Protein AF-0000000087666816 (afdb_homodimer)

Radius of gyration: 25.63 Å; Cα contacts (8 Å, |Δi|>4): 1618; chains: 2; bounding box: 56×81×54 Å

pLDDT: mean 94.38, std 6.23, range [54.81, 98.88]

Secondary structure (DSSP, 8-state):
--EEEEEEEEES-SSTT-SEEEEEES--TT--HHHHHHHHHHHTSS-EEEEE--SSTTSSEEEEEE-SS-EES--HHHHHHHHHHHHTSSEETTEE--SEEEEEETTEEEEEEEEEETTEEEEEEEE-SS--EEEEE--HHHHHHHHTS-GGGEE-SS--SEEEESSSEEEEEEES-HHHHHH----HHHHHHHHHHTGGGTS---EEEEEE-SS-TTEEEEEEEEGGGTEEEES--HHHHHHHHHHHHHTSS-SSEEEEEEEEE-TTTT--EEEEEEEEEETTEEEEEEEEEEEEEEEEEEEE-/--EEEEEEEEES-SSTT-SEEEEEES--TT--HHHHHHHHHHHTSS-EEEEE--SSTTSSEEEEEE-SS-EES--HHHHHHHHHHHHTSSEETTEE--SEEEEEETTEEEEEEEEEETTEEEEEEEE-SS--EEEEE--HHHHHHHHTS-GGGEE-SS--SEEEESSSEEEEEEES-HHHHHH----HHHHHHHHHHTGGGTS---EEEEEE-SS-TTEEEEEEEEGGGTEEEES--HHHHHHHHHHHHHTSS-SSEEEEEEEEE-TTTT--EEEEEEEEEETTEEEEEEEEEEEEEEEEEEEE-

Structure (mmCIF, N/CA/C/O backbone):
data_AF-0000000087666816-model_v1
#
loop_
_entity.id
_entity.type
_entity.pdbx_description
1 polymer 'PhzF family phenazine biosynthesis protein'
#
loop_
_atom_site.group_PDB
_atom_site.id
_atom_site.type_symbol
_atom_site.label_atom_id
_atom_site.label_alt_id
_atom_site.label_comp_id
_atom_site.label_asym_id
_atom_site.label_entity_id
_atom_site.label_seq_id
_atom_site.pdbx_PDB_ins_code
_atom_site.Cartn_x
_atom_site.Cartn_y
_atom_site.Cartn_z
_atom_site.occupancy
_atom_site.B_iso_or_equiv
_atom_site.auth_seq_id
_atom_site.auth_comp_id
_atom_site.auth_asym_id
_atom_site.auth_atom_id
_atom_site.pdbx_PDB_model_num
ATOM 1 N N . MET A 1 1 ? -18.469 -15.383 13.031 1 69.25 1 MET A N 1
ATOM 2 C CA . MET A 1 1 ? -17.25 -14.578 12.961 1 69.25 1 MET A CA 1
ATOM 3 C C . MET A 1 1 ? -17.562 -13.102 13.18 1 69.25 1 MET A C 1
ATOM 5 O O . MET A 1 1 ? -18.641 -12.633 12.828 1 69.25 1 MET A O 1
ATOM 9 N N . SER A 1 2 ? -16.812 -12.414 14.062 1 89.69 2 SER A N 1
ATOM 10 C CA . SER A 1 2 ? -17.062 -11.008 14.383 1 89.69 2 SER A CA 1
ATOM 11 C C . SER A 1 2 ? -16.609 -10.094 13.25 1 89.69 2 SER A C 1
ATOM 13 O O . SER A 1 2 ? -15.68 -10.422 12.508 1 89.69 2 SER A O 1
ATOM 15 N N . THR A 1 3 ? -17.516 -9.211 12.805 1 95.06 3 THR A N 1
ATOM 16 C CA . THR A 1 3 ? -17.188 -8.242 11.766 1 95.06 3 THR A CA 1
ATOM 17 C C . THR A 1 3 ? -17.141 -6.828 12.344 1 95.06 3 THR A C 1
ATOM 19 O O . THR A 1 3 ? -17.766 -6.551 13.367 1 95.06 3 THR A O 1
ATOM 22 N N . ILE A 1 4 ? -16.406 -6.031 11.719 1 96.81 4 ILE A N 1
ATOM 23 C CA . ILE A 1 4 ? -16.359 -4.617 12.086 1 96.81 4 ILE A CA 1
ATOM 24 C C . ILE A 1 4 ? -16.516 -3.756 10.836 1 96.81 4 ILE A C 1
ATOM 26 O O . ILE A 1 4 ? -15.969 -4.074 9.781 1 96.81 4 ILE A O 1
ATOM 30 N N . ALA A 1 5 ? -17.266 -2.74 10.969 1 97.88 5 ALA A N 1
ATOM 31 C CA . ALA A 1 5 ? -17.531 -1.847 9.836 1 97.88 5 ALA A CA 1
ATOM 32 C C . ALA A 1 5 ? -16.344 -0.92 9.586 1 97.88 5 ALA A C 1
ATOM 34 O O . ALA A 1 5 ? -15.625 -0.545 10.516 1 97.88 5 ALA A O 1
ATOM 35 N N . TYR A 1 6 ? -16.141 -0.582 8.289 1 98.44 6 TYR A N 1
ATOM 36 C CA . TYR A 1 6 ? -15.148 0.42 7.941 1 98.44 6 TYR A CA 1
ATOM 37 C C . TYR A 1 6 ? -15.656 1.328 6.828 1 98.44 6 TYR A C 1
ATOM 39 O O . TYR A 1 6 ? -16.594 0.979 6.113 1 98.44 6 TYR A O 1
ATOM 47 N N . VAL A 1 7 ? -15.078 2.506 6.742 1 98.38 7 VAL A N 1
ATOM 48 C CA . VAL A 1 7 ? -15.211 3.432 5.621 1 98.38 7 VAL A CA 1
ATOM 49 C C . VAL A 1 7 ? -13.828 3.893 5.164 1 98.38 7 VAL A C 1
ATOM 51 O O . VAL A 1 7 ? -12.945 4.125 5.984 1 98.38 7 VAL A O 1
ATOM 54 N N . THR A 1 8 ? -13.641 3.936 3.857 1 98.44 8 THR A N 1
ATOM 55 C CA . THR A 1 8 ? -12.445 4.605 3.359 1 98.44 8 THR A CA 1
ATOM 56 C C . THR A 1 8 ? -12.812 5.902 2.645 1 98.44 8 THR A C 1
ATOM 58 O O . THR A 1 8 ? -13.914 6.035 2.113 1 98.44 8 THR A O 1
ATOM 61 N N . LEU A 1 9 ? -11.93 6.828 2.648 1 98.06 9 LEU A N 1
ATOM 62 C CA . LEU A 1 9 ? -12.133 8.102 1.967 1 98.06 9 LEU A CA 1
ATOM 63 C C . LEU A 1 9 ? -10.805 8.672 1.477 1 98.06 9 LEU A C 1
ATOM 65 O O . LEU A 1 9 ? -9.742 8.258 1.934 1 98.06 9 LEU A O 1
ATOM 69 N N . ASP A 1 10 ? -10.93 9.516 0.526 1 98.31 10 ASP A N 1
ATOM 70 C CA . ASP A 1 10 ? -9.82 10.336 0.06 1 98.31 10 ASP A CA 1
ATOM 71 C C . ASP A 1 10 ? -9.852 11.719 0.707 1 98.31 10 ASP A C 1
ATOM 73 O O . ASP A 1 10 ? -10.852 12.43 0.614 1 98.31 10 ASP A O 1
ATOM 77 N N . VAL A 1 11 ? -8.758 12.016 1.366 1 98.5 11 VAL A N 1
ATOM 78 C CA . VAL A 1 11 ? -8.664 13.266 2.115 1 98.5 11 VAL A CA 1
ATOM 79 C C . VAL A 1 11 ? -7.883 14.297 1.311 1 98.5 11 VAL A C 1
ATOM 81 O O . VAL A 1 11 ? -6.961 13.953 0.568 1 98.5 11 VAL A O 1
ATOM 84 N N . PHE A 1 12 ? -8.258 15.602 1.412 1 98.38 12 PHE A N 1
ATOM 85 C CA . PHE A 1 12 ? -7.656 16.75 0.748 1 98.38 12 PHE A CA 1
ATOM 86 C C . PHE A 1 12 ? -7.953 16.734 -0.747 1 98.38 12 PHE A C 1
ATOM 88 O O . PHE A 1 12 ? -7.086 17.047 -1.562 1 98.38 12 PHE A O 1
ATOM 95 N N . THR A 1 13 ? -9.133 16.25 -1.062 1 97.88 13 THR A N 1
ATOM 96 C CA . THR A 1 13 ? -9.586 16.234 -2.447 1 97.88 13 THR A CA 1
ATOM 97 C C . THR A 1 13 ? -11.109 16.266 -2.52 1 97.88 13 THR A C 1
ATOM 99 O O . THR A 1 13 ? -11.789 15.922 -1.552 1 97.88 13 THR A O 1
ATOM 102 N N . ALA A 1 14 ? -11.57 16.734 -3.611 1 95.88 14 ALA A N 1
ATOM 103 C CA . ALA A 1 14 ? -13 16.688 -3.887 1 95.88 14 ALA A CA 1
ATOM 104 C C . ALA A 1 14 ? -13.336 15.648 -4.945 1 95.88 14 ALA A C 1
ATOM 106 O O . ALA A 1 14 ? -14.477 15.547 -5.387 1 95.88 14 ALA A O 1
ATOM 107 N N . SER A 1 15 ? -12.352 14.852 -5.312 1 94.62 15 SER A N 1
ATOM 108 C CA . SER A 1 15 ? -12.523 13.805 -6.316 1 94.62 15 SER A CA 1
ATOM 109 C C . SER A 1 15 ? -12.102 12.445 -5.77 1 94.62 15 SER A C 1
ATOM 111 O O . SER A 1 15 ? -11.109 12.344 -5.047 1 94.62 15 SER A O 1
ATOM 113 N N . ARG A 1 16 ? -12.883 11.43 -6.215 1 94.5 16 ARG A N 1
ATOM 114 C CA . ARG A 1 16 ? -12.531 10.078 -5.785 1 94.5 16 ARG A CA 1
ATOM 115 C C . ARG A 1 16 ? -11.25 9.602 -6.461 1 94.5 16 ARG A C 1
ATOM 117 O O . ARG A 1 16 ? -10.961 9.984 -7.602 1 94.5 16 ARG A O 1
ATOM 124 N N . PHE A 1 17 ? -10.508 8.75 -5.785 1 95.94 17 PHE A N 1
ATOM 125 C CA . PHE A 1 17 ? -9.289 8.102 -6.262 1 95.94 17 PHE A CA 1
ATOM 126 C C . PHE A 1 17 ? -8.172 9.125 -6.457 1 95.94 17 PHE A C 1
ATOM 128 O O . PHE A 1 17 ? -7.348 8.977 -7.359 1 95.94 17 PHE A O 1
ATOM 135 N N . ALA A 1 18 ? -8.25 10.172 -5.734 1 96.19 18 ALA A N 1
ATOM 136 C CA . ALA A 1 18 ? -7.207 11.18 -5.57 1 96.19 18 ALA A CA 1
ATOM 137 C C . ALA A 1 18 ? -6.934 11.453 -4.094 1 96.19 18 ALA A C 1
ATOM 139 O O . ALA A 1 18 ? -7.238 10.617 -3.236 1 96.19 18 ALA A O 1
ATOM 140 N N . GLY A 1 19 ? -6.234 12.469 -3.818 1 97.38 19 GLY A N 1
ATOM 141 C CA . GLY A 1 19 ? -6.004 12.797 -2.422 1 97.38 19 GLY A CA 1
ATOM 142 C C . GLY A 1 19 ? -5.234 11.727 -1.675 1 97.38 19 GLY A C 1
ATOM 143 O O . GLY A 1 19 ? -4.48 10.961 -2.279 1 97.38 19 GLY A O 1
ATOM 144 N N . ASN A 1 20 ? -5.355 11.812 -0.373 1 97.75 20 ASN A N 1
ATOM 145 C CA . ASN A 1 20 ? -4.703 10.867 0.527 1 97.75 20 ASN A CA 1
ATOM 146 C C . ASN A 1 20 ? -5.703 9.883 1.13 1 97.75 20 ASN A C 1
ATOM 148 O O . ASN A 1 20 ? -6.582 10.273 1.897 1 97.75 20 ASN A O 1
ATOM 152 N N . PRO A 1 21 ? -5.578 8.602 0.759 1 97.62 21 PRO A N 1
ATOM 153 C CA . PRO A 1 21 ? -6.562 7.629 1.244 1 97.62 21 PRO A CA 1
ATOM 154 C C . PRO A 1 21 ? -6.457 7.387 2.748 1 97.62 21 PRO A C 1
ATOM 156 O O . PRO A 1 21 ? -5.363 7.441 3.312 1 97.62 21 PRO A O 1
ATOM 159 N N . LEU A 1 22 ? -7.57 7.164 3.365 1 98.31 22 LEU A N 1
ATOM 160 C CA . LEU A 1 22 ? -7.688 6.898 4.793 1 98.31 22 LEU A CA 1
ATOM 161 C C . LEU A 1 22 ? -8.758 5.848 5.066 1 98.31 22 LEU A C 1
ATOM 163 O O . LEU A 1 22 ? -9.844 5.891 4.477 1 98.31 22 LEU A O 1
ATOM 167 N N . ALA A 1 23 ? -8.406 4.891 5.863 1 98.75 23 ALA A N 1
ATOM 168 C CA . ALA A 1 23 ? -9.414 3.975 6.391 1 98.75 23 ALA A CA 1
ATOM 169 C C . ALA A 1 23 ? -9.852 4.387 7.797 1 98.75 23 ALA A C 1
ATOM 171 O O . ALA A 1 23 ? -9.008 4.727 8.633 1 98.75 23 ALA A O 1
ATOM 172 N N . VAL A 1 24 ? -11.125 4.414 8 1 98.81 24 VAL A N 1
ATOM 173 C CA . VAL A 1 24 ? -11.688 4.766 9.297 1 98.81 24 VAL A CA 1
ATOM 174 C C . VAL A 1 24 ? -12.562 3.619 9.812 1 98.81 24 VAL A C 1
ATOM 176 O O . VAL A 1 24 ? -13.461 3.154 9.109 1 98.81 24 VAL A O 1
ATOM 179 N N . ILE A 1 25 ? -12.234 3.094 10.977 1 98.69 25 ILE A N 1
ATOM 180 C CA . ILE A 1 25 ? -13.125 2.227 11.734 1 98.69 25 ILE A CA 1
ATOM 181 C C . ILE A 1 25 ? -13.961 3.068 12.703 1 98.69 25 ILE A C 1
ATOM 183 O O . ILE A 1 25 ? -13.5 3.418 13.789 1 98.69 25 ILE A O 1
ATOM 187 N N . PRO A 1 26 ? -15.195 3.324 12.344 1 97.88 26 PRO A N 1
ATOM 188 C CA . PRO A 1 26 ? -15.969 4.32 13.086 1 97.88 26 PRO A CA 1
ATOM 189 C C . PRO A 1 26 ? -16.281 3.873 14.516 1 97.88 26 PRO A C 1
ATOM 191 O O . PRO A 1 26 ? -16.547 4.711 15.383 1 97.88 26 PRO A O 1
ATOM 194 N N . ASP A 1 27 ? -16.375 2.625 14.766 1 97.69 27 ASP A N 1
ATOM 195 C CA . ASP A 1 27 ? -16.609 2.031 16.078 1 97.69 27 ASP A CA 1
ATOM 196 C C . ASP A 1 27 ? -15.664 0.857 16.312 1 97.69 27 ASP A C 1
ATOM 198 O O . ASP A 1 27 ? -15.922 -0.257 15.859 1 97.69 27 ASP A O 1
ATOM 202 N N . ALA A 1 28 ? -14.586 1.219 1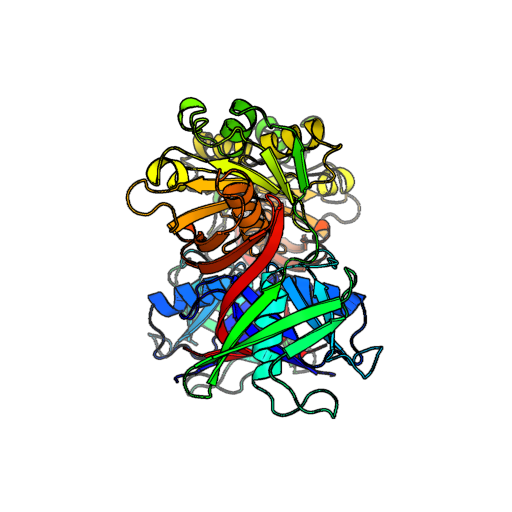7.094 1 97.94 28 ALA A N 1
ATOM 203 C CA . ALA A 1 28 ? -13.547 0.21 17.281 1 97.94 28 ALA A CA 1
ATOM 204 C C . ALA A 1 28 ? -13.672 -0.449 18.656 1 97.94 28 ALA A C 1
ATOM 206 O O . ALA A 1 28 ? -12.703 -1.029 19.156 1 97.94 28 ALA A O 1
ATOM 207 N N . ARG A 1 29 ? -14.758 -0.26 19.422 1 96.81 29 ARG A N 1
ATOM 208 C CA . ARG A 1 29 ? -14.969 -0.963 20.672 1 96.81 29 ARG A CA 1
ATOM 209 C C . ARG A 1 29 ? -14.781 -2.467 20.5 1 96.81 29 ARG A C 1
ATOM 211 O O . ARG A 1 29 ? -15.242 -3.043 19.516 1 96.81 29 ARG A O 1
ATOM 218 N N . GLY A 1 30 ? -14.008 -3.051 21.375 1 95.25 30 GLY A N 1
ATOM 219 C CA . GLY A 1 30 ? -13.797 -4.492 21.359 1 95.25 30 GLY A CA 1
ATOM 220 C C . GLY A 1 30 ? -12.633 -4.914 20.484 1 95.25 30 GLY A C 1
ATOM 221 O O . GLY A 1 30 ? -12.305 -6.102 20.406 1 95.25 30 GLY A O 1
ATOM 222 N N . VAL A 1 31 ? -12.062 -4.023 19.75 1 96.62 31 VAL A N 1
ATOM 223 C CA . VAL A 1 31 ? -10.914 -4.348 18.906 1 96.62 31 VAL A CA 1
ATOM 224 C C . VAL A 1 31 ? -9.617 -4.148 19.688 1 96.62 31 VAL A C 1
ATOM 226 O O . VAL A 1 31 ? -9.328 -3.043 20.156 1 96.62 31 VAL A O 1
ATOM 229 N N . GLY A 1 32 ? -8.812 -5.176 19.859 1 96.44 32 GLY A N 1
ATOM 230 C CA . GLY A 1 32 ? -7.559 -5.102 20.594 1 96.44 32 GLY A CA 1
ATOM 231 C C . GLY A 1 32 ? -6.43 -4.488 19.797 1 96.44 32 GLY A C 1
ATOM 232 O O . GLY A 1 32 ? -6.539 -4.328 18.578 1 96.44 32 GLY A O 1
ATOM 233 N N . ASP A 1 33 ? -5.324 -4.172 20.484 1 97.12 33 ASP A N 1
ATOM 234 C CA . ASP A 1 33 ? -4.18 -3.486 19.891 1 97.12 33 ASP A CA 1
ATOM 235 C C . ASP A 1 33 ? -3.617 -4.273 18.703 1 97.12 33 ASP A C 1
ATOM 237 O O . ASP A 1 33 ? -3.342 -3.707 17.641 1 97.12 33 ASP A O 1
ATOM 241 N N . GLU A 1 34 ? -3.402 -5.52 18.922 1 95.75 34 GLU A N 1
ATOM 242 C CA . GLU A 1 34 ? -2.82 -6.359 17.875 1 95.75 34 GLU A CA 1
ATOM 243 C C . GLU A 1 34 ? -3.705 -6.387 16.641 1 95.75 34 GLU A C 1
ATOM 245 O O . GLU A 1 34 ? -3.207 -6.309 15.508 1 95.75 34 GLU A O 1
ATOM 250 N N . ALA A 1 35 ? -4.984 -6.508 16.859 1 96.06 35 ALA A N 1
ATOM 251 C CA . ALA A 1 35 ? -5.934 -6.523 15.75 1 96.06 35 ALA A CA 1
ATOM 252 C C . ALA A 1 35 ? -5.93 -5.188 15.016 1 96.06 35 ALA A C 1
ATOM 254 O O . ALA A 1 35 ? -5.992 -5.152 13.781 1 96.06 35 ALA A O 1
ATOM 255 N N . MET A 1 36 ? -5.883 -4.09 15.781 1 98.06 36 MET A N 1
ATOM 256 C CA . MET A 1 36 ? -5.828 -2.77 15.164 1 98.06 36 MET A CA 1
ATOM 257 C C . MET A 1 36 ? -4.621 -2.654 14.234 1 98.06 36 MET A C 1
ATOM 259 O O . MET A 1 36 ? -4.742 -2.18 13.109 1 98.06 36 MET A O 1
ATOM 263 N N . GLN A 1 37 ? -3.504 -3.123 14.727 1 96.94 37 GLN A N 1
ATOM 264 C CA . GLN A 1 37 ? -2.279 -3.061 13.938 1 96.94 37 GLN A CA 1
ATOM 265 C C . GLN A 1 37 ? -2.385 -3.93 12.688 1 96.94 37 GLN A C 1
ATOM 267 O O . GLN A 1 37 ? -1.979 -3.516 11.602 1 96.94 37 GLN A O 1
ATOM 272 N N . ARG A 1 38 ? -2.93 -5.117 12.797 1 95.81 38 ARG A N 1
ATOM 273 C CA . ARG A 1 38 ? -3.08 -6.02 11.656 1 95.81 38 ARG A CA 1
ATOM 274 C C . ARG A 1 38 ? -4.039 -5.445 10.625 1 95.81 38 ARG A C 1
ATOM 276 O O . ARG A 1 38 ? -3.807 -5.566 9.422 1 95.81 38 ARG A O 1
ATOM 283 N N . ILE A 1 39 ? -5.078 -4.828 11.102 1 97.25 39 ILE A N 1
ATOM 284 C CA . ILE A 1 39 ? -6.062 -4.215 10.219 1 97.25 39 ILE A CA 1
ATOM 285 C C . ILE A 1 39 ? -5.414 -3.072 9.438 1 97.25 39 ILE A C 1
ATOM 287 O O . ILE A 1 39 ? -5.602 -2.957 8.227 1 97.25 39 ILE A O 1
ATOM 291 N N . ALA A 1 40 ? -4.66 -2.266 10.141 1 97.06 40 ALA A N 1
ATOM 292 C CA . ALA A 1 40 ? -3.965 -1.163 9.484 1 97.06 40 ALA A CA 1
ATOM 293 C C . ALA A 1 40 ? -3.018 -1.679 8.398 1 97.06 40 ALA A C 1
ATOM 295 O O . ALA A 1 40 ? -2.963 -1.126 7.301 1 97.06 40 ALA A O 1
ATOM 296 N N . ALA A 1 41 ? -2.307 -2.725 8.719 1 94.44 41 ALA A N 1
ATOM 297 C CA . ALA A 1 41 ? -1.396 -3.334 7.754 1 94.44 41 ALA A CA 1
ATOM 298 C C . ALA A 1 41 ? -2.158 -3.883 6.547 1 94.44 41 ALA A C 1
ATOM 300 O O . ALA A 1 41 ? -1.677 -3.807 5.414 1 94.44 41 ALA A O 1
ATOM 301 N N . GLU A 1 42 ? -3.324 -4.414 6.805 1 96.44 42 GLU A N 1
ATOM 302 C CA . GLU A 1 42 ? -4.156 -4.992 5.754 1 96.44 42 GLU A CA 1
ATOM 303 C C . GLU A 1 42 ? -4.633 -3.922 4.777 1 96.44 42 GLU A C 1
ATOM 305 O O . GLU A 1 42 ? -4.625 -4.137 3.562 1 96.44 42 GLU A O 1
ATOM 310 N N . PHE A 1 43 ? -5.055 -2.797 5.289 1 96.62 43 PHE A N 1
ATOM 311 C CA . PHE A 1 43 ? -5.48 -1.716 4.41 1 96.62 43 PHE A CA 1
ATOM 312 C C . PHE A 1 43 ? -4.316 -1.202 3.574 1 96.62 43 PHE A C 1
ATOM 314 O O . PHE A 1 43 ? -4.496 -0.817 2.416 1 96.62 43 PHE A O 1
ATOM 321 N N . ASN A 1 44 ? -3.17 -1.168 4.246 1 92.88 44 ASN A N 1
ATOM 322 C CA . ASN A 1 44 ? -1.93 -0.746 3.604 1 92.88 44 ASN A CA 1
ATOM 323 C C . ASN A 1 44 ? -1.997 0.713 3.162 1 92.88 44 ASN A C 1
ATOM 325 O O . ASN A 1 44 ? -1.396 1.09 2.154 1 92.88 44 ASN A O 1
ATOM 329 N N . TYR A 1 45 ? -2.865 1.524 3.771 1 94.88 45 TYR A N 1
ATOM 330 C CA . TYR A 1 45 ? -2.844 2.977 3.625 1 94.88 45 TYR A CA 1
ATOM 331 C C . TYR A 1 45 ? -1.803 3.602 4.547 1 94.88 45 TYR A C 1
ATOM 333 O O . TYR A 1 45 ? -1.27 2.934 5.434 1 94.88 45 TYR A O 1
ATOM 341 N N . SER A 1 46 ? -1.454 4.867 4.305 1 92.31 46 SER A N 1
ATOM 342 C CA . SER A 1 46 ? -0.503 5.527 5.191 1 92.31 46 SER A CA 1
ATOM 343 C C . SER A 1 46 ? -0.971 5.473 6.641 1 92.31 46 SER A C 1
ATOM 345 O O . SER A 1 46 ? -0.165 5.273 7.555 1 92.31 46 SER A O 1
ATOM 347 N N . GLU A 1 47 ? -2.316 5.652 6.789 1 95.31 47 GLU A N 1
ATOM 348 C CA . GLU A 1 47 ? -2.859 5.547 8.141 1 95.31 47 GLU A CA 1
ATOM 349 C C . GLU A 1 47 ? -4.266 4.953 8.125 1 95.31 47 GLU A C 1
ATOM 351 O O . GLU A 1 47 ? -4.977 5.059 7.125 1 95.31 47 GLU A O 1
ATOM 356 N N . THR A 1 48 ? -4.613 4.363 9.172 1 98.25 48 THR A N 1
ATOM 357 C CA . THR A 1 48 ? -5.941 3.889 9.547 1 98.25 48 THR A CA 1
ATOM 358 C C . THR A 1 48 ? -6.328 4.41 10.93 1 98.25 48 THR A C 1
ATOM 360 O O . THR A 1 48 ? -5.504 4.414 11.852 1 98.25 48 THR A O 1
ATOM 363 N N . THR A 1 49 ? -7.531 4.871 11.039 1 98.81 49 THR A N 1
ATOM 364 C CA . THR A 1 49 ? -7.953 5.387 12.336 1 98.81 49 THR A CA 1
ATOM 365 C C . THR A 1 49 ? -9.008 4.473 12.961 1 98.81 49 THR A C 1
ATOM 367 O O . THR A 1 49 ? -9.836 3.898 12.258 1 98.81 49 THR A O 1
ATOM 370 N N . PHE A 1 50 ? -8.945 4.344 14.266 1 98.88 50 PHE A N 1
ATOM 371 C CA . PHE A 1 50 ? -9.891 3.609 15.094 1 98.88 50 PHE A CA 1
ATOM 372 C C . PHE A 1 50 ? -10.586 4.539 16.078 1 98.88 50 PHE A C 1
ATOM 374 O O . PHE A 1 50 ? -9.93 5.145 16.938 1 98.88 50 PHE A O 1
ATOM 381 N N . VAL A 1 51 ? -11.867 4.633 15.938 1 98.75 51 VAL A N 1
ATOM 382 C CA . VAL A 1 51 ? -12.648 5.562 16.75 1 98.75 51 VAL A CA 1
ATOM 383 C C . VAL A 1 51 ? -13.242 4.824 17.938 1 98.75 51 VAL A C 1
ATOM 385 O O . VAL A 1 51 ? -13.883 3.783 17.781 1 98.75 51 VAL A O 1
ATOM 388 N N . LEU A 1 52 ? -13 5.309 19.141 1 98.69 52 LEU A N 1
ATOM 389 C CA . LEU A 1 52 ? -13.469 4.742 20.406 1 98.69 52 LEU A CA 1
ATOM 390 C C . LEU A 1 52 ? -14.203 5.793 21.234 1 98.69 52 LEU A C 1
ATOM 392 O O . LEU A 1 52 ? -14.039 6.996 21 1 98.69 52 LEU A O 1
ATOM 396 N N . PRO A 1 53 ? -15.039 5.359 22.156 1 98.31 53 PRO A N 1
ATOM 397 C CA . PRO A 1 53 ? -15.602 6.344 23.094 1 98.31 53 PRO A CA 1
ATOM 398 C C . PRO A 1 53 ? -14.523 7.145 23.812 1 98.31 53 PRO A C 1
ATOM 400 O O . PRO A 1 53 ? -13.477 6.602 24.172 1 98.31 53 PRO A O 1
ATOM 403 N N . PRO A 1 54 ? -14.812 8.43 23.984 1 97.88 54 PRO A N 1
ATOM 404 C CA . PRO A 1 54 ? -13.82 9.234 24.703 1 97.88 54 PRO A CA 1
ATOM 405 C C . PRO A 1 54 ? -13.664 8.812 26.172 1 97.88 54 PRO A C 1
ATOM 407 O O . PRO A 1 54 ? -14.594 8.25 26.75 1 97.88 54 PRO A O 1
ATOM 410 N N . GLU A 1 55 ? -12.469 8.992 26.656 1 97.19 55 GLU A N 1
ATOM 411 C CA . GLU A 1 55 ? -12.266 8.797 28.094 1 97.19 55 GLU A CA 1
ATOM 412 C C . GLU A 1 55 ? -13 9.852 28.906 1 97.19 55 GLU A C 1
ATOM 414 O O . GLU A 1 55 ? -13.633 9.531 29.922 1 97.19 55 GLU A O 1
ATOM 419 N N . ASP A 1 56 ? -12.852 11.117 28.531 1 96.75 56 ASP A N 1
ATOM 420 C CA . ASP A 1 56 ? -13.617 12.234 29.062 1 96.75 56 ASP A CA 1
ATOM 421 C C . ASP A 1 56 ? -14.875 12.484 28.234 1 96.75 56 ASP A C 1
ATOM 423 O O . ASP A 1 56 ? -14.797 12.938 27.094 1 96.75 56 ASP A O 1
ATOM 427 N N . PRO A 1 57 ? -16.016 12.281 28.812 1 93.88 57 PRO A N 1
ATOM 428 C CA . PRO A 1 57 ? -17.281 12.398 28.062 1 93.88 57 PRO A CA 1
ATOM 429 C C . PRO A 1 57 ? -17.484 13.797 27.469 1 93.88 57 PRO A C 1
ATOM 431 O O . PRO A 1 57 ? -18.359 13.992 26.625 1 93.88 57 PRO A O 1
ATOM 434 N N . GLN A 1 58 ? -16.75 14.742 27.953 1 94.44 58 GLN A N 1
ATOM 435 C CA . GLN A 1 58 ? -16.844 16.078 27.406 1 94.44 58 GLN A CA 1
ATOM 436 C C . GLN A 1 58 ? -16.234 16.156 26 1 94.44 58 GLN A C 1
ATOM 438 O O . GLN A 1 58 ? -16.484 17.094 25.25 1 94.44 58 GLN A O 1
ATOM 443 N N . ASN A 1 59 ? -15.391 15.219 25.75 1 96.81 59 ASN A N 1
ATOM 444 C CA . ASN A 1 59 ? -14.773 15.148 24.422 1 96.81 59 ASN A CA 1
ATOM 445 C C . ASN A 1 59 ? -15.594 14.305 23.469 1 96.81 59 ASN A C 1
ATOM 447 O O . ASN A 1 59 ? -16.578 13.672 23.859 1 96.81 59 ASN A O 1
ATOM 451 N N . THR A 1 60 ? -15.297 14.359 22.203 1 97.44 60 THR A N 1
ATOM 452 C CA . THR A 1 60 ? -16.094 13.727 21.172 1 97.44 60 THR A CA 1
ATOM 453 C C . THR A 1 60 ? -15.766 12.242 21.047 1 97.44 60 THR A C 1
ATOM 455 O O . THR A 1 60 ? -16.672 11.406 21.016 1 97.44 60 THR A O 1
ATOM 458 N N . ALA A 1 61 ? -14.516 11.906 20.969 1 98.19 61 ALA A N 1
ATOM 459 C CA . ALA A 1 61 ? -14.062 10.539 20.734 1 98.19 61 ALA A CA 1
ATOM 460 C C . ALA A 1 61 ? -12.578 10.383 21.062 1 98.19 61 ALA A C 1
ATOM 462 O O . ALA A 1 61 ? -11.836 11.367 21.078 1 98.19 61 ALA A O 1
ATOM 463 N N . ARG A 1 62 ? -12.18 9.219 21.406 1 98.38 62 ARG A N 1
ATOM 464 C CA . ARG A 1 62 ? -10.773 8.805 21.375 1 98.38 62 ARG A CA 1
ATOM 465 C C . ARG A 1 62 ? -10.406 8.234 20 1 98.38 62 ARG A C 1
ATOM 467 O O . ARG A 1 62 ? -11.109 7.367 19.469 1 98.38 62 ARG A O 1
ATOM 474 N N . VAL A 1 63 ? -9.406 8.797 19.391 1 98.25 63 VAL A N 1
ATOM 475 C CA . VAL A 1 63 ? -9 8.375 18.062 1 98.25 63 VAL A CA 1
ATOM 476 C C . VAL A 1 63 ? -7.582 7.82 18.094 1 98.25 63 VAL A C 1
ATOM 478 O O . VAL A 1 63 ? -6.652 8.5 18.531 1 98.25 63 VAL A O 1
ATOM 481 N N . ARG A 1 64 ? -7.449 6.59 17.688 1 98.5 64 ARG A N 1
ATOM 482 C CA . ARG A 1 64 ? -6.141 5.953 17.562 1 98.5 64 ARG A CA 1
ATOM 483 C C . ARG A 1 64 ? -5.723 5.848 16.109 1 98.5 64 ARG A C 1
ATOM 485 O O . ARG A 1 64 ? -6.527 5.48 15.242 1 98.5 64 ARG A O 1
ATOM 492 N N . ILE A 1 65 ? -4.516 6.215 15.812 1 97.12 65 ILE A N 1
ATOM 493 C CA . ILE A 1 65 ? -4.012 6.289 14.445 1 97.12 65 ILE A CA 1
ATOM 494 C C . ILE A 1 65 ? -2.889 5.273 14.25 1 97.12 65 ILE A C 1
ATOM 496 O O . ILE A 1 65 ? -1.927 5.25 15.023 1 97.12 65 ILE A O 1
ATOM 500 N N . PHE A 1 66 ? -3.002 4.441 13.227 1 97 66 PHE A N 1
ATOM 501 C CA . PHE A 1 66 ? -2.016 3.404 12.953 1 97 66 PHE A CA 1
ATOM 502 C C . PHE A 1 66 ? -1.485 3.527 11.531 1 97 66 PHE A C 1
ATOM 504 O O . PHE A 1 66 ? -2.254 3.746 10.594 1 97 66 PHE A O 1
ATOM 511 N N . THR A 1 67 ? -0.171 3.492 11.336 1 93.62 67 THR A N 1
ATOM 512 C CA . THR A 1 67 ? 0.425 3.121 10.062 1 93.62 67 THR A CA 1
ATOM 513 C C . THR A 1 67 ? 0.414 1.605 9.875 1 93.62 67 THR A C 1
ATOM 515 O O . THR A 1 67 ? 0.001 0.87 10.773 1 93.62 67 THR A O 1
ATOM 518 N N . PRO A 1 68 ? 0.845 1.115 8.719 1 92.44 68 PRO A N 1
ATOM 519 C CA . PRO A 1 68 ? 0.884 -0.338 8.531 1 92.44 68 PRO A CA 1
ATOM 520 C C . PRO A 1 68 ? 1.809 -1.034 9.523 1 92.44 68 PRO A C 1
ATOM 522 O O . PRO A 1 68 ? 1.671 -2.236 9.766 1 92.44 68 PRO A O 1
ATOM 525 N N . THR A 1 69 ? 2.695 -0.177 10.242 1 89.69 69 THR A N 1
ATOM 526 C CA . THR A 1 69 ? 3.715 -0.861 11.031 1 89.69 69 THR A CA 1
ATOM 527 C C . THR A 1 69 ? 3.627 -0.451 12.5 1 89.69 69 THR A C 1
ATOM 529 O O . THR A 1 69 ? 4.184 -1.122 13.367 1 89.69 69 THR A O 1
ATOM 532 N N . THR A 1 70 ? 2.961 0.649 12.789 1 92.5 70 THR A N 1
ATOM 533 C CA . THR A 1 70 ? 2.959 1.104 14.172 1 92.5 70 THR A CA 1
ATOM 534 C C . THR A 1 70 ? 1.842 2.115 14.406 1 92.5 70 THR A C 1
ATOM 536 O O . THR A 1 70 ? 1.329 2.715 13.461 1 92.5 70 THR A O 1
ATOM 539 N N . GLU A 1 71 ? 1.482 2.254 15.688 1 95.44 71 GLU A N 1
ATOM 540 C CA . GLU A 1 71 ? 0.604 3.35 16.078 1 95.44 71 GLU A CA 1
ATOM 541 C C . GLU A 1 71 ? 1.374 4.66 16.203 1 95.44 71 GLU A C 1
ATOM 543 O O . GLU A 1 71 ? 2.502 4.684 16.703 1 95.44 71 GLU A O 1
ATOM 548 N N . VAL A 1 72 ? 0.843 5.754 15.727 1 90.88 72 VAL A N 1
ATOM 549 C CA . VAL A 1 72 ? 1.483 7.059 15.836 1 90.88 72 VAL A CA 1
ATOM 550 C C . VAL A 1 72 ? 0.638 7.98 16.703 1 90.88 72 VAL A C 1
ATOM 552 O O . VAL A 1 72 ? -0.586 7.844 16.766 1 90.88 72 VAL A O 1
ATOM 555 N N . PRO A 1 73 ? 1.256 8.891 17.375 1 89.88 73 PRO A N 1
ATOM 556 C CA . PRO A 1 73 ? 0.534 9.742 18.328 1 89.88 73 PRO A CA 1
ATOM 557 C C . PRO A 1 73 ? -0.333 10.797 17.625 1 89.88 73 PRO A C 1
ATOM 559 O O . PRO A 1 73 ? -1.285 11.305 18.234 1 89.88 73 PRO A O 1
ATOM 562 N N . PHE A 1 74 ? 0.022 11.156 16.5 1 87.94 74 PHE A N 1
ATOM 563 C CA . PHE A 1 74 ? -0.673 12.195 15.766 1 87.94 74 PHE A CA 1
ATOM 564 C C . PHE A 1 74 ? -0.363 12.102 14.273 1 87.94 74 PHE A C 1
ATOM 566 O O . PHE A 1 74 ? 0.748 11.734 13.891 1 87.94 74 PHE A O 1
ATOM 573 N N . ALA A 1 75 ? -1.369 12.469 13.461 1 88.06 75 ALA A N 1
ATOM 574 C CA . ALA A 1 75 ? -1.223 12.727 12.031 1 88.06 75 ALA A CA 1
ATOM 575 C C . ALA A 1 75 ? -2.293 13.688 11.531 1 88.06 75 ALA A C 1
ATOM 577 O O . ALA A 1 75 ? -3.412 13.703 12.047 1 88.06 75 ALA A O 1
ATOM 578 N N . GLY A 1 76 ? -2.014 14.484 10.555 1 91.06 76 GLY A N 1
ATOM 579 C CA . GLY A 1 76 ? -2.895 15.539 10.086 1 91.06 76 GLY A CA 1
ATOM 580 C C . GLY A 1 76 ? -4.094 15.023 9.312 1 91.06 76 GLY A C 1
ATOM 581 O O . GLY A 1 76 ? -5.23 15.141 9.773 1 91.06 76 GLY A O 1
ATOM 582 N N . HIS A 1 77 ? -3.846 14.25 8.156 1 94.31 77 HIS A N 1
ATOM 583 C CA . HIS A 1 77 ? -4.949 13.906 7.27 1 94.31 77 HIS A CA 1
ATOM 584 C C . HIS A 1 77 ? -5.898 12.914 7.934 1 94.31 77 HIS A C 1
ATOM 586 O O . HIS A 1 77 ? -7.113 12.977 7.727 1 94.31 77 HIS A O 1
ATOM 592 N N . PRO A 1 78 ? -5.445 12.055 8.812 1 96.56 78 PRO A N 1
ATOM 593 C CA . PRO A 1 78 ? -6.383 11.148 9.484 1 96.56 78 PRO A CA 1
ATOM 594 C C . PRO A 1 78 ? -7.418 11.891 10.328 1 96.56 78 PRO A C 1
ATOM 596 O O . PRO A 1 78 ? -8.578 11.469 10.406 1 96.56 78 PRO A O 1
ATOM 599 N N . ASN A 1 79 ? -6.969 12.953 10.953 1 96.62 79 ASN A N 1
ATOM 600 C CA . ASN A 1 79 ? -7.906 13.719 11.766 1 96.62 79 ASN A CA 1
ATOM 601 C C . ASN A 1 79 ? -8.953 14.422 10.906 1 96.62 79 ASN A C 1
ATOM 603 O O . ASN A 1 79 ? -10.133 14.461 11.266 1 96.62 79 ASN A O 1
ATOM 607 N N . VAL A 1 80 ? -8.531 14.945 9.812 1 97.75 80 VAL A N 1
ATOM 608 C CA . VAL A 1 80 ? -9.453 15.594 8.883 1 97.75 80 VAL A CA 1
ATOM 609 C C . VAL A 1 80 ? -10.484 14.578 8.383 1 97.75 80 VAL A C 1
ATOM 611 O O . VAL A 1 80 ? -11.688 14.828 8.43 1 97.75 80 VAL A O 1
ATOM 614 N N . GLY A 1 81 ? -10.016 13.453 7.953 1 98.44 81 GLY A N 1
ATOM 615 C CA . GLY A 1 81 ? -10.891 12.422 7.418 1 98.44 81 GLY A CA 1
ATOM 616 C C . GLY A 1 81 ? -11.82 11.836 8.461 1 98.44 81 GLY A C 1
ATOM 617 O O . GLY A 1 81 ? -13.008 11.625 8.195 1 98.44 81 GLY A O 1
ATOM 618 N N . THR A 1 82 ? -11.281 11.523 9.672 1 98.56 82 THR A N 1
ATOM 619 C CA . THR A 1 82 ? -12.078 10.953 10.75 1 98.56 82 THR A CA 1
ATOM 620 C C . THR A 1 82 ? -13.188 11.922 11.172 1 98.56 82 THR A C 1
ATOM 622 O O . THR A 1 82 ? -14.328 11.508 11.391 1 98.56 82 THR A O 1
ATOM 625 N N . ALA A 1 83 ? -12.836 13.188 11.211 1 98.31 83 ALA A N 1
ATOM 626 C CA . ALA A 1 83 ? -13.828 14.203 11.555 1 98.31 83 ALA A CA 1
ATOM 627 C C . ALA A 1 83 ? -14.953 14.242 10.531 1 98.31 83 ALA A C 1
ATOM 629 O O . ALA A 1 83 ? -16.125 14.359 10.891 1 98.31 83 ALA A O 1
ATOM 630 N N . PHE A 1 84 ? -14.602 14.219 9.297 1 98.38 84 PHE A N 1
ATOM 631 C CA . PHE A 1 84 ? -15.586 14.195 8.219 1 98.38 84 PHE A CA 1
ATOM 632 C C . PHE A 1 84 ? -16.562 13.039 8.398 1 98.38 84 PHE A C 1
ATOM 634 O O . PHE A 1 84 ? -17.781 13.219 8.305 1 98.38 84 PHE A O 1
ATOM 641 N N . VAL A 1 85 ? -16.016 11.766 8.695 1 98.38 85 VAL A N 1
ATOM 642 C CA . VAL A 1 85 ? -16.828 10.562 8.867 1 98.38 85 VAL A CA 1
ATOM 643 C C . VAL A 1 85 ? -17.781 10.742 10.055 1 98.38 85 VAL A C 1
ATOM 645 O O . VAL A 1 85 ? -18.969 10.461 9.953 1 98.38 85 VAL A O 1
ATOM 648 N N . ILE A 1 86 ? -17.234 11.258 11.172 1 97.88 86 ILE A N 1
ATOM 649 C CA . ILE A 1 86 ? -18.031 11.469 12.367 1 97.88 86 ILE A CA 1
ATOM 650 C C . ILE A 1 86 ? -19.062 12.555 12.109 1 97.88 86 ILE A C 1
ATOM 652 O O . ILE A 1 86 ? -20.219 12.422 12.523 1 97.88 86 ILE A O 1
ATOM 656 N N . GLY A 1 87 ? -18.656 13.586 11.398 1 96.94 87 GLY A N 1
ATOM 657 C CA . GLY A 1 87 ? -19.516 14.727 11.117 1 96.94 87 GLY A CA 1
ATOM 658 C C . GLY A 1 87 ? -20.734 14.367 10.281 1 96.94 87 GLY A C 1
ATOM 659 O O . GLY A 1 87 ? -21.719 15.102 10.25 1 96.94 87 GLY A O 1
ATOM 660 N N . GLN A 1 88 ? -20.625 13.289 9.555 1 95.38 88 GLN A N 1
ATOM 661 C CA . GLN A 1 88 ? -21.734 12.844 8.703 1 95.38 88 GLN A CA 1
ATOM 662 C C . GLN A 1 88 ? -22.828 12.18 9.531 1 95.38 88 GLN A C 1
ATOM 664 O O . GLN A 1 88 ? -23.906 11.891 9.016 1 95.38 88 GLN A O 1
ATOM 669 N N . GLN A 1 89 ? -22.547 11.977 10.805 1 94.19 89 GLN A N 1
ATOM 670 C CA . GLN A 1 89 ? -23.5 11.305 11.68 1 94.19 89 GLN A CA 1
ATOM 671 C C . GLN A 1 89 ? -24.25 12.305 12.539 1 94.19 89 GLN A C 1
ATOM 673 O O . GLN A 1 89 ? -23.766 13.406 12.797 1 94.19 89 GLN A O 1
ATOM 678 N N . LYS A 1 90 ? -25.422 11.93 13 1 92.38 90 LYS A N 1
ATOM 679 C CA . LYS A 1 90 ? -26.188 12.773 13.906 1 92.38 90 LYS A CA 1
ATOM 680 C C . LYS A 1 90 ? -25.656 12.68 15.328 1 92.38 90 LYS A C 1
ATOM 682 O O . LYS A 1 90 ? -25.734 13.648 16.094 1 92.38 90 LYS A O 1
ATOM 687 N N . GLU A 1 91 ? -25.188 11.453 15.648 1 94.44 91 GLU A N 1
ATOM 688 C CA . GLU A 1 91 ? -24.672 11.203 17 1 94.44 91 GLU A CA 1
ATOM 689 C C . GLU A 1 91 ? -23.484 10.242 16.953 1 94.44 91 GLU A C 1
ATOM 691 O O . GLU A 1 91 ? -23.328 9.484 16 1 94.44 91 GLU A O 1
ATOM 696 N N . ILE A 1 92 ? -22.672 10.344 17.984 1 94.81 92 ILE A N 1
ATOM 697 C CA . ILE A 1 92 ? -21.562 9.43 18.203 1 94.81 92 ILE A CA 1
ATOM 698 C C . ILE A 1 92 ? -21.453 9.086 19.688 1 94.81 92 ILE A C 1
ATOM 700 O O . ILE A 1 92 ? -21.359 9.984 20.531 1 94.81 92 ILE A O 1
ATOM 704 N N . PHE A 1 93 ? -21.547 7.812 19.922 1 95.62 93 PHE A N 1
ATOM 705 C CA . PHE A 1 93 ? -21.469 7.277 21.281 1 95.62 93 PHE A CA 1
ATOM 706 C C . PHE A 1 93 ? -22.469 7.969 22.203 1 95.62 93 PHE A C 1
ATOM 708 O O . PHE A 1 93 ? -22.125 8.359 23.312 1 95.62 93 PHE A O 1
ATOM 715 N N . GLY A 1 94 ? -23.625 8.203 21.688 1 92.12 94 GLY A N 1
ATOM 716 C CA . GLY A 1 94 ? -24.766 8.656 22.469 1 92.12 94 GLY A CA 1
ATOM 717 C C . GLY A 1 94 ? -24.859 10.164 22.578 1 92.12 94 GLY A C 1
ATOM 718 O O . GLY A 1 94 ? -25.719 10.695 23.281 1 92.12 94 GLY A O 1
ATOM 719 N N . ARG A 1 95 ? -24.016 10.922 21.969 1 93.5 95 ARG A N 1
ATOM 720 C CA . ARG A 1 95 ? -24.031 12.383 22.047 1 93.5 95 ARG A CA 1
ATOM 721 C C . ARG A 1 95 ? -24.141 13 20.656 1 93.5 95 ARG A C 1
ATOM 723 O O . ARG A 1 95 ? -23.594 12.461 19.688 1 93.5 95 ARG A O 1
ATOM 730 N N . PRO A 1 96 ? -24.797 14.109 20.578 1 94.19 96 PRO A N 1
ATOM 731 C CA . PRO A 1 96 ? -24.891 14.781 19.281 1 94.19 96 PRO A CA 1
ATOM 732 C C . PRO A 1 96 ? -23.531 15.266 18.75 1 94.19 96 PRO A C 1
ATOM 734 O O . PRO A 1 96 ? -22.688 15.688 19.547 1 94.19 96 PRO A O 1
ATOM 737 N N . VAL A 1 97 ? -23.422 15.203 17.438 1 94.25 97 VAL A N 1
ATOM 738 C CA . VAL A 1 97 ? -22.203 15.695 16.812 1 94.25 97 VAL A CA 1
ATOM 739 C C . VAL A 1 97 ? -22.328 17.203 16.547 1 94.25 97 VAL A C 1
ATOM 741 O O . VAL A 1 97 ? -23.266 17.641 15.891 1 94.25 97 VAL A O 1
ATOM 744 N N . GLY A 1 98 ? -21.469 17.953 17.109 1 92.44 98 GLY A N 1
ATOM 745 C CA . GLY A 1 98 ? -21.469 19.406 16.906 1 92.44 98 GLY A CA 1
ATOM 746 C C . GLY A 1 98 ? -20.531 19.844 15.789 1 92.44 98 GLY A C 1
ATOM 747 O O . GLY A 1 98 ? -19.969 19.016 15.078 1 92.44 98 GLY A O 1
ATOM 748 N N . GLU A 1 99 ? -20.406 21.125 15.641 1 94.12 99 GLU A N 1
ATOM 749 C CA . GLU A 1 99 ? -19.578 21.719 14.594 1 94.12 99 GLU A CA 1
ATOM 750 C C . GLU A 1 99 ? -18.094 21.562 14.922 1 94.12 99 GLU A C 1
ATOM 752 O O . GLU A 1 99 ? -17.25 21.562 14.023 1 94.12 99 GLU A O 1
ATOM 757 N N . THR A 1 100 ? -17.844 21.578 16.203 1 95.94 100 THR A N 1
ATOM 758 C CA . THR A 1 100 ? -16.469 21.391 16.672 1 95.94 100 THR A CA 1
ATOM 759 C C . THR A 1 100 ? -16.328 20.062 17.406 1 95.94 100 THR A C 1
ATOM 761 O O . THR A 1 100 ? -17.156 19.734 18.266 1 95.94 100 THR A O 1
ATOM 764 N N . LEU A 1 101 ? -15.328 19.344 16.984 1 96.94 101 LEU A N 1
ATOM 765 C CA . LEU A 1 101 ? -15.047 18.047 17.594 1 96.94 101 LEU A CA 1
ATOM 766 C C . LEU A 1 101 ? -13.758 18.109 18.422 1 96.94 101 LEU A C 1
ATOM 768 O O . LEU A 1 101 ? -12.867 18.906 18.109 1 96.94 101 LEU A O 1
ATOM 772 N N . ARG A 1 102 ? -13.695 17.328 19.422 1 96.38 102 ARG A N 1
ATOM 773 C CA . ARG A 1 102 ? -12.5 17.172 20.234 1 96.38 102 ARG A CA 1
ATOM 774 C C . ARG A 1 102 ? -12.07 15.711 20.312 1 96.38 102 ARG A C 1
ATOM 776 O O . ARG A 1 102 ? -12.758 14.883 20.906 1 96.38 102 ARG A O 1
ATOM 783 N N . PHE A 1 103 ? -10.945 15.422 19.75 1 97.31 103 PHE A N 1
ATOM 784 C CA . PHE A 1 103 ? -10.414 14.062 19.734 1 97.31 103 PHE A CA 1
ATOM 785 C C . PHE A 1 103 ? -9.352 13.883 20.797 1 97.31 103 PHE A C 1
ATOM 787 O O . PHE A 1 103 ? -8.445 14.711 20.938 1 97.31 103 PHE A O 1
ATOM 794 N N . GLU A 1 104 ? -9.5 12.852 21.562 1 97.5 104 GLU A N 1
ATOM 795 C CA . GLU A 1 104 ? -8.422 12.406 22.438 1 97.5 104 GLU A CA 1
ATOM 796 C C . GLU A 1 104 ? -7.434 11.516 21.703 1 97.5 104 GLU A C 1
ATOM 798 O O . GLU A 1 104 ? -7.797 10.438 21.219 1 97.5 104 GLU A O 1
ATOM 803 N N . GLU A 1 105 ? -6.23 11.969 21.562 1 95.12 105 GLU A N 1
ATOM 804 C CA . GLU A 1 105 ? -5.16 11.203 20.938 1 95.12 105 GLU A CA 1
ATOM 805 C C . GLU A 1 105 ? -3.939 11.109 21.844 1 95.12 105 GLU A C 1
ATOM 807 O O . GLU A 1 105 ? -3.883 11.773 22.891 1 95.12 105 GLU A O 1
ATOM 812 N N . LYS A 1 106 ? -2.994 10.219 21.531 1 92.38 106 LYS A N 1
ATOM 813 C CA . LYS A 1 106 ? -1.78 10.078 22.328 1 92.38 106 LYS A CA 1
ATOM 814 C C . LYS A 1 106 ? -1.021 11.398 22.406 1 92.38 106 LYS A C 1
ATOM 816 O O . LYS A 1 106 ? -0.4 11.695 23.438 1 92.38 106 LYS A O 1
ATOM 821 N N . ALA A 1 107 ? -1.092 12.195 21.391 1 87.12 107 ALA A N 1
ATOM 822 C CA . ALA A 1 107 ? -0.393 13.477 21.344 1 87.12 107 ALA A CA 1
ATOM 823 C C . ALA A 1 107 ? -1.136 14.531 22.156 1 87.12 107 ALA A C 1
ATOM 825 O O . ALA A 1 107 ? -0.641 15.648 22.328 1 87.12 107 ALA A O 1
ATOM 826 N N . GLY A 1 108 ? -2.342 14.242 22.656 1 90.69 108 GLY A N 1
ATOM 827 C CA . GLY A 1 108 ? -3.172 15.188 23.391 1 90.69 108 GLY A CA 1
ATOM 828 C C . GLY A 1 108 ? -4.516 15.438 22.734 1 90.69 108 GLY A C 1
ATOM 829 O O . GLY A 1 108 ? -4.961 14.641 21.906 1 90.69 108 GLY A O 1
ATOM 830 N N . LEU A 1 109 ? -5.121 16.531 23.203 1 93.88 109 LEU A N 1
ATOM 831 C CA . LEU A 1 109 ? -6.441 16.875 22.688 1 93.88 109 LEU A CA 1
ATOM 832 C C . LEU A 1 109 ? -6.336 17.625 21.359 1 93.88 109 LEU A C 1
ATOM 834 O O . LEU A 1 109 ? -5.586 18.594 21.266 1 93.88 109 LEU A O 1
ATOM 838 N N . ILE A 1 110 ? -7.062 17.109 20.359 1 92.81 110 ILE A N 1
ATOM 839 C CA . ILE A 1 110 ? -7.059 17.719 19.031 1 92.81 110 ILE A CA 1
ATOM 840 C C . ILE A 1 110 ? -8.43 18.312 18.734 1 92.81 110 ILE A C 1
ATOM 842 O O . ILE A 1 110 ? -9.438 17.594 18.719 1 92.81 110 ILE A O 1
ATOM 846 N N . GLU A 1 111 ? -8.445 19.547 18.547 1 92.88 111 GLU A N 1
ATOM 847 C CA . GLU A 1 111 ? -9.688 20.219 18.156 1 92.88 111 GLU A CA 1
ATOM 848 C C . GLU A 1 111 ? -9.844 20.266 16.641 1 92.88 111 GLU A C 1
ATOM 850 O O . GLU A 1 111 ? -8.922 20.656 15.93 1 92.88 111 GLU A O 1
ATOM 855 N N . VAL A 1 112 ? -11.008 19.812 16.188 1 96.5 112 VAL A N 1
ATOM 856 C CA . VAL A 1 112 ? -11.305 19.75 14.766 1 96.5 112 VAL A CA 1
ATOM 857 C C . VAL A 1 112 ? -12.602 20.5 14.469 1 96.5 112 VAL A C 1
ATOM 859 O O . VAL A 1 112 ? -13.602 20.328 15.172 1 96.5 112 VAL A O 1
ATOM 862 N N . ARG A 1 113 ? -12.586 21.328 13.508 1 97.62 113 ARG A N 1
ATOM 863 C CA . ARG A 1 113 ? -13.789 22.031 13.07 1 97.62 113 ARG A CA 1
ATOM 864 C C . ARG A 1 113 ? -14.305 21.469 11.75 1 97.62 113 ARG A C 1
ATOM 866 O O . ARG A 1 113 ? -13.547 21.375 10.781 1 97.62 113 ARG A O 1
ATOM 873 N N . LEU A 1 114 ? -15.594 21.172 11.695 1 97.88 114 LEU A N 1
ATOM 874 C CA . LEU A 1 114 ? -16.188 20.641 10.477 1 97.88 114 LEU A CA 1
ATOM 875 C C . LEU A 1 114 ? -16.391 21.75 9.445 1 97.88 114 LEU A C 1
ATOM 877 O O . LEU A 1 114 ? -16.719 22.891 9.797 1 97.88 114 LEU A O 1
ATOM 881 N N . LEU A 1 115 ? -16.125 21.422 8.219 1 97.25 115 LEU A N 1
ATOM 882 C CA . LEU A 1 115 ? -16.438 22.297 7.094 1 97.25 115 LEU A CA 1
ATOM 883 C C . LEU A 1 115 ? -17.766 21.906 6.449 1 97.25 115 LEU A C 1
ATOM 885 O O . LEU A 1 115 ? -17.969 20.75 6.094 1 97.25 115 LEU A O 1
ATOM 889 N N . SER A 1 116 ? -18.594 22.875 6.316 1 95.69 116 SER A N 1
ATOM 890 C CA . SER A 1 116 ? -19.906 22.609 5.723 1 95.69 116 SER A CA 1
ATOM 891 C C . SER A 1 116 ? -20.172 23.562 4.551 1 95.69 116 SER A C 1
ATOM 893 O O . SER A 1 116 ? -19.75 24.719 4.57 1 95.69 116 SER A O 1
ATOM 895 N N . GLU A 1 117 ? -20.703 23.016 3.541 1 94 117 GLU A N 1
ATOM 896 C CA . GLU A 1 117 ? -21.219 23.766 2.393 1 94 117 GLU A CA 1
ATOM 897 C C . GLU A 1 117 ? -22.672 23.391 2.09 1 94 117 GLU A C 1
ATOM 899 O O . GLU A 1 117 ? -22.969 22.219 1.827 1 94 117 GLU A O 1
ATOM 904 N N . GLN A 1 118 ? -23.531 24.406 2.098 1 93.5 118 GLN A N 1
ATOM 905 C CA . GLN A 1 118 ? -24.953 24.219 1.811 1 93.5 118 GLN A CA 1
ATOM 906 C C . GLN A 1 118 ? -25.547 23.125 2.688 1 93.5 118 GLN A C 1
ATOM 908 O O . GLN A 1 118 ? -26.234 22.219 2.189 1 93.5 118 GLN A O 1
ATOM 913 N N . GLY A 1 119 ? -25.109 23.016 3.959 1 90.69 119 GLY A N 1
ATOM 914 C CA . GLY A 1 119 ? -25.688 22.109 4.934 1 90.69 119 GLY A CA 1
ATOM 915 C C . GLY A 1 119 ? -25.047 20.734 4.926 1 90.69 119 GLY A C 1
ATOM 916 O O . GLY A 1 119 ? -25.391 19.875 5.742 1 90.69 119 GLY A O 1
ATOM 917 N N . ALA A 1 120 ? -24.172 20.531 4.039 1 94.06 120 ALA A N 1
ATOM 918 C CA . ALA A 1 120 ? -23.5 19.234 3.967 1 94.06 120 ALA A CA 1
ATOM 919 C C . ALA A 1 120 ? -22.047 19.344 4.438 1 94.06 120 ALA A C 1
ATOM 921 O O . ALA A 1 120 ? -21.359 20.312 4.133 1 94.06 120 ALA A O 1
ATOM 922 N N . ILE A 1 121 ? -21.641 18.375 5.203 1 96.56 121 ILE A N 1
ATOM 923 C CA . ILE A 1 121 ? -20.25 18.328 5.633 1 96.56 121 ILE A CA 1
ATOM 924 C C . ILE A 1 121 ? -19.359 17.922 4.457 1 96.56 121 ILE A C 1
ATOM 926 O O . ILE A 1 121 ? -19.594 16.906 3.805 1 96.56 121 ILE A O 1
ATOM 930 N N . VAL A 1 122 ? -18.312 18.75 4.172 1 97.88 122 VAL A N 1
ATOM 931 C CA . VAL A 1 122 ? -17.5 18.484 2.986 1 97.88 122 VAL A CA 1
ATOM 932 C C . VAL A 1 122 ? -16.047 18.25 3.398 1 97.88 122 VAL A C 1
ATOM 934 O O . VAL A 1 122 ? -15.203 17.922 2.561 1 97.88 122 VAL A O 1
ATOM 937 N N . GLY A 1 123 ? -15.711 18.516 4.648 1 98.12 123 GLY A N 1
ATOM 938 C CA . GLY A 1 123 ? -14.352 18.359 5.141 1 98.12 123 GLY A CA 1
ATOM 939 C C . GLY A 1 123 ? -14.18 18.812 6.574 1 98.12 123 GLY A C 1
ATOM 940 O O . GLY A 1 123 ? -15.141 18.828 7.348 1 98.12 123 GLY A O 1
ATOM 941 N N . ALA A 1 124 ? -12.938 19.109 6.941 1 98.38 124 ALA A N 1
ATOM 942 C CA . ALA A 1 124 ? -12.641 19.562 8.297 1 98.38 124 ALA A CA 1
ATOM 943 C C . ALA A 1 124 ? -11.352 20.375 8.336 1 98.38 124 ALA A C 1
ATOM 945 O O . ALA A 1 124 ? -10.602 20.422 7.355 1 98.38 124 ALA A O 1
ATOM 946 N N . THR A 1 125 ? -11.227 21.078 9.398 1 97.62 125 THR A N 1
ATOM 947 C CA . THR A 1 125 ? -10.055 21.891 9.711 1 97.62 125 THR A CA 1
ATOM 948 C C . THR A 1 125 ? -9.445 21.469 11.047 1 97.62 125 THR A C 1
ATOM 950 O O . THR A 1 125 ? -10.172 21.281 12.031 1 97.62 125 THR A O 1
ATOM 953 N N . ILE A 1 126 ? -8.148 21.359 11.023 1 95.75 126 ILE A N 1
ATOM 954 C CA . ILE A 1 126 ? -7.477 21.062 12.281 1 95.75 126 ILE A CA 1
ATOM 955 C C . ILE A 1 126 ? -6.41 22.125 12.555 1 95.75 126 ILE A C 1
ATOM 957 O O . ILE A 1 126 ? -5.887 22.734 11.625 1 95.75 126 ILE A O 1
ATOM 961 N N . ARG A 1 127 ? -6.219 22.281 13.812 1 92.25 127 ARG A N 1
ATOM 962 C CA . ARG A 1 127 ? -5.172 23.188 14.258 1 92.25 127 ARG A CA 1
ATOM 963 C C . ARG A 1 127 ? -3.891 22.438 14.586 1 92.25 127 ARG A C 1
ATOM 965 O O . ARG A 1 127 ? -3.938 21.344 15.164 1 92.25 127 ARG A O 1
ATOM 972 N N . ALA A 1 128 ? -2.787 23.031 14.141 1 88.69 128 ALA A N 1
ATOM 973 C CA . ALA A 1 128 ? -1.503 22.438 14.516 1 88.69 128 ALA A CA 1
ATOM 974 C C . ALA A 1 128 ? -1.379 22.312 16.031 1 88.69 128 ALA A C 1
ATOM 976 O O . ALA A 1 128 ? -1.785 23.203 16.766 1 88.69 128 ALA A O 1
ATOM 977 N N . PRO A 1 129 ? -0.845 21.25 16.484 1 84.06 129 PRO A N 1
ATOM 978 C CA . PRO A 1 129 ? -0.881 20.969 17.922 1 84.06 129 PRO A CA 1
ATOM 979 C C . PRO A 1 129 ? 0.154 21.766 18.719 1 84.06 129 PRO A C 1
ATOM 981 O O . PRO A 1 129 ? 0.002 21.953 19.922 1 84.06 129 PRO A O 1
ATOM 984 N N . ARG A 1 130 ? 1.262 22.188 18.047 1 88.5 130 ARG A N 1
ATOM 985 C CA . ARG A 1 130 ? 2.35 22.859 18.766 1 88.5 130 ARG A CA 1
ATOM 986 C C . ARG A 1 130 ? 2.791 24.125 18.016 1 88.5 130 ARG A C 1
ATOM 988 O O . ARG A 1 130 ? 2.479 24.297 16.844 1 88.5 130 ARG A O 1
ATOM 995 N N . PRO A 1 131 ? 3.443 24.969 18.797 1 93.38 131 PRO A N 1
ATOM 996 C CA . PRO A 1 131 ? 4.008 26.141 18.125 1 93.38 131 PRO A CA 1
ATOM 997 C C . PRO A 1 131 ? 5.121 25.781 17.156 1 93.38 131 PRO A C 1
ATOM 999 O O . PRO A 1 131 ? 5.727 24.719 17.25 1 93.38 131 PRO A O 1
ATOM 1002 N N . LEU A 1 132 ? 5.352 26.672 16.25 1 96.25 132 LEU A N 1
ATOM 1003 C CA . LEU A 1 132 ? 6.414 26.5 15.273 1 96.25 132 LEU A CA 1
ATOM 1004 C C . LEU A 1 132 ? 7.77 26.375 15.953 1 96.25 132 LEU A C 1
ATOM 1006 O O . LEU A 1 132 ? 8.102 27.172 16.844 1 96.25 132 LEU A O 1
ATOM 1010 N N . GLN A 1 133 ? 8.461 25.375 15.641 1 95.31 133 GLN A N 1
ATOM 1011 C CA . GLN A 1 133 ? 9.867 25.203 15.992 1 95.31 133 GLN A CA 1
ATOM 1012 C C . GLN A 1 133 ? 10.734 25.078 14.742 1 95.31 133 GLN A C 1
ATOM 1014 O O . GLN A 1 133 ? 10.438 24.281 13.844 1 95.31 133 GLN A O 1
ATOM 1019 N N . VAL A 1 134 ? 11.742 25.906 14.734 1 95.75 134 VAL A N 1
ATOM 1020 C CA . VAL A 1 134 ? 12.672 25.875 13.602 1 95.75 134 VAL A CA 1
ATOM 1021 C C . VAL A 1 134 ? 13.969 25.188 14.023 1 95.75 134 VAL A C 1
ATOM 1023 O O . VAL A 1 134 ? 14.555 25.531 15.055 1 95.75 134 VAL A O 1
ATOM 1026 N N . GLY A 1 135 ? 14.305 24.203 13.266 1 93.5 135 GLY A N 1
ATOM 1027 C CA . GLY A 1 135 ? 15.516 23.453 13.57 1 93.5 135 GLY A CA 1
ATOM 1028 C C . GLY A 1 135 ? 16.734 23.938 12.789 1 93.5 135 GLY A C 1
ATOM 1029 O O . GLY A 1 135 ? 16.812 25.125 12.438 1 93.5 135 GLY A O 1
ATOM 1030 N N . GLY A 1 136 ? 17.703 23.031 12.695 1 90.56 136 GLY A N 1
ATOM 1031 C CA . GLY A 1 136 ? 18.953 23.391 12.047 1 90.56 136 GLY A CA 1
ATOM 1032 C C . GLY A 1 136 ? 18.859 23.422 10.539 1 90.56 136 GLY A C 1
ATOM 1033 O O . GLY A 1 136 ? 17.938 22.844 9.953 1 90.56 136 GLY A O 1
ATOM 1034 N N . ALA A 1 137 ? 19.797 24.141 9.992 1 93.75 137 ALA A N 1
ATOM 1035 C CA . ALA A 1 137 ? 19.922 24.156 8.539 1 93.75 137 ALA A CA 1
ATOM 1036 C C . ALA A 1 137 ? 20.453 22.812 8.023 1 93.75 137 ALA A C 1
ATOM 1038 O O . ALA A 1 137 ? 21.094 22.062 8.758 1 93.75 137 ALA A O 1
ATOM 1039 N N . ILE A 1 138 ? 20.031 22.5 6.855 1 95.56 138 ILE A N 1
ATOM 1040 C CA . ILE A 1 138 ? 20.469 21.297 6.164 1 95.56 138 ILE A CA 1
ATOM 1041 C C . ILE A 1 138 ? 21.297 21.672 4.938 1 95.56 138 ILE A C 1
ATOM 1043 O O . ILE A 1 138 ? 20.938 22.594 4.207 1 95.56 138 ILE A O 1
ATOM 1047 N N . ALA A 1 139 ? 22.406 20.984 4.684 1 96.25 139 ALA A N 1
ATOM 1048 C CA . ALA A 1 139 ? 23.234 21.266 3.51 1 96.25 139 ALA A CA 1
ATOM 1049 C C . ALA A 1 139 ? 22.453 21.047 2.223 1 96.25 139 ALA A C 1
ATOM 1051 O O . ALA A 1 139 ? 21.906 19.969 2.002 1 96.25 139 ALA A O 1
ATOM 1052 N N . PRO A 1 140 ? 22.438 22.109 1.371 1 97.69 140 PRO A N 1
ATOM 1053 C CA . PRO A 1 140 ? 21.703 21.969 0.118 1 97.69 140 PRO A CA 1
ATOM 1054 C C . PRO A 1 140 ? 22.141 20.75 -0.692 1 97.69 140 PRO A C 1
ATOM 1056 O O . PRO A 1 140 ? 21.312 20.094 -1.331 1 97.69 140 PRO A O 1
ATOM 1059 N N . GLU A 1 141 ? 23.359 20.438 -0.621 1 97.5 141 GLU A N 1
ATOM 1060 C CA . GLU A 1 141 ? 23.906 19.312 -1.361 1 97.5 141 GLU A CA 1
ATOM 1061 C C . GLU A 1 141 ? 23.312 18 -0.871 1 97.5 141 GLU A C 1
ATOM 1063 O O . GLU A 1 141 ? 23.047 17.094 -1.667 1 97.5 141 GLU A O 1
ATOM 1068 N N . LEU A 1 142 ? 23.156 17.906 0.366 1 96.62 142 LEU A N 1
ATOM 1069 C CA . LEU A 1 142 ? 22.562 16.703 0.943 1 96.62 142 LEU A CA 1
ATOM 1070 C C . LEU A 1 142 ? 21.125 16.547 0.49 1 96.62 142 LEU A C 1
ATOM 1072 O O . LEU A 1 142 ? 20.703 15.445 0.106 1 96.62 142 LEU A O 1
ATOM 1076 N N . VAL A 1 143 ? 20.359 17.641 0.521 1 97.56 143 VAL A N 1
ATOM 1077 C CA . VAL A 1 143 ? 18.969 17.609 0.071 1 97.56 143 VAL A CA 1
ATOM 1078 C C . VAL A 1 143 ? 18.906 17.188 -1.392 1 97.56 143 VAL A C 1
ATOM 1080 O O . VAL A 1 143 ? 18.094 16.344 -1.762 1 97.56 143 VAL A O 1
ATOM 1083 N N . ALA A 1 144 ? 19.797 17.75 -2.176 1 98.12 144 ALA A N 1
ATOM 1084 C CA . ALA A 1 144 ? 19.844 17.453 -3.602 1 98.12 144 ALA A CA 1
ATOM 1085 C C . ALA A 1 144 ? 20.125 15.969 -3.834 1 98.12 144 ALA A C 1
ATOM 1087 O O . ALA A 1 144 ? 19.5 15.336 -4.691 1 98.12 144 ALA A O 1
ATOM 1088 N N . ARG A 1 145 ? 21.016 15.438 -3.08 1 96.25 145 ARG A N 1
ATOM 1089 C CA . ARG A 1 145 ? 21.359 14.023 -3.205 1 96.25 145 ARG A CA 1
ATOM 1090 C C . ARG A 1 145 ? 20.203 13.141 -2.748 1 96.25 145 ARG A C 1
ATOM 1092 O O . ARG A 1 145 ? 19.922 12.109 -3.361 1 96.25 145 ARG A O 1
ATOM 1099 N N . CYS A 1 146 ? 19.5 13.508 -1.696 1 95.31 146 CYS A N 1
ATOM 1100 C CA . CYS A 1 146 ? 18.344 12.773 -1.221 1 95.31 146 CYS A CA 1
ATOM 1101 C C . CYS A 1 146 ? 17.266 12.688 -2.301 1 95.31 146 CYS A C 1
ATOM 1103 O O . CYS A 1 146 ? 16.625 11.648 -2.463 1 95.31 146 CYS A O 1
ATOM 1105 N N . ALA A 1 147 ? 17.156 13.75 -3.068 1 96.88 147 ALA A N 1
ATOM 1106 C CA . ALA A 1 147 ? 16.078 13.852 -4.051 1 96.88 147 ALA A CA 1
ATOM 1107 C C . ALA A 1 147 ? 16.594 13.547 -5.457 1 96.88 147 ALA A C 1
ATOM 1109 O O . ALA A 1 147 ? 15.828 13.609 -6.426 1 96.88 147 ALA A O 1
ATOM 1110 N N . SER A 1 148 ? 17.859 13.273 -5.598 1 95.44 148 SER A N 1
ATOM 1111 C CA . SER A 1 148 ? 18.484 12.969 -6.879 1 95.44 148 SER A CA 1
ATOM 1112 C C . SER A 1 148 ? 18.281 14.094 -7.883 1 95.44 148 SER A C 1
ATOM 1114 O O . SER A 1 148 ? 17.875 13.859 -9.023 1 95.44 148 SER A O 1
ATOM 1116 N N . ILE A 1 149 ? 18.516 15.258 -7.465 1 97.44 149 ILE A N 1
ATOM 1117 C CA . ILE A 1 149 ? 18.406 16.422 -8.344 1 97.44 149 ILE A CA 1
ATOM 1118 C C . ILE A 1 149 ? 19.719 17.219 -8.32 1 97.44 149 ILE A C 1
ATOM 1120 O O . ILE A 1 149 ? 20.609 16.922 -7.52 1 97.44 149 ILE A O 1
ATOM 1124 N N . ASN A 1 150 ? 19.844 18.188 -9.273 1 97.06 150 ASN A N 1
ATOM 1125 C CA . ASN A 1 150 ? 20.984 19.078 -9.312 1 97.06 150 ASN A CA 1
ATOM 1126 C C . ASN A 1 150 ? 20.984 20.047 -8.133 1 97.06 150 ASN A C 1
ATOM 1128 O O . ASN A 1 150 ? 20.016 20.766 -7.914 1 97.06 150 ASN A O 1
ATOM 1132 N N . PRO A 1 151 ? 22.094 20.047 -7.371 1 97.56 151 PRO A N 1
ATOM 1133 C CA . PRO A 1 151 ? 22.156 20.938 -6.211 1 97.56 151 PRO A CA 1
ATOM 1134 C C . PRO A 1 151 ? 21.891 22.391 -6.57 1 97.56 151 PRO A C 1
ATOM 1136 O O . PRO A 1 151 ? 21.375 23.156 -5.75 1 97.56 151 PRO A O 1
ATOM 1139 N N . ALA A 1 152 ? 22.188 22.781 -7.75 1 97.56 152 ALA A N 1
ATOM 1140 C CA . ALA A 1 152 ? 22.016 24.156 -8.195 1 97.56 152 ALA A CA 1
ATOM 1141 C C . ALA A 1 152 ? 20.547 24.531 -8.273 1 97.56 152 ALA A C 1
ATOM 1143 O O . ALA A 1 152 ? 20.203 25.719 -8.352 1 97.56 152 ALA A O 1
ATOM 1144 N N . THR A 1 153 ? 19.703 23.531 -8.273 1 97.88 153 THR A N 1
ATOM 1145 C CA . THR A 1 153 ? 18.281 23.797 -8.43 1 97.88 153 THR A CA 1
ATOM 1146 C C . THR A 1 153 ? 17.641 24.094 -7.082 1 97.88 153 THR A C 1
ATOM 1148 O O . THR A 1 153 ? 16.469 24.484 -7.02 1 97.88 153 THR A O 1
ATOM 1151 N N . ILE A 1 154 ? 18.344 23.922 -6.023 1 98.25 154 ILE A N 1
ATOM 1152 C CA . ILE A 1 154 ? 17.859 24.297 -4.707 1 98.25 154 ILE A CA 1
ATOM 1153 C C . ILE A 1 154 ? 17.859 25.828 -4.566 1 98.25 154 ILE A C 1
ATOM 1155 O O . ILE A 1 154 ? 18.906 26.469 -4.719 1 98.25 154 ILE A O 1
ATOM 1159 N N . ARG A 1 155 ? 16.734 26.359 -4.352 1 97.06 155 ARG A N 1
ATOM 1160 C CA . ARG A 1 155 ? 16.609 27.812 -4.191 1 97.06 155 ARG A CA 1
ATOM 1161 C C . ARG A 1 155 ? 16.953 28.234 -2.768 1 97.06 155 ARG A C 1
ATOM 1163 O O . ARG A 1 155 ? 16.359 27.75 -1.806 1 97.06 155 ARG A O 1
ATOM 1170 N N . LEU A 1 156 ? 17.828 29.203 -2.672 1 96.44 156 LEU A N 1
ATOM 1171 C CA . LEU A 1 156 ? 18.312 29.625 -1.357 1 96.44 156 LEU A CA 1
ATOM 1172 C C . LEU A 1 156 ? 17.859 31.047 -1.053 1 96.44 156 LEU A C 1
ATOM 1174 O O . LEU A 1 156 ? 18.156 31.578 0.026 1 96.44 156 LEU A O 1
ATOM 1178 N N . SER A 1 157 ? 17.125 31.641 -1.937 1 91.75 157 SER A N 1
ATOM 1179 C CA . SER A 1 157 ? 16.766 33.062 -1.799 1 91.75 157 SER A CA 1
ATOM 1180 C C . SER A 1 157 ? 15.734 33.25 -0.688 1 91.75 157 SER A C 1
ATOM 1182 O O . SER A 1 157 ? 15.742 34.281 -0.009 1 91.75 157 SER A O 1
ATOM 1184 N N . SER A 1 158 ? 14.883 32.312 -0.514 1 90.31 158 SER A N 1
ATOM 1185 C CA . SER A 1 158 ? 13.867 32.438 0.525 1 90.31 158 SER A CA 1
ATOM 1186 C C . SER A 1 158 ? 14.391 31.938 1.87 1 90.31 158 SER A C 1
ATOM 1188 O O . SER A 1 158 ? 14.195 32.594 2.895 1 90.31 158 SER A O 1
ATOM 1190 N N . HIS A 1 159 ? 14.992 30.875 1.873 1 95.88 159 HIS A N 1
ATOM 1191 C CA . HIS A 1 159 ? 15.602 30.266 3.047 1 95.88 159 HIS A CA 1
ATOM 1192 C C . HIS A 1 159 ? 16.5 29.109 2.652 1 95.88 159 HIS A C 1
ATOM 1194 O O . HIS A 1 159 ? 16.312 28.5 1.593 1 95.88 159 HIS A O 1
ATOM 1200 N N . GLU A 1 160 ? 17.453 28.75 3.531 1 97.06 160 GLU A N 1
ATOM 1201 C CA . GLU A 1 160 ? 18.188 27.5 3.41 1 97.06 160 GLU A CA 1
ATOM 1202 C C . GLU A 1 160 ? 17.312 26.297 3.754 1 97.06 160 GLU A C 1
ATOM 1204 O O . GLU A 1 160 ? 16.297 26.438 4.453 1 97.06 160 GLU A O 1
ATOM 1209 N N . PRO A 1 161 ? 17.641 25.141 3.109 1 97.88 161 PRO A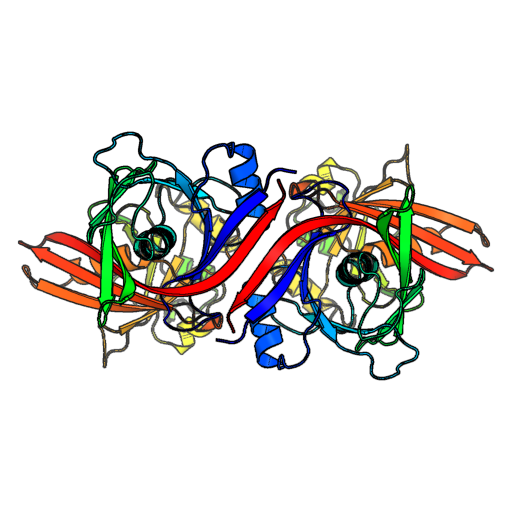 N 1
ATOM 1210 C CA . PRO A 1 161 ? 16.938 23.969 3.631 1 97.88 161 PRO A CA 1
ATOM 1211 C C . PRO A 1 161 ? 16.984 23.875 5.152 1 97.88 161 PRO A C 1
ATOM 1213 O O . PRO A 1 161 ? 18.016 24.188 5.766 1 97.88 161 PRO A O 1
ATOM 1216 N N . VAL A 1 162 ? 15.891 23.469 5.758 1 97.06 162 VAL A N 1
ATOM 1217 C CA . VAL A 1 162 ? 15.789 23.625 7.203 1 97.06 162 VAL A CA 1
ATOM 1218 C C . VAL A 1 162 ? 14.797 22.609 7.762 1 97.06 162 VAL A C 1
ATOM 1220 O O . VAL A 1 162 ? 13.922 22.125 7.039 1 97.06 162 VAL A O 1
ATOM 1223 N N . PHE A 1 163 ? 14.992 22.312 9 1 96.06 163 PHE A N 1
ATOM 1224 C CA . PHE A 1 163 ? 13.969 21.578 9.734 1 96.06 163 PHE A CA 1
ATOM 1225 C C . PHE A 1 163 ? 12.953 22.531 10.344 1 96.06 163 PHE A C 1
ATOM 1227 O O . PHE A 1 163 ? 13.312 23.594 10.844 1 96.06 163 PHE A O 1
ATOM 1234 N N . ALA A 1 164 ? 11.75 22.234 10.297 1 95.94 164 ALA A N 1
ATOM 1235 C CA . ALA A 1 164 ? 10.695 22.969 10.992 1 95.94 164 ALA A CA 1
ATOM 1236 C C . ALA A 1 164 ? 9.594 22.031 11.477 1 95.94 164 ALA A C 1
ATOM 1238 O O . ALA A 1 164 ? 9.453 20.922 10.961 1 95.94 164 ALA A O 1
ATOM 1239 N N . SER A 1 165 ? 8.891 22.484 12.477 1 93.31 165 SER A N 1
ATOM 1240 C CA . SER A 1 165 ? 7.906 21.625 13.117 1 93.31 165 SER A CA 1
ATOM 1241 C C . SER A 1 165 ? 6.781 22.438 13.75 1 93.31 165 SER A C 1
ATOM 1243 O O . SER A 1 165 ? 7.012 23.531 14.25 1 93.31 165 SER A O 1
ATOM 1245 N N . VAL A 1 166 ? 5.648 21.969 13.688 1 92.06 166 VAL A N 1
ATOM 1246 C CA . VAL A 1 166 ? 4.551 22.391 14.547 1 92.06 166 VAL A CA 1
ATOM 1247 C C . VAL A 1 166 ? 4.004 21.203 15.32 1 92.06 166 VAL A C 1
ATOM 1249 O O . VAL A 1 166 ? 2.791 21.078 15.516 1 92.06 166 VAL A O 1
ATOM 1252 N N . GLY A 1 167 ? 4.801 20.312 15.648 1 84.94 167 GLY A N 1
ATOM 1253 C CA . GLY A 1 167 ? 4.5 19.062 16.344 1 84.94 167 GLY A CA 1
ATOM 1254 C C . GLY A 1 167 ? 5.312 17.891 15.828 1 84.94 167 GLY A C 1
ATOM 1255 O O . GLY A 1 167 ? 5.793 17.078 16.625 1 84.94 167 GLY A O 1
ATOM 1256 N N . LEU A 1 168 ? 5.418 17.734 14.555 1 84.75 168 LEU A N 1
ATOM 1257 C CA . LEU A 1 168 ? 6.246 16.75 13.867 1 84.75 168 LEU A CA 1
ATOM 1258 C C . LEU A 1 168 ? 7.273 17.438 12.969 1 84.75 168 LEU A C 1
ATOM 1260 O O . LEU A 1 168 ? 6.914 18.25 12.125 1 84.75 168 LEU A O 1
ATOM 1264 N N . PRO A 1 169 ? 8.492 17.078 13.141 1 91.56 169 PRO A N 1
ATOM 1265 C CA . PRO A 1 169 ? 9.523 17.766 12.359 1 91.56 169 PRO A CA 1
ATOM 1266 C C . PRO A 1 169 ? 9.648 17.219 10.938 1 91.56 169 PRO A C 1
ATOM 1268 O O . PRO A 1 169 ? 9.531 16.016 10.727 1 91.56 169 PRO A O 1
ATOM 1271 N N . PHE A 1 170 ? 9.906 18.094 10.016 1 94.44 170 PHE A N 1
ATOM 1272 C CA . PHE A 1 170 ? 10.172 17.766 8.617 1 94.44 170 PHE A CA 1
ATOM 1273 C C . PHE A 1 170 ? 11.336 18.578 8.086 1 94.44 170 PHE A C 1
ATOM 1275 O O . PHE A 1 170 ? 11.664 19.641 8.633 1 94.44 170 PHE A O 1
ATOM 1282 N N . ALA A 1 171 ? 12.016 18.062 7.094 1 96.69 171 ALA A N 1
ATOM 1283 C CA . ALA A 1 171 ? 13.008 18.812 6.332 1 96.69 171 ALA A CA 1
ATOM 1284 C C . ALA A 1 171 ? 12.367 19.531 5.145 1 96.69 171 ALA A C 1
ATOM 1286 O O . ALA A 1 171 ? 11.648 18.906 4.359 1 96.69 171 ALA A O 1
ATOM 1287 N N . PHE A 1 172 ? 12.625 20.812 5.031 1 97.94 172 PHE A N 1
ATOM 1288 C CA . PHE A 1 172 ? 12.016 21.594 3.961 1 97.94 172 PHE A CA 1
ATOM 1289 C C . PHE A 1 172 ? 13.078 22.156 3.031 1 97.94 172 PHE A C 1
ATOM 1291 O O . PHE A 1 172 ? 14.133 22.625 3.486 1 97.94 172 PHE A O 1
ATOM 1298 N N . ALA A 1 173 ? 12.812 22.141 1.769 1 98.56 173 ALA A N 1
ATOM 1299 C CA . ALA A 1 173 ? 13.664 22.781 0.78 1 98.56 173 ALA A CA 1
ATOM 1300 C C . ALA A 1 173 ? 12.852 23.297 -0.406 1 98.56 173 ALA A C 1
ATOM 1302 O O . ALA A 1 173 ? 11.922 22.609 -0.856 1 98.56 173 ALA A O 1
ATOM 1303 N N . GLU A 1 174 ? 13.172 24.469 -0.878 1 98.38 174 GLU A N 1
ATOM 1304 C CA . GLU A 1 174 ? 12.547 25.047 -2.062 1 98.38 174 GLU A CA 1
ATOM 1305 C C . GLU A 1 174 ? 13.375 24.781 -3.312 1 98.38 174 GLU A C 1
ATOM 1307 O O . GLU A 1 174 ? 14.609 24.875 -3.281 1 98.38 174 GLU A O 1
ATOM 1312 N N . VAL A 1 175 ? 12.711 24.375 -4.344 1 98.19 175 VAL A N 1
ATOM 1313 C CA . VAL A 1 175 ? 13.406 24.172 -5.605 1 98.19 175 VAL A CA 1
ATOM 1314 C C . VAL A 1 175 ? 12.992 25.234 -6.609 1 98.19 175 VAL A C 1
ATOM 1316 O O . VAL A 1 175 ? 12.031 25.984 -6.375 1 98.19 175 VAL A O 1
ATOM 1319 N N . ASP A 1 176 ? 13.633 25.312 -7.723 1 96.19 176 ASP A N 1
ATOM 1320 C CA . ASP A 1 176 ? 13.57 26.469 -8.609 1 96.19 176 ASP A CA 1
ATOM 1321 C C . ASP A 1 176 ? 12.344 26.391 -9.523 1 96.19 176 ASP A C 1
ATOM 1323 O O . ASP A 1 176 ? 12.031 27.344 -10.234 1 96.19 176 ASP A O 1
ATOM 1327 N N . GLY A 1 177 ? 11.719 25.219 -9.539 1 95.81 177 GLY A N 1
ATOM 1328 C CA . GLY A 1 177 ? 10.555 25.172 -10.414 1 95.81 177 GLY A CA 1
ATOM 1329 C C . GLY A 1 177 ? 9.891 23.812 -10.438 1 95.81 177 GLY A C 1
ATOM 1330 O O . GLY A 1 177 ? 10.344 22.875 -9.766 1 95.81 177 GLY A O 1
ATOM 1331 N N . LEU A 1 178 ? 8.805 23.781 -11.242 1 96.56 178 LEU A N 1
ATOM 1332 C CA . LEU A 1 178 ? 7.969 22.578 -11.305 1 96.56 178 LEU A CA 1
ATOM 1333 C C . LEU A 1 178 ? 8.688 21.453 -12.023 1 96.56 178 LEU A C 1
ATOM 1335 O O . LEU A 1 178 ? 8.484 20.281 -11.695 1 96.56 178 LEU A O 1
ATOM 1339 N N . GLU A 1 179 ? 9.523 21.797 -12.969 1 96.69 179 GLU A N 1
ATOM 1340 C CA . GLU A 1 179 ? 10.266 20.766 -13.688 1 96.69 179 GLU A CA 1
ATOM 1341 C C . GLU A 1 179 ? 11.219 20.031 -12.75 1 96.69 179 GLU A C 1
ATOM 1343 O O . GLU A 1 179 ? 11.289 18.797 -12.781 1 96.69 179 GLU A O 1
ATOM 1348 N N . THR A 1 180 ? 11.914 20.875 -11.938 1 97.19 180 THR A N 1
ATOM 1349 C CA . THR A 1 180 ? 12.805 20.281 -10.945 1 97.19 180 THR A CA 1
ATOM 1350 C C . THR A 1 180 ? 12.016 19.422 -9.953 1 97.19 180 THR A C 1
ATOM 1352 O O . THR A 1 180 ? 12.406 18.297 -9.648 1 97.19 180 THR A O 1
ATOM 1355 N N . LEU A 1 181 ? 10.945 19.953 -9.492 1 97.69 181 LEU A N 1
ATOM 1356 C CA . LEU A 1 181 ? 10.102 19.234 -8.547 1 97.69 181 LEU A CA 1
ATOM 1357 C C . LEU A 1 181 ? 9.641 17.906 -9.125 1 97.69 181 LEU A C 1
ATOM 1359 O O . LEU A 1 181 ? 9.703 16.875 -8.445 1 97.69 181 LEU A O 1
ATOM 1363 N N . ALA A 1 182 ? 9.234 17.859 -10.367 1 97 182 ALA A N 1
ATOM 1364 C CA . ALA A 1 182 ? 8.711 16.672 -11.039 1 97 182 ALA A CA 1
ATOM 1365 C C . ALA A 1 182 ? 9.805 15.633 -11.25 1 97 182 ALA A C 1
ATOM 1367 O O . ALA A 1 182 ? 9.539 14.43 -11.242 1 97 182 ALA A O 1
ATOM 1368 N N . SER A 1 183 ? 10.984 16.047 -11.391 1 95.94 183 SER A N 1
ATOM 1369 C CA . SER A 1 183 ? 12.086 15.148 -11.727 1 95.94 183 SER A CA 1
ATOM 1370 C C . SER A 1 183 ? 12.672 14.5 -10.477 1 95.94 183 SER A C 1
ATOM 1372 O O . SER A 1 183 ? 13.445 13.539 -10.57 1 95.94 183 SER A O 1
ATOM 1374 N N . ALA A 1 184 ? 12.312 14.945 -9.312 1 97 184 ALA A N 1
ATOM 1375 C CA . ALA A 1 184 ? 12.898 14.484 -8.062 1 97 184 ALA A CA 1
ATOM 1376 C C . ALA A 1 184 ? 12.586 13.016 -7.812 1 97 184 ALA A C 1
ATOM 1378 O O . ALA A 1 184 ? 11.469 12.555 -8.086 1 97 184 ALA A O 1
ATOM 1379 N N . ARG A 1 185 ? 13.562 12.289 -7.344 1 92 185 ARG A N 1
ATOM 1380 C CA . ARG A 1 185 ? 13.453 10.891 -6.941 1 92 185 ARG A CA 1
ATOM 1381 C C . ARG A 1 185 ? 14.188 10.633 -5.637 1 92 185 ARG A C 1
ATOM 1383 O O . ARG A 1 185 ? 15.359 10.992 -5.496 1 92 185 ARG A O 1
ATOM 1390 N N . PRO A 1 186 ? 13.461 10.055 -4.707 1 91.56 186 PRO A N 1
ATOM 1391 C CA . PRO A 1 186 ? 14.141 9.805 -3.436 1 91.56 186 PRO A CA 1
ATOM 1392 C C . PRO A 1 186 ? 15.227 8.734 -3.547 1 91.56 186 PRO A C 1
ATOM 1394 O O . PRO A 1 186 ? 15.016 7.707 -4.195 1 91.56 186 PRO A O 1
ATOM 1397 N N . ASN A 1 187 ? 16.328 9.039 -3.023 1 88.75 187 ASN A N 1
ATOM 1398 C CA . ASN A 1 187 ? 17.453 8.109 -2.91 1 88.75 187 ASN A CA 1
ATOM 1399 C C . ASN A 1 187 ? 17.562 7.531 -1.503 1 88.75 187 ASN A C 1
ATOM 1401 O O . ASN A 1 187 ? 18.062 8.195 -0.591 1 88.75 187 ASN A O 1
ATOM 1405 N N . LEU A 1 188 ? 17.172 6.277 -1.338 1 84.81 188 LEU A N 1
ATOM 1406 C CA . LEU A 1 188 ? 17.047 5.648 -0.028 1 84.81 188 LEU A CA 1
ATOM 1407 C C . LEU A 1 188 ? 18.391 5.66 0.71 1 84.81 188 LEU A C 1
ATOM 1409 O O . LEU A 1 188 ? 18.438 5.934 1.912 1 84.81 188 LEU A O 1
ATOM 1413 N N . ALA A 1 189 ? 19.438 5.312 0.032 1 83.19 189 ALA A N 1
ATOM 1414 C CA . ALA A 1 189 ? 20.75 5.262 0.658 1 83.19 189 ALA A CA 1
ATOM 1415 C C . ALA A 1 189 ? 21.141 6.629 1.213 1 83.19 189 ALA A C 1
ATOM 1417 O O . ALA A 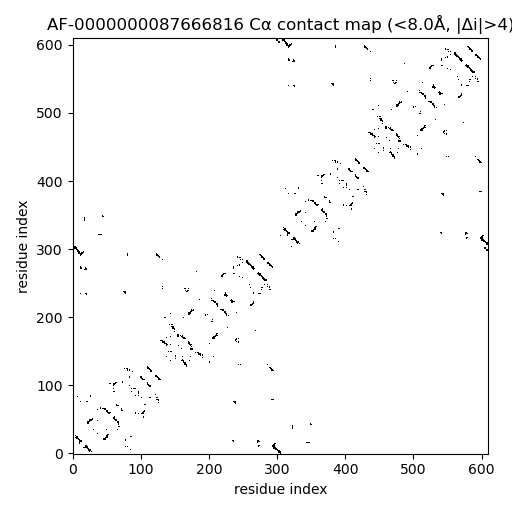1 189 ? 21.719 6.723 2.301 1 83.19 189 ALA A O 1
ATOM 1418 N N . VAL A 1 190 ? 20.859 7.645 0.467 1 90.44 190 VAL A N 1
ATOM 1419 C CA . VAL A 1 190 ? 21.234 8.992 0.89 1 90.44 190 VAL A CA 1
ATOM 1420 C C . VAL A 1 190 ? 20.359 9.43 2.051 1 90.44 190 VAL A C 1
ATOM 1422 O O . VAL A 1 190 ? 20.812 10.133 2.957 1 90.44 190 VAL A O 1
ATOM 1425 N N . PHE A 1 191 ? 19.078 9.055 2.045 1 91.25 191 PHE A N 1
ATOM 1426 C CA . PHE A 1 191 ? 18.203 9.328 3.178 1 91.25 191 PHE A CA 1
ATOM 1427 C C . PHE A 1 191 ? 18.75 8.703 4.453 1 91.25 191 PHE A C 1
ATOM 1429 O O . PHE A 1 191 ? 18.688 9.305 5.527 1 91.25 191 PHE A O 1
ATOM 1436 N N . ALA A 1 192 ? 19.234 7.52 4.332 1 86.69 192 ALA A N 1
ATOM 1437 C CA . ALA A 1 192 ? 19.844 6.859 5.484 1 86.69 192 ALA A CA 1
ATOM 1438 C C . ALA A 1 192 ? 21.047 7.641 5.992 1 86.69 192 ALA A C 1
ATOM 1440 O O . ALA A 1 192 ? 21.234 7.789 7.199 1 86.69 192 ALA A O 1
ATOM 1441 N N . GLU A 1 193 ? 21.844 8.086 5.098 1 88.44 193 GLU A N 1
ATOM 1442 C CA . GLU A 1 193 ? 22.984 8.938 5.441 1 88.44 193 GLU A CA 1
ATOM 1443 C C . GLU A 1 193 ? 22.531 10.211 6.137 1 88.44 193 GLU A C 1
ATOM 1445 O O . GLU A 1 193 ? 23.109 10.625 7.141 1 88.44 193 GLU A O 1
ATOM 1450 N N . ALA A 1 194 ? 21.516 10.812 5.555 1 91.31 194 ALA A N 1
ATOM 1451 C CA . ALA A 1 194 ? 20.984 12.062 6.094 1 91.31 194 ALA A CA 1
ATOM 1452 C C . ALA A 1 194 ? 20.469 11.875 7.52 1 91.31 194 ALA A C 1
ATOM 1454 O O . ALA A 1 194 ? 20.703 12.719 8.391 1 91.31 194 ALA A O 1
ATOM 1455 N N . LEU A 1 195 ? 19.812 10.797 7.695 1 88.62 195 LEU A N 1
ATOM 1456 C CA . LEU A 1 195 ? 19.312 10.477 9.031 1 88.62 195 LEU A CA 1
ATOM 1457 C C . LEU A 1 195 ? 20.453 10.344 10.031 1 88.62 195 LEU A C 1
ATOM 1459 O O . LEU A 1 195 ? 20.375 10.859 11.141 1 88.62 195 LEU A O 1
ATOM 1463 N N . ALA A 1 196 ? 21.469 9.703 9.609 1 86.25 196 ALA A N 1
ATOM 1464 C CA . ALA A 1 196 ? 22.625 9.484 10.477 1 86.25 196 ALA A CA 1
ATOM 1465 C C . ALA A 1 196 ? 23.297 10.812 10.844 1 86.25 196 ALA A C 1
ATOM 1467 O O . ALA A 1 196 ? 23.766 10.984 11.969 1 86.25 196 ALA A O 1
ATOM 1468 N N . CYS A 1 197 ? 23.281 11.711 9.953 1 86.56 197 CYS A N 1
ATOM 1469 C CA . CYS A 1 197 ? 23.938 12.992 10.148 1 86.56 197 CYS A CA 1
ATOM 1470 C C . CYS A 1 197 ? 23.078 13.922 10.992 1 86.56 197 CYS A C 1
ATOM 1472 O O . CYS A 1 197 ? 23.578 14.898 11.555 1 86.56 197 CYS A O 1
ATOM 1474 N N . HIS A 1 198 ? 21.812 13.672 11.055 1 86.12 198 HIS A N 1
ATOM 1475 C CA . HIS A 1 198 ? 20.906 14.578 11.742 1 86.12 198 HIS A CA 1
ATOM 1476 C C . HIS A 1 198 ? 20.141 13.859 12.859 1 86.12 198 HIS A C 1
ATOM 1478 O O . HIS A 1 198 ? 19 14.211 13.172 1 86.12 198 HIS A O 1
ATOM 1484 N N . ARG A 1 199 ? 20.703 12.938 13.391 1 70.56 199 ARG A N 1
ATOM 1485 C CA . ARG A 1 199 ? 20.094 12.094 14.414 1 70.56 199 ARG A CA 1
ATOM 1486 C C . ARG A 1 199 ? 19.516 12.93 15.547 1 70.56 199 ARG A C 1
ATOM 1488 O O . ARG A 1 199 ? 18.531 12.531 16.172 1 70.56 199 ARG A O 1
ATOM 1495 N N . THR A 1 200 ? 20.109 13.969 15.742 1 57.25 200 THR A N 1
ATOM 1496 C CA . THR A 1 200 ? 19.688 14.797 16.875 1 57.25 200 THR A CA 1
ATOM 1497 C C . THR A 1 200 ? 18.359 15.477 16.578 1 57.25 200 THR A C 1
ATOM 1499 O O . THR A 1 200 ? 17.672 15.938 17.5 1 57.25 200 THR A O 1
ATOM 1502 N N . GLN A 1 201 ? 18.047 15.617 15.406 1 57.38 201 GLN A N 1
ATOM 1503 C CA . GLN A 1 201 ? 16.828 16.344 15.047 1 57.38 201 GLN A CA 1
ATOM 1504 C C . GLN A 1 201 ? 15.594 15.453 15.219 1 57.38 201 GLN A C 1
ATOM 1506 O O . GLN A 1 201 ? 14.461 15.93 15.117 1 57.38 201 GLN A O 1
ATOM 1511 N N . GLN A 1 202 ? 15.578 14.422 15.969 1 54.81 202 GLN A N 1
ATOM 1512 C CA . GLN A 1 202 ? 14.523 13.477 16.328 1 54.81 202 GLN A CA 1
ATOM 1513 C C . GLN A 1 202 ? 13.625 13.18 15.125 1 54.81 202 GLN A C 1
ATOM 1515 O O . GLN A 1 202 ? 12.414 13.031 15.281 1 54.81 202 GLN A O 1
ATOM 1520 N N . ALA A 1 203 ? 14.172 13.312 13.945 1 62.28 203 ALA A N 1
ATOM 1521 C CA . ALA A 1 203 ? 13.273 13.18 12.797 1 62.28 203 ALA A CA 1
ATOM 1522 C C . ALA A 1 203 ? 13.75 12.078 11.852 1 62.28 203 ALA A C 1
ATOM 1524 O O . ALA A 1 203 ? 14.953 11.812 11.75 1 62.28 203 ALA A O 1
ATOM 1525 N N . ASP A 1 204 ? 12.867 11.148 11.414 1 73.19 204 ASP A N 1
ATOM 1526 C CA . ASP A 1 204 ? 13.125 10.141 10.391 1 73.19 204 ASP A CA 1
ATOM 1527 C C . ASP A 1 204 ? 13.531 10.781 9.07 1 73.19 204 ASP A C 1
ATOM 1529 O O . ASP A 1 204 ? 13.688 10.094 8.062 1 73.19 204 ASP A O 1
ATOM 1533 N N . PHE A 1 205 ? 13.977 11.977 9.094 1 87.12 205 PHE A N 1
ATOM 1534 C CA . PHE A 1 205 ? 14.352 12.812 7.965 1 87.12 205 PHE A CA 1
ATOM 1535 C C . PHE A 1 205 ? 13.32 12.695 6.844 1 87.12 205 PHE A C 1
ATOM 1537 O O . PHE A 1 205 ? 13.562 12.023 5.84 1 87.12 205 PHE A O 1
ATOM 1544 N N . SER A 1 206 ? 12.203 13.172 6.938 1 93.12 206 SER A N 1
ATOM 1545 C CA . SER A 1 206 ? 11.188 13.312 5.898 1 93.12 206 SER A CA 1
ATOM 1546 C C . SER A 1 206 ? 11.359 14.625 5.133 1 93.12 206 SER A C 1
ATOM 1548 O O . SER A 1 206 ? 11.344 15.703 5.727 1 93.12 206 SER A O 1
ATOM 1550 N N . LEU A 1 207 ? 11.531 14.5 3.844 1 96.88 207 LEU A N 1
ATOM 1551 C CA . LEU A 1 207 ? 11.883 15.656 3.023 1 96.88 207 LEU A CA 1
ATOM 1552 C C . LEU A 1 207 ? 10.664 16.188 2.273 1 96.88 207 LEU A C 1
ATOM 1554 O O . LEU A 1 207 ? 10.055 15.453 1.493 1 96.88 207 LEU A O 1
ATOM 1558 N N . PHE A 1 208 ? 10.312 17.344 2.566 1 98 208 PHE A N 1
ATOM 1559 C CA . PHE A 1 208 ? 9.25 18.094 1.895 1 98 208 PHE A CA 1
ATOM 1560 C C . PHE A 1 208 ? 9.836 19.094 0.906 1 98 208 PHE A C 1
ATOM 1562 O O . PHE A 1 208 ? 10.289 20.172 1.3 1 98 208 PHE A O 1
ATOM 1569 N N . LEU A 1 209 ? 9.797 18.75 -0.39 1 98.44 209 LEU A N 1
ATOM 1570 C CA . LEU A 1 209 ? 10.281 19.594 -1.475 1 98.44 209 LEU A CA 1
ATOM 1571 C C . LEU A 1 209 ? 9.141 20.422 -2.07 1 98.44 209 LEU A C 1
ATOM 1573 O O . LEU A 1 209 ? 8.047 19.891 -2.307 1 98.44 209 LEU A O 1
ATOM 1577 N N . TYR A 1 210 ? 9.461 21.688 -2.283 1 98.56 210 TYR A N 1
ATOM 1578 C CA . TYR A 1 210 ? 8.352 22.469 -2.805 1 98.56 210 TYR A CA 1
ATOM 1579 C C . TYR A 1 210 ? 8.844 23.547 -3.764 1 98.56 210 TYR A C 1
ATOM 1581 O O . TYR A 1 210 ? 10.039 23.812 -3.85 1 98.56 210 TYR A O 1
ATOM 1589 N N . SER A 1 211 ? 7.953 24.047 -4.555 1 97.69 211 SER A N 1
ATOM 1590 C CA . SER A 1 211 ? 8.195 25.156 -5.473 1 97.69 211 SER A CA 1
ATOM 1591 C C . SER A 1 211 ? 7.07 26.188 -5.41 1 97.69 211 SER A C 1
ATOM 1593 O O . SER A 1 211 ? 5.898 25.812 -5.266 1 97.69 211 SER A O 1
ATOM 1595 N N . ARG A 1 212 ? 7.406 27.359 -5.41 1 94.25 212 ARG A N 1
ATOM 1596 C CA . ARG A 1 212 ? 6.48 28.484 -5.449 1 94.25 212 ARG A CA 1
ATOM 1597 C C . ARG A 1 212 ? 6.664 29.297 -6.727 1 94.25 212 ARG A C 1
ATOM 1599 O O . ARG A 1 212 ? 7.793 29.516 -7.172 1 94.25 212 ARG A O 1
ATOM 1606 N N . SER A 1 213 ? 5.469 29.562 -7.305 1 85.88 213 SER A N 1
ATOM 1607 C CA . SER A 1 213 ? 5.59 30.469 -8.445 1 85.88 213 SER A CA 1
ATOM 1608 C C . SER A 1 213 ? 5.656 31.922 -7.988 1 85.88 213 SER A C 1
ATOM 1610 O O . SER A 1 213 ? 5.082 32.281 -6.961 1 85.88 213 SER A O 1
ATOM 1612 N N . HIS A 1 214 ? 6.34 32.719 -8.789 1 82.94 214 HIS A N 1
ATOM 1613 C CA . HIS A 1 214 ? 6.434 34.156 -8.492 1 82.94 214 HIS A CA 1
ATOM 1614 C C . HIS A 1 214 ? 5.094 34.844 -8.719 1 82.94 214 HIS A C 1
ATOM 1616 O O . HIS A 1 214 ? 4.766 35.812 -8.023 1 82.94 214 HIS A O 1
ATOM 1622 N N . GLU A 1 215 ? 4.34 34.281 -9.641 1 87.88 215 GLU A N 1
ATOM 1623 C CA . GLU A 1 215 ? 3.064 34.906 -10 1 87.88 215 GLU A CA 1
ATOM 1624 C C . GLU A 1 215 ? 2.012 34.656 -8.922 1 87.88 215 GLU A C 1
ATOM 1626 O O . GLU A 1 215 ? 1.155 35.5 -8.672 1 87.88 215 GLU A O 1
ATOM 1631 N N . ASN A 1 216 ? 2.078 33.562 -8.281 1 91.94 216 ASN A N 1
ATOM 1632 C CA . ASN A 1 216 ? 1.144 33.188 -7.227 1 91.94 216 ASN A CA 1
ATOM 1633 C C . ASN A 1 216 ? 1.857 32.5 -6.062 1 91.94 216 ASN A C 1
ATOM 1635 O O . ASN A 1 216 ? 1.701 31.312 -5.859 1 91.94 216 ASN A O 1
ATOM 1639 N N . PRO A 1 217 ? 2.496 33.312 -5.246 1 89.69 217 PRO A N 1
ATOM 1640 C CA . PRO A 1 217 ? 3.354 32.75 -4.199 1 89.69 217 PRO A CA 1
ATOM 1641 C C . PRO A 1 217 ? 2.564 32 -3.127 1 89.69 217 PRO A C 1
ATOM 1643 O O . PRO A 1 217 ? 3.143 31.25 -2.346 1 89.69 217 PRO A O 1
ATOM 1646 N N . SER A 1 218 ? 1.278 32.25 -3.047 1 94.31 218 SER A N 1
ATOM 1647 C CA . SER A 1 218 ? 0.456 31.578 -2.039 1 94.31 218 SER A CA 1
ATOM 1648 C C . SER A 1 218 ? -0.005 30.203 -2.516 1 94.31 21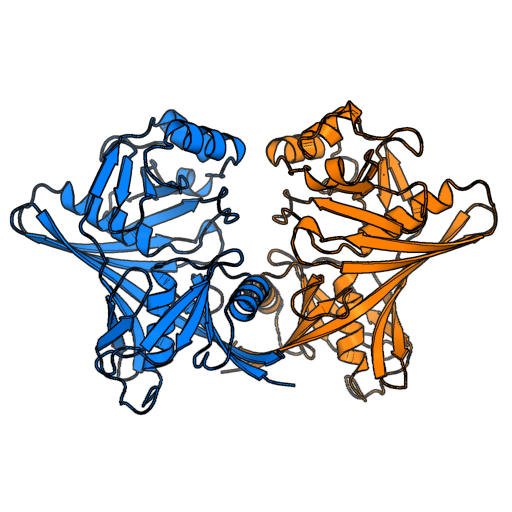8 SER A C 1
ATOM 1650 O O . SER A 1 218 ? -0.646 29.469 -1.767 1 94.31 218 SER A O 1
ATOM 1652 N N . HIS A 1 219 ? 0.262 29.891 -3.75 1 96.44 219 HIS A N 1
ATOM 1653 C CA . HIS A 1 219 ? 0.034 28.562 -4.293 1 96.44 219 HIS A CA 1
ATOM 1654 C C . HIS A 1 219 ? 1.339 27.766 -4.391 1 96.44 219 HIS A C 1
ATOM 1656 O O . HIS A 1 219 ? 2.174 28.062 -5.254 1 96.44 219 HIS A O 1
ATOM 1662 N N . ILE A 1 220 ? 1.448 26.812 -3.553 1 97.88 220 ILE A N 1
ATOM 1663 C CA . ILE A 1 220 ? 2.697 26.062 -3.443 1 97.88 220 ILE A CA 1
ATOM 1664 C C . ILE A 1 220 ? 2.492 24.641 -3.961 1 97.88 220 ILE A C 1
ATOM 1666 O O . ILE A 1 220 ? 1.507 23.984 -3.615 1 97.88 220 ILE A O 1
ATOM 1670 N N . ARG A 1 221 ? 3.373 24.172 -4.918 1 98.19 221 ARG A N 1
ATOM 1671 C CA . ARG A 1 221 ? 3.459 22.781 -5.316 1 98.19 221 ARG A CA 1
ATOM 1672 C C . ARG A 1 221 ? 4.52 22.031 -4.508 1 98.19 221 ARG A C 1
ATOM 1674 O O . ARG A 1 221 ? 5.605 22.562 -4.266 1 98.19 221 ARG A O 1
ATOM 1681 N N . ALA A 1 222 ? 4.09 20.891 -3.98 1 98.5 222 ALA A N 1
ATOM 1682 C CA . ALA A 1 222 ? 5.043 20.219 -3.096 1 98.5 222 ALA A CA 1
ATOM 1683 C C . ALA A 1 222 ? 5.047 18.719 -3.32 1 98.5 222 ALA A C 1
ATOM 1685 O O . ALA A 1 222 ? 4.129 18.172 -3.939 1 98.5 222 ALA A O 1
ATOM 1686 N N . ARG A 1 223 ? 6.07 18.047 -2.951 1 98.25 223 ARG A N 1
ATOM 1687 C CA . ARG A 1 223 ? 6.219 16.594 -2.854 1 98.25 223 ARG A CA 1
ATOM 1688 C C . ARG A 1 223 ? 6.848 16.203 -1.522 1 98.25 223 ARG A C 1
ATOM 1690 O O . ARG A 1 223 ? 7.715 16.906 -1.005 1 98.25 223 ARG A O 1
ATOM 1697 N N . MET A 1 224 ? 6.422 15.141 -0.967 1 97.06 224 MET A N 1
ATOM 1698 C CA . MET A 1 224 ? 6.902 14.656 0.321 1 97.06 224 MET A CA 1
ATOM 1699 C C . MET A 1 224 ? 7.52 13.266 0.181 1 97.06 224 MET A C 1
ATOM 1701 O O . MET A 1 224 ? 6.855 12.328 -0.265 1 97.06 224 MET A O 1
ATOM 1705 N N . PHE A 1 225 ? 8.82 13.117 0.566 1 94.44 225 PHE A N 1
ATOM 1706 C CA . PHE A 1 225 ? 9.539 11.852 0.505 1 94.44 225 PHE A CA 1
ATOM 1707 C C . PHE A 1 225 ? 9.938 11.383 1.901 1 94.44 225 PHE A C 1
ATOM 1709 O O . PHE A 1 225 ? 10.555 12.141 2.66 1 94.44 225 PHE A O 1
ATOM 1716 N N . ALA A 1 226 ? 9.531 10.164 2.303 1 90.19 226 ALA A N 1
ATOM 1717 C CA . ALA A 1 226 ? 9.906 9.555 3.572 1 90.19 226 ALA A CA 1
ATOM 1718 C C . ALA A 1 226 ? 10.219 8.07 3.393 1 90.19 226 ALA A C 1
ATOM 1720 O O . ALA A 1 226 ? 9.625 7.219 4.062 1 90.19 226 ALA A O 1
ATOM 1721 N N . PRO A 1 227 ? 11.25 7.738 2.596 1 85 227 PRO A N 1
ATOM 1722 C CA . PRO A 1 227 ? 11.5 6.336 2.248 1 85 227 PRO A CA 1
ATOM 1723 C C . PRO A 1 227 ? 11.922 5.496 3.451 1 85 227 PRO A C 1
ATOM 1725 O O . PRO A 1 227 ? 11.734 4.273 3.449 1 85 227 PRO A O 1
ATOM 1728 N N . LEU A 1 228 ? 12.453 6.121 4.492 1 80.38 228 LEU A N 1
ATOM 1729 C CA . LEU A 1 228 ? 12.883 5.383 5.672 1 80.38 228 LEU A CA 1
ATOM 1730 C C . LEU A 1 228 ? 11.688 4.91 6.488 1 80.38 228 LEU A C 1
ATOM 1732 O O . LEU A 1 228 ? 11.82 4.02 7.328 1 80.38 228 LEU A O 1
ATOM 1736 N N . ASP A 1 229 ? 10.523 5.457 6.27 1 77.19 229 ASP A N 1
ATOM 1737 C CA . ASP A 1 229 ? 9.273 5.047 6.898 1 77.19 229 ASP A CA 1
ATOM 1738 C C . ASP A 1 229 ? 8.461 4.145 5.973 1 77.19 229 ASP A C 1
ATOM 1740 O O . ASP A 1 229 ? 7.242 4.016 6.129 1 77.19 229 ASP A O 1
ATOM 1744 N N . ASN A 1 230 ? 9.055 3.613 4.926 1 73.06 230 ASN A N 1
ATOM 1745 C CA . ASN A 1 230 ? 8.445 2.746 3.922 1 73.06 230 ASN A CA 1
ATOM 1746 C C . ASN A 1 230 ? 7.367 3.477 3.129 1 73.06 230 ASN A C 1
ATOM 1748 O O . ASN A 1 230 ? 6.383 2.867 2.707 1 73.06 230 ASN A O 1
ATOM 1752 N N . VAL A 1 231 ? 7.492 4.762 3.098 1 79.25 231 VAL A N 1
ATOM 1753 C CA . VAL A 1 231 ? 6.648 5.617 2.271 1 79.25 231 VAL A CA 1
ATOM 1754 C C . VAL A 1 231 ? 7.512 6.383 1.271 1 79.25 231 VAL A C 1
ATOM 1756 O O . VAL A 1 231 ? 8.031 7.457 1.585 1 79.25 231 VAL A O 1
ATOM 1759 N N . MET A 1 232 ? 7.617 5.805 0.117 1 83.19 232 MET A N 1
ATOM 1760 C CA . MET A 1 232 ? 8.461 6.469 -0.875 1 83.19 232 MET A CA 1
ATOM 1761 C C . MET A 1 232 ? 7.98 7.895 -1.125 1 83.19 232 MET A C 1
ATOM 1763 O O . MET A 1 232 ? 8.781 8.828 -1.138 1 83.19 232 MET A O 1
ATOM 1767 N N . GLU A 1 233 ? 6.754 8.078 -1.229 1 91.88 233 GLU A N 1
ATOM 1768 C CA . GLU A 1 233 ? 6.145 9.391 -1.417 1 91.88 233 GLU A CA 1
ATOM 1769 C C . GLU A 1 233 ? 4.723 9.422 -0.866 1 91.88 233 GLU A C 1
ATOM 1771 O O . GLU A 1 233 ? 3.963 8.469 -1.036 1 91.88 233 GLU A O 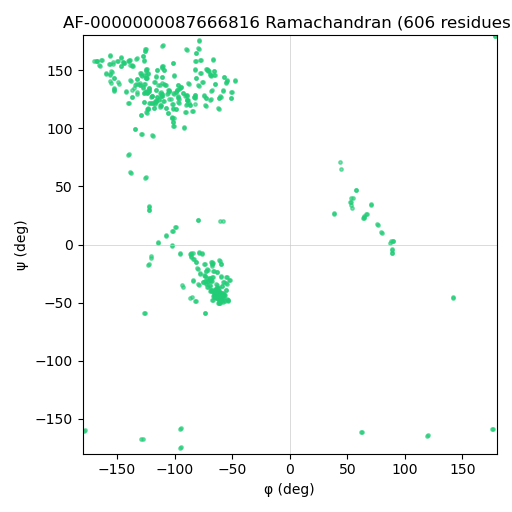1
ATOM 1776 N N . ASP A 1 234 ? 4.453 10.461 -0.165 1 93.75 234 ASP A N 1
ATOM 1777 C CA . ASP A 1 234 ? 3.127 10.688 0.399 1 93.75 234 ASP A CA 1
ATOM 1778 C C . ASP A 1 234 ? 2.322 11.656 -0.464 1 93.75 234 ASP A C 1
ATOM 1780 O O . ASP A 1 234 ? 2.83 12.703 -0.871 1 93.75 234 ASP A O 1
ATOM 1784 N N . PRO A 1 235 ? 1.069 11.297 -0.793 1 95.81 235 PRO A N 1
ATOM 1785 C CA . PRO A 1 235 ? 0.283 12.164 -1.673 1 95.81 235 PRO A CA 1
ATOM 1786 C C . PRO A 1 235 ? -0.089 13.492 -1.015 1 95.81 235 PRO A C 1
ATOM 1788 O O . PRO A 1 235 ? -0.299 14.492 -1.707 1 95.81 235 PRO A O 1
ATOM 1791 N N . ALA A 1 236 ? -0.266 13.5 0.245 1 97.19 236 ALA A N 1
ATOM 1792 C CA . ALA A 1 236 ? -0.611 14.703 1.001 1 97.19 236 ALA A CA 1
ATOM 1793 C C . ALA A 1 236 ? -0.118 14.602 2.441 1 97.19 236 ALA A C 1
ATOM 1795 O O . ALA A 1 236 ? -0.32 13.586 3.105 1 97.19 236 ALA A O 1
ATOM 1796 N N . THR A 1 237 ? 0.502 15.633 2.875 1 95.44 237 THR A N 1
ATOM 1797 C CA . THR A 1 237 ? 1.039 15.672 4.23 1 95.44 237 THR A CA 1
ATOM 1798 C C . THR A 1 237 ? 0.583 16.938 4.953 1 95.44 237 THR A C 1
ATOM 1800 O O . THR A 1 237 ? 1.276 17.953 4.93 1 95.44 237 THR A O 1
ATOM 1803 N N . GLY A 1 238 ? -0.502 16.734 5.68 1 95.06 238 GLY A N 1
ATOM 1804 C CA . GLY A 1 238 ? -1.07 17.875 6.387 1 95.06 238 GLY A CA 1
ATOM 1805 C C . GLY A 1 238 ? -0.112 18.5 7.387 1 95.06 238 GLY A C 1
ATOM 1806 O O . GLY A 1 238 ? 0.047 19.719 7.422 1 95.06 238 GLY A O 1
ATOM 1807 N N . SER A 1 239 ? 0.526 17.703 8.18 1 92.19 239 SER A N 1
ATOM 1808 C CA . SER A 1 239 ? 1.425 18.188 9.219 1 92.19 239 SER A CA 1
ATOM 1809 C C . SER A 1 239 ? 2.6 18.953 8.625 1 92.19 239 SER A C 1
ATOM 1811 O O . SER A 1 239 ? 2.982 20 9.133 1 92.19 239 SER A O 1
ATOM 1813 N N . ALA A 1 240 ? 3.137 18.453 7.559 1 95.5 240 ALA A N 1
ATOM 1814 C CA . ALA A 1 240 ? 4.238 19.141 6.891 1 95.5 240 ALA A CA 1
ATOM 1815 C C . ALA A 1 240 ? 3.771 20.453 6.281 1 95.5 240 ALA A C 1
ATOM 1817 O O . ALA A 1 240 ? 4.496 21.453 6.312 1 95.5 240 ALA A O 1
ATOM 1818 N N . SER A 1 241 ? 2.598 20.422 5.734 1 97.75 241 SER A N 1
ATOM 1819 C CA . SER A 1 241 ? 2.027 21.625 5.145 1 97.75 241 SER A CA 1
ATOM 1820 C C . SER A 1 241 ? 1.837 22.719 6.191 1 97.75 241 SER A C 1
ATOM 1822 O O . SER A 1 241 ? 2.139 23.891 5.938 1 97.75 241 SER A O 1
ATOM 1824 N N . ALA A 1 242 ? 1.342 22.297 7.309 1 96.5 242 ALA A N 1
ATOM 1825 C CA . ALA A 1 242 ? 1.184 23.234 8.414 1 96.5 242 ALA A CA 1
ATOM 1826 C C . ALA A 1 242 ? 2.529 23.828 8.82 1 96.5 242 ALA A C 1
ATOM 1828 O O . ALA A 1 242 ? 2.652 25.047 8.992 1 96.5 242 ALA A O 1
ATOM 1829 N N . ALA A 1 243 ? 3.494 22.984 8.977 1 96.38 243 ALA A N 1
ATOM 1830 C CA . ALA A 1 243 ? 4.82 23.422 9.398 1 96.38 243 ALA A CA 1
ATOM 1831 C C . ALA A 1 243 ? 5.43 24.375 8.367 1 96.38 243 ALA A C 1
ATOM 1833 O O . ALA A 1 243 ? 5.992 25.406 8.719 1 96.38 243 ALA A O 1
ATOM 1834 N N . LEU A 1 244 ? 5.328 24.016 7.129 1 97.88 244 LEU A N 1
ATOM 1835 C CA . LEU A 1 244 ? 5.859 24.875 6.074 1 97.88 244 LEU A CA 1
ATOM 1836 C C . LEU A 1 244 ? 5.168 26.234 6.078 1 97.88 244 LEU A C 1
ATOM 1838 O O . LEU A 1 244 ? 5.832 27.266 6.016 1 97.88 244 LEU A O 1
ATOM 1842 N N . GLY A 1 245 ? 3.836 26.188 6.082 1 98 245 GLY A N 1
ATOM 1843 C CA . GLY A 1 245 ? 3.098 27.438 6.133 1 98 245 GLY A CA 1
ATOM 1844 C C . GLY A 1 245 ? 3.514 28.328 7.289 1 98 245 GLY A C 1
ATOM 1845 O O . GLY A 1 245 ? 3.754 29.531 7.102 1 98 245 GLY A O 1
ATOM 1846 N N . ALA A 1 246 ? 3.576 27.75 8.445 1 98.06 246 ALA A N 1
ATOM 1847 C CA . ALA A 1 246 ? 4.004 28.484 9.633 1 98.06 246 ALA A CA 1
ATOM 1848 C C . ALA A 1 246 ? 5.383 29.094 9.43 1 98.06 246 ALA A C 1
ATOM 1850 O O . ALA A 1 246 ? 5.598 30.266 9.727 1 98.06 246 ALA A O 1
ATOM 1851 N N . TYR A 1 247 ? 6.297 28.312 8.953 1 98.25 247 TYR A N 1
ATOM 1852 C CA . TYR A 1 247 ? 7.676 28.75 8.766 1 98.25 247 TYR A CA 1
ATOM 1853 C C . TYR A 1 247 ? 7.754 29.906 7.77 1 98.25 247 TYR A C 1
ATOM 1855 O O . TYR A 1 247 ? 8.359 30.938 8.055 1 98.25 247 TYR A O 1
ATOM 1863 N N . LEU A 1 248 ? 7.121 29.734 6.621 1 97.5 248 LEU A N 1
ATOM 1864 C CA . LEU A 1 248 ? 7.176 30.75 5.578 1 97.5 248 LEU A CA 1
ATOM 1865 C C . LEU A 1 248 ? 6.586 32.062 6.074 1 97.5 248 LEU A C 1
ATOM 1867 O O . LEU A 1 248 ? 7.137 33.156 5.809 1 97.5 248 LEU A O 1
ATOM 1871 N N . VAL A 1 249 ? 5.488 31.984 6.781 1 97.69 249 VAL A N 1
ATOM 1872 C CA . VAL A 1 249 ? 4.832 33.188 7.281 1 97.69 249 VAL A CA 1
ATOM 1873 C C . VAL A 1 249 ? 5.695 33.844 8.367 1 97.69 249 VAL A C 1
ATOM 1875 O O . VAL A 1 249 ? 5.754 35.062 8.477 1 97.69 249 VAL A O 1
ATOM 1878 N N . SER A 1 250 ? 6.367 33 9.156 1 97.88 250 SER A N 1
ATOM 1879 C CA . SER A 1 250 ? 7.254 33.531 10.188 1 97.88 250 SER A CA 1
ATOM 1880 C C . SER A 1 250 ? 8.352 34.406 9.578 1 97.88 250 SER A C 1
ATOM 1882 O O . SER A 1 250 ? 8.883 35.281 10.234 1 97.88 250 SER A O 1
ATOM 1884 N N . LEU A 1 251 ? 8.734 34.156 8.367 1 96.44 251 LEU A N 1
ATOM 1885 C CA . LEU A 1 251 ? 9.828 34.844 7.691 1 96.44 251 LEU A CA 1
ATOM 1886 C C . LEU A 1 251 ? 9.344 36.188 7.125 1 96.44 251 LEU A C 1
ATOM 1888 O O . LEU A 1 251 ? 10.164 37.031 6.746 1 96.44 251 LEU A O 1
ATOM 1892 N N . MET A 1 252 ? 8.078 36.344 7.055 1 95.56 252 MET A N 1
ATOM 1893 C CA . MET A 1 252 ? 7.539 37.594 6.508 1 95.56 252 MET A CA 1
ATOM 1894 C C . MET A 1 252 ? 7.805 38.75 7.453 1 95.56 252 MET A C 1
ATOM 1896 O O . MET A 1 252 ? 7.738 38.594 8.672 1 95.56 252 MET A O 1
ATOM 1900 N N . PRO A 1 253 ? 8.016 39.938 6.891 1 95.44 253 PRO A N 1
ATOM 1901 C CA . PRO A 1 253 ? 8.359 41.062 7.734 1 95.44 253 PRO A CA 1
ATOM 1902 C C . PRO A 1 253 ? 7.168 41.594 8.539 1 95.44 253 PRO A C 1
ATOM 1904 O O . PRO A 1 253 ? 7.352 42.188 9.602 1 95.44 253 PRO A O 1
ATOM 1907 N N . GLU A 1 254 ? 5.977 41.406 8.016 1 96.25 254 GLU A N 1
ATOM 1908 C CA . GLU A 1 254 ? 4.789 41.844 8.734 1 96.25 254 GLU A CA 1
ATOM 1909 C C . G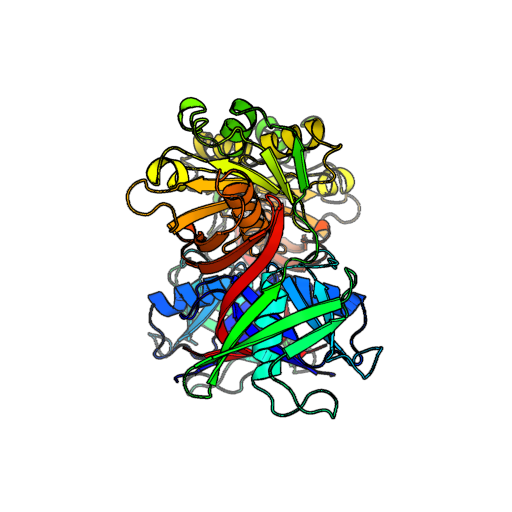LU A 1 254 ? 4.699 41.188 10.109 1 96.25 254 GLU A C 1
ATOM 1911 O O . GLU A 1 254 ? 4.91 40 10.25 1 96.25 254 GLU A O 1
ATOM 1916 N N . THR A 1 255 ? 4.445 41.969 11.094 1 96.56 255 THR A N 1
ATOM 1917 C CA . THR A 1 255 ? 4.367 41.469 12.461 1 96.56 255 THR A CA 1
ATOM 1918 C C . THR A 1 255 ? 2.984 40.906 12.75 1 96.56 255 THR A C 1
ATOM 1920 O O . THR A 1 255 ? 2.832 40.031 13.617 1 96.56 255 THR A O 1
ATOM 1923 N N . ASP A 1 256 ? 1.957 41.438 12.141 1 97.56 256 ASP A N 1
ATOM 1924 C CA . ASP A 1 256 ? 0.583 40.969 12.227 1 97.56 256 ASP A CA 1
ATOM 1925 C C . ASP A 1 256 ? 0.029 40.656 10.836 1 97.56 256 ASP A C 1
ATOM 1927 O O . ASP A 1 256 ? -0.085 41.531 9.992 1 97.56 256 ASP A O 1
ATOM 1931 N N . ILE A 1 257 ? -0.288 39.406 10.664 1 97.12 257 ILE A N 1
ATOM 1932 C CA . ILE A 1 257 ? -0.782 39.031 9.344 1 97.12 257 ILE A CA 1
ATOM 1933 C C . ILE A 1 257 ? -1.63 37.781 9.445 1 97.12 257 ILE A C 1
ATOM 1935 O O . ILE A 1 257 ? -1.367 36.906 10.281 1 97.12 257 ILE A O 1
ATOM 1939 N N . GLU A 1 258 ? -2.734 37.688 8.711 1 97.5 258 GLU A N 1
ATOM 1940 C CA . GLU A 1 258 ? -3.473 36.469 8.398 1 97.5 258 GLU A CA 1
ATOM 1941 C C . GLU A 1 258 ? -3.178 36 6.973 1 97.5 258 GLU A C 1
ATOM 1943 O O . GLU A 1 258 ? -3.594 36.656 6.004 1 97.5 258 GLU A O 1
ATOM 1948 N N . ALA A 1 259 ? -2.467 34.938 6.871 1 97.38 259 ALA A N 1
ATOM 1949 C CA . ALA A 1 259 ? -2.043 34.438 5.559 1 97.38 259 ALA A CA 1
ATOM 1950 C C . ALA A 1 259 ? -2.762 33.156 5.191 1 97.38 259 ALA A C 1
ATOM 1952 O O . ALA A 1 259 ? -2.977 32.281 6.047 1 97.38 259 ALA A O 1
ATOM 1953 N N . ARG A 1 260 ? -3.156 33.062 3.951 1 97.38 260 ARG A N 1
ATOM 1954 C CA . ARG A 1 260 ? -3.721 31.828 3.391 1 97.38 260 ARG A CA 1
ATOM 1955 C C . ARG A 1 260 ? -2.801 31.234 2.326 1 97.38 260 ARG A C 1
ATOM 1957 O O . ARG A 1 260 ? -2.414 31.922 1.381 1 97.38 260 ARG A O 1
ATOM 1964 N N . ILE A 1 261 ? -2.451 30.016 2.518 1 97.75 261 ILE A N 1
ATOM 1965 C CA . ILE A 1 261 ? -1.566 29.312 1.594 1 97.75 261 ILE A CA 1
ATOM 1966 C C . ILE A 1 261 ? -2.24 28.031 1.106 1 97.75 261 ILE A C 1
ATOM 1968 O O . ILE A 1 261 ? -2.84 27.297 1.897 1 97.75 261 ILE A O 1
ATOM 1972 N N . MET A 1 262 ? -2.254 27.812 -0.164 1 98 262 MET A N 1
ATOM 1973 C CA . MET A 1 262 ? -2.729 26.562 -0.742 1 98 262 MET A CA 1
ATOM 1974 C C . MET A 1 262 ? -1.561 25.672 -1.16 1 98 262 MET A C 1
ATOM 1976 O O . MET A 1 262 ? -0.702 26.094 -1.936 1 98 262 MET A O 1
ATOM 1980 N N . ILE A 1 263 ? -1.504 24.531 -0.619 1 98.19 263 ILE A N 1
ATOM 1981 C CA . ILE A 1 263 ? -0.448 23.578 -0.967 1 98.19 263 ILE A CA 1
ATOM 1982 C C . ILE A 1 263 ? -1.029 22.453 -1.806 1 98.19 263 ILE A C 1
ATOM 1984 O O . ILE A 1 263 ? -1.951 21.75 -1.369 1 98.19 263 ILE A O 1
ATOM 1988 N N . GLU A 1 264 ? -0.539 22.344 -3.023 1 98 264 GLU A N 1
ATOM 1989 C CA . GLU A 1 264 ? -0.89 21.281 -3.955 1 98 264 GLU A CA 1
ATOM 1990 C C . GLU A 1 264 ? 0.175 20.188 -3.965 1 98 264 GLU A C 1
ATOM 1992 O O . GLU A 1 264 ? 1.335 20.438 -4.289 1 98 264 GLU A O 1
ATOM 1997 N N . GLN A 1 265 ? -0.195 18.984 -3.555 1 98.06 265 GLN A N 1
ATOM 1998 C CA . GLN A 1 265 ? 0.714 17.844 -3.416 1 98.06 265 GLN A CA 1
ATOM 1999 C C . GLN A 1 265 ? 0.187 16.625 -4.164 1 98.06 265 GLN A C 1
ATOM 2001 O O . GLN A 1 265 ? -0.986 16.578 -4.539 1 98.06 265 GLN A O 1
ATOM 2006 N N . GLY A 1 266 ? 1.042 15.656 -4.441 1 96.75 266 GLY A N 1
ATOM 2007 C CA . GLY A 1 266 ? 0.645 14.352 -4.953 1 96.75 266 GLY A CA 1
ATOM 2008 C C . GLY A 1 266 ? 0.354 14.359 -6.441 1 96.75 266 GLY A C 1
ATOM 2009 O O . GLY A 1 266 ? -0.175 13.383 -6.98 1 96.75 266 GLY A O 1
ATOM 2010 N N . VAL A 1 267 ? 0.693 15.461 -7.145 1 96.19 267 VAL A N 1
ATOM 2011 C CA . VAL A 1 267 ? 0.396 15.578 -8.57 1 96.19 267 VAL A CA 1
ATOM 2012 C C . VAL A 1 267 ? 1.166 14.516 -9.344 1 96.19 267 VAL A C 1
ATOM 2014 O O . VAL A 1 267 ? 0.586 13.789 -10.156 1 96.19 267 VAL A O 1
ATOM 2017 N N . GLU A 1 268 ? 2.422 14.336 -9.07 1 93.25 268 GLU A N 1
ATOM 2018 C CA . GLU A 1 268 ? 3.289 13.406 -9.789 1 93.25 268 GLU A CA 1
ATOM 2019 C C . GLU A 1 268 ? 2.881 11.961 -9.516 1 93.25 268 GLU A C 1
ATOM 2021 O O . GLU A 1 268 ? 3.23 11.062 -10.289 1 93.25 268 GLU A O 1
ATOM 2026 N N . MET A 1 269 ? 2.08 11.766 -8.5 1 91 269 MET A N 1
ATOM 2027 C CA . MET A 1 269 ? 1.632 10.43 -8.109 1 91 269 MET A CA 1
ATOM 2028 C C . MET A 1 269 ? 0.272 10.117 -8.727 1 91 269 MET A C 1
ATOM 2030 O O . MET A 1 269 ? -0.211 8.984 -8.625 1 91 269 MET A O 1
ATOM 2034 N N . GLY A 1 270 ? -0.306 11.086 -9.328 1 91.62 270 GLY A N 1
ATOM 2035 C CA . GLY A 1 270 ? -1.663 10.922 -9.828 1 91.62 270 GLY A CA 1
ATOM 2036 C C . GLY A 1 270 ? -2.711 11 -8.734 1 91.62 270 GLY A C 1
ATOM 2037 O O . GLY A 1 270 ? -3.814 10.469 -8.891 1 91.62 270 GLY A O 1
ATOM 2038 N N . ARG A 1 271 ? -2.387 11.5 -7.613 1 95.81 271 ARG A N 1
ATOM 2039 C CA . ARG A 1 271 ? -3.283 11.672 -6.473 1 95.81 271 ARG A CA 1
ATOM 2040 C C . ARG A 1 271 ? -3.301 13.117 -6 1 95.81 271 ARG A C 1
ATOM 2042 O O . ARG A 1 271 ? -3.062 13.391 -4.82 1 95.81 271 ARG A O 1
ATOM 2049 N N . ARG A 1 272 ? -3.637 13.922 -6.879 1 97.25 272 ARG A N 1
ATOM 2050 C CA . ARG A 1 272 ? -3.643 15.359 -6.602 1 97.25 272 ARG A CA 1
ATOM 2051 C C . ARG A 1 272 ? -4.418 15.664 -5.324 1 97.25 272 ARG A C 1
ATOM 2053 O O . ARG A 1 272 ? -5.566 15.242 -5.172 1 97.25 272 ARG A O 1
ATOM 2060 N N . SER A 1 273 ? -3.779 16.359 -4.426 1 98.31 273 SER A N 1
ATOM 2061 C CA . SER A 1 273 ? -4.316 16.781 -3.139 1 98.31 273 SER A CA 1
ATOM 2062 C C . SER A 1 273 ? -4.219 18.297 -2.969 1 98.31 273 SER A C 1
ATOM 2064 O O . SER A 1 273 ? -3.246 18.906 -3.41 1 98.31 273 SER A O 1
ATOM 2066 N N . ILE A 1 274 ? -5.211 18.875 -2.336 1 98.31 274 ILE A N 1
ATOM 2067 C CA . ILE A 1 274 ? -5.23 20.312 -2.051 1 98.31 274 ILE A CA 1
ATOM 2068 C C . ILE A 1 274 ? -5.387 20.531 -0.549 1 98.31 274 ILE A C 1
ATOM 2070 O O . ILE A 1 274 ? -6.418 20.188 0.032 1 98.31 274 ILE A O 1
ATOM 2074 N N . ILE A 1 275 ? -4.379 21.125 0.036 1 98.19 275 ILE A N 1
ATOM 2075 C CA . ILE A 1 275 ? -4.379 21.438 1.461 1 98.19 275 ILE A CA 1
ATOM 2076 C C . ILE A 1 275 ? -4.43 22.953 1.656 1 98.19 275 ILE A C 1
ATOM 2078 O O . ILE A 1 275 ? -3.545 23.672 1.191 1 98.19 275 ILE A O 1
ATOM 2082 N N . ASP A 1 276 ? -5.457 23.406 2.314 1 98.06 276 ASP A N 1
ATOM 2083 C CA . ASP A 1 276 ? -5.559 24.812 2.674 1 98.06 276 ASP A CA 1
ATOM 2084 C C . ASP A 1 276 ? -4.914 25.078 4.031 1 98.06 276 ASP A C 1
ATOM 2086 O O . ASP A 1 276 ? -5.273 24.453 5.031 1 98.06 276 ASP A O 1
ATOM 2090 N N . VAL A 1 277 ? -3.982 25.984 4.043 1 98 277 VAL A N 1
ATOM 2091 C CA . VAL A 1 277 ? -3.266 26.328 5.262 1 98 277 VAL A CA 1
ATOM 2092 C C . VAL A 1 277 ? -3.553 27.797 5.625 1 98 277 VAL A C 1
ATOM 2094 O O . VAL A 1 277 ? -3.375 28.688 4.801 1 98 277 VAL A O 1
ATOM 2097 N N . ASN A 1 278 ? -4.043 27.984 6.789 1 98.12 278 ASN A N 1
ATOM 2098 C CA . ASN A 1 278 ? -4.219 29.328 7.336 1 98.12 278 ASN A CA 1
ATOM 2099 C C . ASN A 1 278 ? -3.27 29.594 8.5 1 98.12 278 ASN A C 1
ATOM 2101 O O . ASN A 1 278 ? -3.174 28.781 9.422 1 98.12 278 ASN A O 1
ATOM 2105 N N . VAL A 1 279 ? -2.566 30.719 8.438 1 98 279 VAL A N 1
ATOM 2106 C CA . VAL A 1 279 ? -1.578 31.047 9.461 1 98 279 VAL A CA 1
ATOM 2107 C C . VAL A 1 279 ? -1.872 32.438 10.023 1 98 279 VAL A C 1
ATOM 2109 O O . VAL A 1 279 ? -2.08 33.406 9.266 1 98 279 VAL A O 1
ATOM 2112 N N . SER A 1 280 ? -1.907 32.5 11.312 1 98 280 SER A N 1
ATOM 2113 C CA . SER A 1 280 ? -2.029 33.781 11.992 1 98 280 SER A CA 1
ATOM 2114 C C . SER A 1 280 ? -0.733 34.156 12.711 1 98 280 SER A C 1
ATOM 2116 O O . SER A 1 280 ? -0.197 33.375 13.484 1 98 280 SER A O 1
ATOM 2118 N N . LYS A 1 281 ? -0.271 35.25 12.367 1 97.69 281 LYS A N 1
ATOM 2119 C CA . LYS A 1 281 ? 0.894 35.844 13.016 1 97.69 281 LYS A CA 1
ATOM 2120 C C . LYS A 1 281 ? 0.51 37.094 13.797 1 97.69 281 LYS A C 1
ATOM 2122 O O . LYS A 1 281 ? -0.207 37.969 13.281 1 97.69 281 LYS A O 1
ATOM 2127 N N . SER A 1 282 ? 0.947 37.188 15.047 1 97.31 282 SER A N 1
ATOM 2128 C CA . SER A 1 282 ? 0.708 38.312 15.922 1 97.31 282 SER A CA 1
ATOM 2129 C C . SER A 1 282 ? 1.97 38.688 16.688 1 97.31 282 SER A C 1
ATOM 2131 O O . SER A 1 282 ? 2.635 37.844 17.266 1 97.31 282 SER A O 1
ATOM 2133 N N . ALA A 1 283 ? 2.223 39.969 16.688 1 96.81 283 ALA A N 1
ATOM 2134 C CA . ALA A 1 283 ? 3.387 40.5 17.391 1 96.81 283 ALA A CA 1
ATOM 2135 C C . ALA A 1 283 ? 4.664 39.781 16.953 1 96.81 283 ALA A C 1
ATOM 2137 O O . ALA A 1 283 ? 5.484 39.406 17.797 1 96.81 283 ALA A O 1
ATOM 2138 N N . GLY A 1 284 ? 4.691 39.406 15.727 1 95.75 284 GLY A N 1
ATOM 2139 C CA . GLY A 1 284 ? 5.898 38.844 15.125 1 95.75 284 GLY A CA 1
ATOM 2140 C C . GLY A 1 284 ? 6.035 37.344 15.312 1 95.75 284 GLY A C 1
ATOM 2141 O O . GLY A 1 284 ? 7.012 36.75 14.859 1 95.75 284 GLY A O 1
ATOM 2142 N N . VAL A 1 285 ? 5 36.781 15.977 1 96.56 285 VAL A N 1
ATOM 2143 C CA . VAL A 1 285 ? 5.082 35.344 16.281 1 96.56 285 VAL A CA 1
ATOM 2144 C C . VAL A 1 285 ? 3.893 34.625 15.672 1 96.56 285 VAL A C 1
ATOM 2146 O O . VAL A 1 285 ? 2.76 35.125 15.727 1 96.56 285 VAL A O 1
ATOM 2149 N N . VAL A 1 286 ? 4.172 33.531 15.023 1 97.06 286 VAL A N 1
ATOM 2150 C CA . VAL A 1 286 ? 3.08 32.719 14.508 1 97.06 286 VAL A CA 1
ATOM 2151 C C . VAL A 1 286 ? 2.221 32.219 15.664 1 97.06 286 VAL A C 1
ATOM 2153 O O . VAL A 1 286 ? 2.695 31.453 16.531 1 97.06 286 VAL A O 1
ATOM 2156 N N . ALA A 1 287 ? 1.006 32.625 15.656 1 94.56 287 ALA A N 1
ATOM 2157 C CA . ALA A 1 287 ? 0.102 32.344 16.766 1 94.56 287 ALA A CA 1
ATOM 2158 C C . ALA A 1 287 ? -0.705 31.078 16.531 1 94.56 287 ALA A C 1
ATOM 2160 O O . ALA A 1 287 ? -1.046 30.359 17.484 1 94.56 287 ALA A O 1
ATOM 2161 N N . SER A 1 288 ? -1.024 30.875 15.312 1 95.25 288 SER A N 1
ATOM 2162 C CA . SER A 1 288 ? -1.838 29.703 15.016 1 95.25 288 SER A CA 1
ATOM 2163 C C . SER A 1 288 ? -1.661 29.266 13.562 1 95.25 288 SER A C 1
ATOM 2165 O O . SER A 1 288 ? -1.412 30.094 12.688 1 95.25 288 SER A O 1
ATOM 2167 N N . VAL A 1 289 ? -1.736 28.047 13.352 1 96.5 289 VAL A N 1
ATOM 2168 C CA . VAL A 1 289 ? -1.737 27.422 12.031 1 96.5 289 VAL A CA 1
ATOM 2169 C C . VAL A 1 289 ? -2.85 26.391 11.945 1 96.5 289 VAL A C 1
ATOM 2171 O O . VAL A 1 289 ? -3 25.547 12.844 1 96.5 289 VAL A O 1
ATOM 2174 N N . THR A 1 290 ? -3.668 26.438 10.914 1 96.75 290 THR A N 1
ATOM 2175 C CA . THR A 1 290 ? -4.688 25.422 10.672 1 96.75 290 THR A CA 1
ATOM 2176 C C . THR A 1 290 ? -4.547 24.828 9.273 1 96.75 290 THR A C 1
ATOM 2178 O O . THR A 1 290 ? -4.09 25.516 8.352 1 96.75 290 THR A O 1
ATOM 2181 N N . ILE A 1 291 ? -4.844 23.625 9.164 1 96.75 291 ILE A N 1
ATOM 2182 C CA . ILE A 1 291 ? -4.949 22.984 7.855 1 96.75 291 ILE A CA 1
ATOM 2183 C C . ILE A 1 291 ? -6.387 22.531 7.617 1 96.75 291 ILE A C 1
ATOM 2185 O O . ILE A 1 291 ? -7.074 22.125 8.555 1 96.75 291 ILE A O 1
ATOM 2189 N N . SER A 1 292 ? -6.801 22.641 6.402 1 97.19 292 SER A N 1
ATOM 2190 C CA . SER A 1 292 ? -8.141 22.219 6 1 97.19 292 SER A CA 1
ATOM 2191 C C . SER A 1 292 ? -8.109 21.469 4.668 1 97.19 292 SER A C 1
ATOM 2193 O O . SER A 1 292 ? -7.223 21.703 3.846 1 97.19 292 SER A O 1
ATOM 2195 N N . GLY A 1 293 ? -9.109 20.625 4.512 1 97.25 293 GLY A N 1
ATOM 2196 C CA . GLY A 1 293 ? -9.266 19.938 3.24 1 97.25 293 GLY A CA 1
ATOM 2197 C C . GLY A 1 293 ? -10.602 19.25 3.096 1 97.25 293 GLY A C 1
ATOM 2198 O O . GLY A 1 293 ? -11.289 19 4.086 1 97.25 293 GLY A O 1
ATOM 2199 N N . ARG A 1 294 ? -10.984 19.016 1.898 1 98.19 294 ARG A N 1
ATOM 2200 C CA . ARG A 1 294 ? -12.203 18.281 1.568 1 98.19 294 ARG A CA 1
ATOM 2201 C C . ARG A 1 294 ? -11.969 16.781 1.647 1 98.19 294 ARG A C 1
ATOM 2203 O O . ARG A 1 294 ? -10.828 16.312 1.613 1 98.19 294 ARG A O 1
ATOM 2210 N N . CYS A 1 295 ? -13.023 16.062 1.823 1 98.19 295 CYS A N 1
ATOM 2211 C CA . CYS A 1 295 ? -12.977 14.609 1.883 1 98.19 295 CYS A CA 1
ATOM 2212 C C . CYS A 1 295 ? -13.984 13.992 0.927 1 98.19 295 CYS A C 1
ATOM 2214 O O . CYS A 1 295 ? -15.078 14.531 0.729 1 98.19 295 CYS A O 1
ATOM 2216 N N . MET A 1 296 ? -13.68 12.875 0.334 1 97.56 296 MET A N 1
ATOM 2217 C CA . MET A 1 296 ? -14.539 12.141 -0.583 1 97.56 296 MET A CA 1
ATOM 2218 C C . MET A 1 296 ? -14.633 10.672 -0.176 1 97.56 296 MET A C 1
ATOM 2220 O O . MET A 1 296 ? -13.648 9.938 -0.244 1 97.56 296 MET A O 1
ATOM 2224 N N . PRO A 1 297 ? -15.797 10.195 0.3 1 97.25 297 PRO A N 1
ATOM 2225 C CA . PRO A 1 297 ? -15.961 8.773 0.58 1 97.25 297 PRO A CA 1
ATOM 2226 C C . PRO A 1 297 ? -15.68 7.895 -0.639 1 97.25 297 PRO A C 1
ATOM 2228 O O . PRO A 1 297 ? -16.016 8.266 -1.765 1 97.25 297 PRO A O 1
ATOM 2231 N N . VAL A 1 298 ? -15.078 6.715 -0.389 1 98 298 VAL A N 1
ATOM 2232 C CA . VAL A 1 298 ? -14.688 5.863 -1.509 1 98 298 VAL A CA 1
ATOM 2233 C C . VAL A 1 298 ? -15.281 4.465 -1.329 1 98 298 VAL A C 1
ATOM 2235 O O . VAL A 1 298 ? -16 3.973 -2.201 1 98 298 VAL A O 1
ATOM 2238 N N . MET A 1 299 ? -14.945 3.803 -0.22 1 98.06 299 MET A N 1
ATOM 2239 C CA . MET A 1 299 ? -15.422 2.447 0.038 1 98.06 299 MET A CA 1
ATOM 2240 C C . MET A 1 299 ? -16.125 2.367 1.386 1 98.06 299 MET A C 1
ATOM 2242 O O . MET A 1 299 ? -15.836 3.146 2.293 1 98.06 299 MET A O 1
ATOM 2246 N N . ARG A 1 300 ? -17.062 1.51 1.515 1 98.12 300 ARG A N 1
ATOM 2247 C CA . ARG A 1 300 ? -17.656 1.102 2.787 1 98.12 300 ARG A CA 1
ATOM 2248 C C . ARG A 1 300 ? -17.891 -0.404 2.82 1 98.12 300 ARG A C 1
ATOM 2250 O O . ARG A 1 300 ? -18.234 -1.008 1.798 1 98.12 300 ARG A O 1
ATOM 2257 N N . GLY A 1 301 ? -17.656 -1.003 3.959 1 98 301 GLY A N 1
ATOM 2258 C CA . GLY A 1 301 ? -17.828 -2.441 4.086 1 98 301 GLY A CA 1
ATOM 2259 C C . GLY A 1 301 ? -17.531 -2.959 5.48 1 98 301 GLY A C 1
ATOM 2260 O O . GLY A 1 301 ? -17.688 -2.23 6.461 1 98 301 GLY A O 1
ATOM 2261 N N . VAL A 1 302 ? -17.281 -4.258 5.551 1 98.31 302 VAL A N 1
ATOM 2262 C CA . VAL A 1 302 ? -16.984 -4.906 6.82 1 98.31 302 VAL A CA 1
ATOM 2263 C C . VAL A 1 302 ? -15.703 -5.734 6.691 1 98.31 302 VAL A C 1
ATOM 2265 O O . VAL A 1 302 ? -15.375 -6.219 5.605 1 98.31 302 VAL A O 1
ATOM 2268 N N . ILE A 1 303 ? -15 -5.812 7.746 1 97.38 303 ILE A N 1
ATOM 2269 C CA . ILE A 1 303 ? -13.828 -6.676 7.891 1 97.38 303 ILE A CA 1
ATOM 2270 C C . ILE A 1 303 ? -14.188 -7.887 8.758 1 97.38 303 ILE A C 1
ATOM 2272 O O . ILE A 1 303 ? -14.805 -7.742 9.812 1 97.38 303 ILE A O 1
ATOM 2276 N N . GLU A 1 304 ? -13.82 -9.039 8.289 1 95.12 304 GLU A N 1
ATOM 2277 C CA . GLU A 1 304 ? -13.953 -10.234 9.109 1 95.12 304 GLU A CA 1
ATOM 2278 C C . GLU A 1 304 ? -12.766 -10.383 10.055 1 95.12 304 GLU A C 1
ATOM 2280 O O . GLU A 1 304 ? -11.609 -10.305 9.633 1 95.12 304 GLU A O 1
ATOM 2285 N N . LEU A 1 305 ? -13.094 -10.531 11.336 1 91.62 305 LEU A N 1
ATOM 2286 C CA . LEU A 1 305 ? -12.039 -10.656 12.336 1 91.62 305 LEU A CA 1
ATOM 2287 C C . LEU A 1 305 ? -11.805 -12.117 12.695 1 91.62 305 LEU A C 1
ATOM 2289 O O . LEU A 1 305 ? -12.742 -12.914 12.734 1 91.62 305 LEU A O 1
ATOM 2293 N N . MET B 1 1 ? -25.266 7.613 -7.242 1 69 1 MET B N 1
ATOM 2294 C CA . MET B 1 1 ? -23.891 7.254 -7.543 1 69 1 MET B CA 1
ATOM 2295 C C . MET B 1 1 ? -23.75 5.75 -7.742 1 69 1 MET B C 1
ATOM 2297 O O . MET B 1 1 ? -24.484 4.969 -7.141 1 69 1 MET B O 1
ATOM 2301 N N . SER B 1 2 ? -23.078 5.301 -8.836 1 89.62 2 SER B N 1
ATOM 2302 C CA . SER B 1 2 ? -22.938 3.883 -9.141 1 89.62 2 SER B CA 1
ATOM 2303 C C . SER B 1 2 ? -21.922 3.219 -8.211 1 89.62 2 SER B C 1
ATOM 2305 O O . SER B 1 2 ? -21 3.867 -7.734 1 89.62 2 SER B O 1
ATOM 2307 N N . THR B 1 3 ? -22.344 2.094 -7.59 1 95.06 3 THR B N 1
ATOM 2308 C CA . THR B 1 3 ? -21.438 1.336 -6.727 1 95.06 3 THR B CA 1
ATOM 2309 C C . THR B 1 3 ? -21.094 -0.008 -7.359 1 95.06 3 THR B C 1
ATOM 2311 O O . THR B 1 3 ? -21.844 -0.525 -8.188 1 95.06 3 THR B O 1
ATOM 2314 N N . ILE B 1 4 ? -19.984 -0.483 -6.996 1 96.81 4 ILE B N 1
ATOM 2315 C CA . ILE B 1 4 ? -19.578 -1.816 -7.422 1 96.81 4 ILE B CA 1
ATOM 2316 C C . ILE B 1 4 ? -19.109 -2.625 -6.215 1 96.81 4 ILE B C 1
ATOM 2318 O O . ILE B 1 4 ? -18.438 -2.094 -5.332 1 96.81 4 ILE B O 1
ATOM 2322 N N . ALA B 1 5 ? -19.484 -3.834 -6.195 1 97.81 5 ALA B N 1
ATOM 2323 C CA . ALA B 1 5 ? -19.125 -4.711 -5.082 1 97.81 5 ALA B CA 1
ATOM 2324 C C . ALA B 1 5 ? -17.672 -5.176 -5.195 1 97.81 5 ALA B C 1
ATOM 2326 O O . ALA B 1 5 ? -17.156 -5.34 -6.301 1 97.81 5 ALA B O 1
ATOM 2327 N N . TYR B 1 6 ? -17.031 -5.375 -4.02 1 98.44 6 TYR B N 1
ATOM 2328 C CA . TYR B 1 6 ? -15.711 -5.973 -3.994 1 98.44 6 TYR B CA 1
ATOM 2329 C C . TYR B 1 6 ? -15.57 -6.945 -2.828 1 98.44 6 TYR B C 1
ATOM 2331 O O . TYR B 1 6 ? -16.344 -6.895 -1.873 1 98.44 6 TYR B O 1
ATOM 2339 N N . VAL B 1 7 ? -14.641 -7.855 -2.953 1 98.38 7 VAL B N 1
ATOM 2340 C CA . VAL B 1 7 ? -14.164 -8.719 -1.879 1 98.38 7 VAL B CA 1
ATOM 2341 C C . VAL B 1 7 ? -12.633 -8.68 -1.827 1 98.38 7 VAL B C 1
ATOM 2343 O O . VAL B 1 7 ? -11.977 -8.641 -2.867 1 98.38 7 VAL B O 1
ATOM 2346 N N . THR B 1 8 ? -12.102 -8.609 -0.622 1 98.44 8 THR B N 1
ATOM 2347 C CA . THR B 1 8 ? -10.672 -8.828 -0.493 1 98.44 8 THR B CA 1
ATOM 2348 C C . THR B 1 8 ? -10.383 -10.141 0.232 1 98.44 8 THR B C 1
ATOM 2350 O O . THR B 1 8 ? -11.195 -10.602 1.034 1 98.44 8 THR B O 1
ATOM 2353 N N . LEU B 1 9 ? -9.281 -10.711 -0.047 1 98.06 9 LEU B N 1
ATOM 2354 C CA . LEU B 1 9 ? -8.867 -11.945 0.608 1 98.06 9 LEU B CA 1
ATOM 2355 C C . LEU B 1 9 ? -7.344 -12.031 0.698 1 98.06 9 LEU B C 1
ATOM 2357 O O . LEU B 1 9 ? -6.637 -11.312 -0.011 1 98.06 9 LEU B O 1
ATOM 2361 N N . ASP B 1 10 ? -6.922 -12.82 1.614 1 98.38 10 ASP B N 1
ATOM 2362 C CA . ASP B 1 10 ? -5.52 -13.211 1.729 1 98.38 10 ASP B CA 1
ATOM 2363 C C . ASP B 1 10 ? -5.262 -14.555 1.054 1 98.38 10 ASP B C 1
ATOM 2365 O O . ASP B 1 10 ? -5.91 -15.555 1.382 1 98.38 10 ASP B O 1
ATOM 2369 N N . VAL B 1 11 ? -4.355 -14.5 0.107 1 98.56 11 VAL B N 1
ATOM 2370 C CA . VAL B 1 11 ? -4.066 -15.688 -0.696 1 98.56 11 VAL B CA 1
ATOM 2371 C C . VAL B 1 11 ? -2.799 -16.359 -0.18 1 98.56 11 VAL B C 1
ATOM 2373 O O . VAL B 1 11 ? -1.884 -15.695 0.304 1 98.56 11 VAL B O 1
ATOM 2376 N N . PHE B 1 12 ? -2.73 -17.719 -0.242 1 98.38 12 PHE B N 1
ATOM 2377 C CA . PHE B 1 12 ? -1.63 -18.578 0.183 1 98.38 12 PHE B CA 1
ATOM 2378 C C . PHE B 1 12 ? -1.506 -18.594 1.702 1 98.38 12 PHE B C 1
ATOM 2380 O O . PHE B 1 12 ? -0.397 -18.578 2.24 1 98.38 12 PHE B O 1
ATOM 2387 N N . THR B 1 13 ? -2.654 -18.5 2.346 1 97.94 13 THR B N 1
ATOM 2388 C CA . THR B 1 13 ? -2.693 -18.594 3.801 1 97.94 13 THR B CA 1
ATOM 2389 C C . THR B 1 13 ? -4.043 -19.109 4.277 1 97.94 13 THR B C 1
ATOM 2391 O O . THR B 1 13 ? -5.031 -19.062 3.545 1 97.94 13 THR B O 1
ATOM 2394 N N . ALA B 1 14 ? -4.008 -19.641 5.434 1 95.94 14 ALA B N 1
ATOM 2395 C CA . ALA B 1 14 ? -5.242 -20.078 6.086 1 95.94 14 ALA B CA 1
ATOM 2396 C C . ALA B 1 14 ? -5.602 -19.141 7.242 1 95.94 14 ALA B C 1
ATOM 2398 O O . ALA B 1 14 ? -6.547 -19.422 7.992 1 95.94 14 ALA B O 1
ATOM 2399 N N . SER B 1 15 ? -4.883 -18.062 7.367 1 94.62 15 SER B N 1
ATOM 2400 C CA . SER B 1 15 ? -5.113 -17.078 8.422 1 94.62 15 SER B CA 1
ATOM 2401 C C . SER B 1 15 ? -5.324 -15.68 7.848 1 94.62 15 SER B C 1
ATOM 2403 O O . SER B 1 15 ? -4.652 -15.289 6.895 1 94.62 15 SER B O 1
ATOM 2405 N N . ARG B 1 16 ? -6.246 -14.961 8.531 1 94.56 16 ARG B N 1
ATOM 2406 C CA . ARG B 1 16 ? -6.488 -13.594 8.078 1 94.56 16 ARG B CA 1
ATOM 2407 C C . ARG B 1 16 ? -5.305 -12.688 8.414 1 94.56 16 ARG B C 1
ATOM 2409 O O . ARG B 1 16 ? -4.625 -12.891 9.422 1 94.56 16 ARG B O 1
ATOM 2416 N N . PHE B 1 17 ? -5.105 -11.664 7.602 1 96 17 PHE B N 1
ATOM 2417 C CA . PHE B 1 17 ? -4.09 -10.633 7.762 1 96 17 PHE B CA 1
ATOM 2418 C C . PHE B 1 17 ? -2.691 -11.219 7.605 1 96 17 PHE B C 1
ATOM 2420 O O . PHE B 1 17 ? -1.743 -10.766 8.25 1 96 17 PHE B O 1
ATOM 2427 N N . ALA B 1 18 ? -2.598 -12.273 6.895 1 96.25 18 ALA B N 1
ATOM 2428 C CA . ALA B 1 18 ? -1.367 -12.891 6.406 1 96.25 18 ALA B CA 1
ATOM 2429 C C . ALA B 1 18 ? -1.428 -13.117 4.898 1 96.25 18 ALA B C 1
ATOM 2431 O O . ALA B 1 18 ? -2.199 -12.461 4.195 1 96.25 18 ALA B O 1
ATOM 2432 N N . GLY B 1 19 ? -0.542 -13.867 4.402 1 97.44 19 GLY B N 1
ATOM 2433 C CA . GLY B 1 19 ? -0.601 -14.164 2.979 1 97.44 19 GLY B CA 1
ATOM 2434 C C . GLY B 1 19 ? -0.455 -12.93 2.105 1 97.44 19 GLY B C 1
ATOM 2435 O O . GLY B 1 19 ? 0.134 -11.938 2.527 1 97.44 19 GLY B O 1
ATOM 2436 N N . ASN B 1 20 ? -0.877 -13.102 0.885 1 97.81 20 ASN B N 1
ATOM 2437 C CA . ASN B 1 20 ? -0.84 -12.031 -0.109 1 97.81 20 ASN B CA 1
ATOM 2438 C C . ASN B 1 20 ? -2.23 -11.461 -0.373 1 97.81 20 ASN B C 1
ATOM 2440 O O . ASN B 1 20 ? -3.104 -12.164 -0.893 1 97.81 20 ASN B O 1
ATOM 2444 N N . PRO B 1 21 ? -2.441 -10.203 0.004 1 97.69 21 PRO B N 1
ATOM 2445 C CA . PRO B 1 21 ? -3.781 -9.633 -0.156 1 97.69 21 PRO B CA 1
ATOM 2446 C C . PRO B 1 21 ? -4.168 -9.438 -1.62 1 97.69 21 PRO B C 1
ATOM 2448 O O . PRO B 1 21 ? -3.309 -9.156 -2.457 1 97.69 21 PRO B O 1
ATOM 2451 N N . LEU B 1 22 ? -5.41 -9.617 -1.912 1 98.31 22 LEU B N 1
ATOM 2452 C CA . LEU B 1 22 ? -5.984 -9.477 -3.246 1 98.31 22 LEU B CA 1
ATOM 2453 C C . LEU B 1 22 ? -7.371 -8.844 -3.176 1 98.31 22 LEU B C 1
ATOM 2455 O O . LEU B 1 22 ? -8.18 -9.219 -2.32 1 98.31 22 LEU B O 1
ATOM 2459 N N . ALA B 1 23 ? -7.582 -7.867 -3.988 1 98.75 23 ALA B N 1
ATOM 2460 C CA . ALA B 1 23 ? -8.938 -7.359 -4.188 1 98.75 23 ALA B CA 1
ATOM 2461 C C . ALA B 1 23 ? -9.57 -7.961 -5.441 1 98.75 23 ALA B C 1
ATOM 2463 O O . ALA B 1 23 ? -8.922 -8.047 -6.488 1 98.75 23 ALA B O 1
ATOM 2464 N N . VAL B 1 24 ? -10.773 -8.414 -5.297 1 98.81 24 VAL B N 1
ATOM 2465 C CA . VAL B 1 24 ? -11.516 -8.992 -6.41 1 98.81 24 VAL B CA 1
ATOM 2466 C C . VAL B 1 24 ? -12.812 -8.219 -6.625 1 98.81 24 VAL B C 1
ATOM 2468 O O . VAL B 1 24 ? -13.594 -8.039 -5.688 1 98.81 24 VAL B O 1
ATOM 2471 N N . ILE B 1 25 ? -13.016 -7.676 -7.809 1 98.69 25 ILE B N 1
ATOM 2472 C CA . ILE B 1 25 ? -14.312 -7.188 -8.266 1 98.69 25 ILE B CA 1
ATOM 2473 C C . ILE B 1 25 ? -15.047 -8.297 -9.008 1 98.69 25 ILE B C 1
ATOM 2475 O O . ILE B 1 25 ? -14.805 -8.523 -10.203 1 98.69 25 ILE B O 1
ATOM 2479 N N . PRO B 1 26 ? -15.969 -8.938 -8.352 1 97.81 26 PRO B N 1
ATOM 2480 C CA . PRO B 1 26 ? -16.547 -10.164 -8.914 1 97.81 26 PRO B CA 1
ATOM 2481 C C . PRO B 1 26 ? -17.359 -9.914 -10.172 1 97.81 26 PRO B C 1
ATOM 2483 O O . PRO B 1 26 ? -17.547 -10.828 -10.984 1 97.81 26 PRO B O 1
ATOM 2486 N N . ASP B 1 27 ? -17.922 -8.773 -10.336 1 97.69 27 ASP B N 1
ATOM 2487 C CA . ASP B 1 27 ? -18.672 -8.352 -11.508 1 97.69 27 ASP B CA 1
ATOM 2488 C C . ASP B 1 27 ? -18.266 -6.941 -11.938 1 97.69 27 ASP B C 1
ATOM 2490 O O . ASP B 1 27 ? -18.75 -5.953 -11.383 1 97.69 27 ASP B O 1
ATOM 2494 N N . ALA B 1 28 ? -17.375 -6.961 -12.984 1 97.88 28 ALA B N 1
ATOM 2495 C CA . ALA B 1 28 ? -16.812 -5.676 -13.398 1 97.88 28 ALA B CA 1
ATOM 2496 C C . ALA B 1 28 ? -17.5 -5.156 -14.656 1 97.88 28 ALA B C 1
ATOM 2498 O O . ALA B 1 28 ? -16.953 -4.316 -15.367 1 97.88 28 ALA B O 1
ATOM 2499 N N . ARG B 1 29 ? -18.641 -5.727 -15.109 1 96.81 29 ARG B N 1
ATOM 2500 C CA . ARG B 1 29 ? -19.391 -5.188 -16.234 1 96.81 29 ARG B CA 1
ATOM 2501 C C . ARG B 1 29 ? -19.672 -3.699 -16.047 1 96.81 29 ARG B C 1
ATOM 2503 O O . ARG B 1 29 ? -20.016 -3.26 -14.945 1 96.81 29 ARG B O 1
ATOM 2510 N N . GLY B 1 30 ? -19.391 -2.934 -17.062 1 95.25 30 GLY B N 1
ATOM 2511 C CA . GLY B 1 30 ? -19.672 -1.506 -17.047 1 95.25 30 GLY B CA 1
ATOM 2512 C C . GLY B 1 30 ? -18.516 -0.687 -16.484 1 95.25 30 GLY B C 1
ATOM 2513 O O . GLY B 1 30 ? -18.594 0.543 -16.438 1 95.25 30 GLY B O 1
ATOM 2514 N N . VAL B 1 31 ? -17.516 -1.314 -15.969 1 96.62 31 VAL B N 1
ATOM 2515 C CA . VAL B 1 31 ? -16.359 -0.595 -15.445 1 96.62 31 VAL B CA 1
ATOM 2516 C C . VAL B 1 31 ? -15.328 -0.396 -16.562 1 96.62 31 VAL B C 1
ATOM 2518 O O . VAL B 1 31 ? -14.828 -1.367 -17.125 1 96.62 31 VAL B O 1
ATOM 2521 N N . GLY B 1 32 ? -14.977 0.827 -16.875 1 96.44 32 GLY B N 1
ATOM 2522 C CA . GLY B 1 32 ? -14.016 1.132 -17.922 1 96.44 32 GLY B CA 1
ATOM 2523 C C . GLY B 1 32 ? -12.578 0.962 -17.484 1 96.44 32 GLY B C 1
ATOM 2524 O O . GLY B 1 32 ? -12.297 0.837 -16.297 1 96.44 32 GLY B O 1
ATOM 2525 N N . ASP B 1 33 ? -11.656 1 -18.453 1 97.12 33 ASP B N 1
ATOM 2526 C CA . ASP B 1 33 ? -10.234 0.76 -18.219 1 97.12 33 ASP B CA 1
ATOM 2527 C C . ASP B 1 33 ? -9.672 1.747 -17.203 1 97.12 33 ASP B C 1
ATOM 2529 O O . ASP B 1 33 ? -8.953 1.354 -16.281 1 97.12 33 ASP B O 1
ATOM 2533 N N . GLU B 1 34 ? -9.945 2.979 -17.406 1 95.81 34 GLU B N 1
ATOM 2534 C CA . GLU B 1 34 ? -9.422 4.012 -16.516 1 95.81 34 GLU B CA 1
ATOM 2535 C C . GLU B 1 34 ? -9.898 3.807 -15.086 1 95.81 34 GLU B C 1
ATOM 2537 O O . GLU B 1 34 ? -9.125 3.951 -14.141 1 95.81 34 GLU B O 1
ATOM 2542 N N . ALA B 1 35 ? -11.156 3.49 -14.961 1 96.12 35 ALA B N 1
ATOM 2543 C CA . ALA B 1 35 ? -11.727 3.244 -13.641 1 96.12 35 ALA B CA 1
ATOM 2544 C C . ALA B 1 35 ? -11.086 2.02 -12.992 1 96.12 35 ALA B C 1
ATOM 2546 O O . ALA B 1 35 ? -10.805 2.025 -11.789 1 96.12 35 ALA B O 1
ATOM 2547 N N . MET B 1 36 ? -10.891 0.962 -13.797 1 98.06 36 MET B N 1
ATOM 2548 C CA . MET B 1 36 ? -10.242 -0.234 -13.266 1 98.06 36 MET B CA 1
ATOM 2549 C C . MET B 1 36 ? -8.859 0.101 -12.703 1 98.06 36 MET B C 1
ATOM 2551 O O . MET B 1 36 ? -8.516 -0.33 -11.602 1 98.06 36 MET B O 1
ATOM 2555 N N . GLN B 1 37 ? -8.125 0.888 -13.453 1 97 37 GLN B N 1
ATOM 2556 C CA . GLN B 1 37 ? -6.789 1.271 -13.023 1 97 37 GLN B CA 1
ATOM 2557 C C . GLN B 1 37 ? -6.84 2.113 -11.75 1 97 37 GLN B C 1
ATOM 2559 O O . GLN B 1 37 ? -6.047 1.907 -10.828 1 97 37 GLN B O 1
ATOM 2564 N N . ARG B 1 38 ? -7.762 3.051 -11.656 1 95.81 38 ARG B N 1
ATOM 2565 C CA . ARG B 1 38 ? -7.895 3.906 -10.477 1 95.81 38 ARG B CA 1
ATOM 2566 C C . ARG B 1 38 ? -8.297 3.096 -9.25 1 95.81 38 ARG B C 1
ATOM 2568 O O . ARG B 1 38 ? -7.809 3.34 -8.148 1 95.81 38 ARG B O 1
ATOM 2575 N N . ILE B 1 39 ? -9.164 2.143 -9.469 1 97.31 39 ILE B N 1
ATOM 2576 C CA . ILE B 1 39 ? -9.617 1.283 -8.383 1 97.31 39 ILE B CA 1
ATOM 2577 C C . ILE B 1 39 ? -8.445 0.454 -7.855 1 97.31 39 ILE B C 1
ATOM 2579 O O . ILE B 1 39 ? -8.258 0.343 -6.641 1 97.31 39 ILE B O 1
ATOM 2583 N N . ALA B 1 40 ? -7.684 -0.091 -8.766 1 97.19 40 ALA B N 1
ATOM 2584 C CA . ALA B 1 40 ? -6.516 -0.871 -8.367 1 97.19 40 ALA B CA 1
ATOM 2585 C C . ALA B 1 40 ? -5.539 -0.021 -7.559 1 97.19 40 ALA B C 1
ATOM 2587 O O . ALA B 1 40 ? -5.016 -0.472 -6.539 1 97.19 40 ALA B O 1
ATOM 2588 N N . ALA B 1 41 ? -5.32 1.183 -8 1 94.5 41 ALA B N 1
ATOM 2589 C CA . ALA B 1 41 ? -4.441 2.105 -7.293 1 94.5 41 ALA B CA 1
ATOM 2590 C C . ALA B 1 41 ? -4.988 2.428 -5.906 1 94.5 41 ALA B C 1
ATOM 2592 O O . ALA B 1 41 ? -4.227 2.568 -4.945 1 94.5 41 ALA B O 1
ATOM 2593 N N . GLU B 1 42 ? -6.297 2.537 -5.816 1 96.5 42 GLU B N 1
ATOM 2594 C CA . GLU B 1 42 ? -6.957 2.857 -4.555 1 96.5 42 GLU B CA 1
ATOM 2595 C C . GLU B 1 42 ? -6.773 1.738 -3.535 1 96.5 42 GLU B C 1
ATOM 2597 O O . GLU B 1 42 ? -6.512 2 -2.357 1 96.5 42 GLU B O 1
ATOM 2602 N N . PHE B 1 43 ? -6.918 0.513 -3.965 1 96.69 43 PHE B N 1
ATOM 2603 C CA . PHE B 1 43 ? -6.711 -0.606 -3.055 1 96.69 43 PHE B CA 1
ATOM 2604 C C . PHE B 1 43 ? -5.262 -0.668 -2.59 1 96.69 43 PHE B C 1
ATOM 2606 O O . PHE B 1 43 ? -4.988 -1.035 -1.445 1 96.69 43 PHE B O 1
ATOM 2613 N N . ASN B 1 44 ? -4.398 -0.363 -3.553 1 92.88 44 ASN B N 1
ATOM 2614 C CA . ASN B 1 44 ? -2.963 -0.326 -3.289 1 92.88 44 ASN B CA 1
ATOM 2615 C C . ASN B 1 44 ? -2.426 -1.703 -2.91 1 92.88 44 ASN B C 1
ATOM 2617 O O . ASN B 1 44 ? -1.486 -1.813 -2.119 1 92.88 44 ASN B O 1
ATOM 2621 N N . TYR B 1 45 ? -3.105 -2.773 -3.295 1 94.88 45 TYR B N 1
ATOM 2622 C CA . TYR B 1 45 ? -2.57 -4.129 -3.225 1 94.88 45 TYR B CA 1
ATOM 2623 C C . TYR B 1 45 ? -1.665 -4.418 -4.414 1 94.88 45 TYR B C 1
ATOM 2625 O O . TYR B 1 45 ? -1.639 -3.656 -5.383 1 94.88 45 TYR B O 1
ATOM 2633 N N . SER B 1 46 ? -0.868 -5.492 -4.324 1 92.31 46 SER B N 1
ATOM 2634 C CA . SER B 1 46 ? -0.025 -5.848 -5.461 1 92.31 46 SER B CA 1
ATOM 2635 C C . SER B 1 46 ? -0.853 -6.02 -6.73 1 92.31 46 SER B C 1
ATOM 2637 O O . SER B 1 46 ? -0.427 -5.613 -7.812 1 92.31 46 SER B O 1
ATOM 2639 N N . GLU B 1 47 ? -2.055 -6.633 -6.527 1 95.31 47 GLU B N 1
ATOM 2640 C CA . GLU B 1 47 ? -2.941 -6.773 -7.68 1 95.31 47 GLU B CA 1
ATOM 2641 C C . GLU B 1 47 ? -4.406 -6.68 -7.266 1 95.31 47 GLU B C 1
ATOM 2643 O O . GLU B 1 47 ? -4.75 -6.969 -6.117 1 95.31 47 GLU B O 1
ATOM 2648 N N . THR B 1 48 ? -5.203 -6.281 -8.148 1 98.31 48 THR B N 1
ATOM 2649 C CA . THR B 1 48 ? -6.66 -6.285 -8.141 1 98.31 48 THR B CA 1
ATOM 2650 C C . THR B 1 48 ? -7.207 -6.969 -9.391 1 98.31 48 THR B C 1
ATOM 2652 O O . THR B 1 48 ? -6.703 -6.746 -10.5 1 98.31 48 THR B O 1
ATOM 2655 N N . THR B 1 49 ? -8.172 -7.805 -9.195 1 98.81 49 THR B N 1
ATOM 2656 C CA . THR B 1 49 ? -8.734 -8.492 -10.359 1 98.81 49 THR B CA 1
ATOM 2657 C C . THR B 1 49 ? -10.148 -8.008 -10.648 1 98.81 49 THR B C 1
ATOM 2659 O O . THR B 1 49 ? -10.906 -7.707 -9.719 1 98.81 49 THR B O 1
ATOM 2662 N N . PHE B 1 50 ? -10.477 -7.926 -11.914 1 98.88 50 PHE B N 1
ATOM 2663 C CA . PHE B 1 50 ? -11.805 -7.582 -12.422 1 98.88 50 PHE B CA 1
ATOM 2664 C C . PHE B 1 50 ? -12.383 -8.734 -13.234 1 98.88 50 PHE B C 1
ATOM 2666 O O . PHE B 1 50 ? -11.812 -9.133 -14.25 1 98.88 50 PHE B O 1
ATOM 2673 N N . VAL B 1 51 ? -13.477 -9.242 -12.75 1 98.75 51 VAL B N 1
ATOM 2674 C CA . VAL B 1 51 ? -14.094 -10.406 -13.375 1 98.75 51 VAL B CA 1
ATOM 2675 C C . VAL B 1 51 ? -15.195 -9.969 -14.336 1 98.75 51 VAL B C 1
ATOM 2677 O O . VAL B 1 51 ? -16.078 -9.188 -13.961 1 98.75 51 VAL B O 1
ATOM 2680 N N . LEU B 1 52 ? -15.133 -10.398 -15.578 1 98.69 52 LEU B N 1
ATOM 2681 C CA . LEU B 1 52 ? -16.078 -10.078 -16.641 1 98.69 52 LEU B CA 1
ATOM 2682 C C . LEU B 1 52 ? -16.625 -11.344 -17.297 1 98.69 52 LEU B C 1
ATOM 2684 O O . LEU B 1 52 ? -16.016 -12.414 -17.172 1 98.69 52 LEU B O 1
ATOM 2688 N N . PRO B 1 53 ? -17.766 -11.25 -17.938 1 98.31 53 PRO B N 1
ATOM 2689 C CA . PRO B 1 53 ? -18.188 -12.406 -18.734 1 98.31 53 PRO B CA 1
ATOM 2690 C C . PRO B 1 53 ? -17.141 -12.844 -19.75 1 98.31 53 PRO B C 1
ATOM 2692 O O . PRO B 1 53 ? -16.469 -12 -20.344 1 98.31 53 PRO B O 1
ATOM 2695 N N . PRO B 1 54 ? -17.031 -14.164 -19.906 1 97.88 54 PRO B N 1
ATOM 2696 C CA . PRO B 1 54 ? -16.062 -14.633 -20.891 1 97.88 54 PRO B CA 1
ATOM 2697 C C . PRO B 1 54 ? -16.438 -14.25 -22.328 1 97.88 54 PRO B C 1
ATOM 2699 O O . PRO B 1 54 ? -17.625 -14.055 -22.609 1 97.88 54 PRO B O 1
ATOM 2702 N N . GLU B 1 55 ? -15.445 -14.055 -23.125 1 97.12 55 GLU B N 1
ATOM 2703 C CA . GLU B 1 55 ? -15.711 -13.867 -24.547 1 97.12 55 GLU B CA 1
ATOM 2704 C C . GLU B 1 55 ? -16.25 -15.141 -25.188 1 97.12 55 GLU B C 1
ATOM 2706 O O . GLU B 1 55 ? -17.188 -15.102 -25.969 1 97.12 55 GLU B O 1
ATOM 2711 N N . ASP B 1 56 ? -15.586 -16.266 -24.922 1 96.75 56 ASP B N 1
ATOM 2712 C CA . ASP B 1 56 ? -16.062 -17.609 -25.281 1 96.75 56 ASP B CA 1
ATOM 2713 C C . ASP B 1 56 ? -16.906 -18.219 -24.156 1 96.75 56 ASP B C 1
ATOM 2715 O O . ASP B 1 56 ? -16.375 -18.547 -23.094 1 96.75 56 ASP B O 1
ATOM 2719 N N . PRO B 1 57 ? -18.156 -18.422 -24.391 1 93.75 57 PRO B N 1
ATOM 2720 C CA . PRO B 1 57 ? -19.062 -18.906 -23.344 1 93.75 57 PRO B CA 1
ATOM 2721 C C . PRO B 1 57 ? -18.625 -20.266 -22.781 1 93.75 57 PRO B C 1
ATOM 2723 O O . PRO B 1 57 ? -19.141 -20.703 -21.75 1 93.75 57 PRO B O 1
ATOM 2726 N N . GLN B 1 58 ? -17.781 -20.938 -23.484 1 94.31 58 GLN B N 1
ATOM 2727 C CA . GLN B 1 58 ? -17.281 -22.219 -22.984 1 94.31 58 GLN B CA 1
ATOM 2728 C C . GLN B 1 58 ? -16.328 -22 -21.812 1 94.31 58 GLN B C 1
ATOM 2730 O O . GLN B 1 58 ? -16.047 -22.938 -21.047 1 94.31 58 GLN B O 1
ATOM 2735 N N . ASN B 1 59 ? -15.805 -20.844 -21.734 1 96.81 59 ASN B N 1
ATOM 2736 C CA . ASN B 1 59 ? -14.914 -20.516 -20.625 1 96.81 59 ASN B CA 1
ATOM 2737 C C . ASN B 1 59 ? -15.68 -19.938 -19.453 1 96.81 59 ASN B C 1
ATOM 2739 O O . ASN B 1 59 ? -16.891 -19.672 -19.547 1 96.81 59 ASN B O 1
ATOM 2743 N N . THR B 1 60 ? -15.055 -19.828 -18.328 1 97.44 60 THR B N 1
ATOM 2744 C CA . THR B 1 60 ? -15.719 -19.453 -17.078 1 97.44 60 THR B CA 1
ATOM 2745 C C . THR B 1 60 ? -15.875 -17.938 -16.984 1 97.44 60 THR B C 1
ATOM 2747 O O . THR B 1 60 ? -16.953 -17.438 -16.688 1 97.44 60 THR B O 1
ATOM 2750 N N . ALA B 1 61 ? -14.828 -17.188 -17.234 1 98.19 61 ALA B N 1
ATOM 2751 C CA . ALA B 1 61 ? -14.812 -15.742 -17.062 1 98.19 61 ALA B CA 1
ATOM 2752 C C . ALA B 1 61 ? -13.602 -15.125 -17.766 1 98.19 61 ALA B C 1
ATOM 2754 O O . ALA B 1 61 ? -12.609 -15.812 -18.031 1 98.19 61 ALA B O 1
ATOM 2755 N N . ARG B 1 62 ? -13.703 -13.906 -18.141 1 98.38 62 ARG B N 1
ATOM 2756 C CA . ARG B 1 62 ? -12.562 -13.055 -18.469 1 98.38 62 ARG B CA 1
ATOM 2757 C C . ARG B 1 62 ? -12.055 -12.336 -17.219 1 98.38 62 ARG B C 1
ATOM 2759 O O . ARG B 1 62 ? -12.828 -11.727 -16.484 1 98.38 62 ARG B O 1
ATOM 2766 N N . VAL B 1 63 ? -10.805 -12.516 -16.938 1 98.25 63 VAL B N 1
ATOM 2767 C CA . VAL B 1 63 ? -10.219 -11.922 -15.734 1 98.25 63 VAL B CA 1
ATOM 2768 C C . VAL B 1 63 ? -9.125 -10.938 -16.125 1 98.25 63 VAL B C 1
ATOM 2770 O O . VAL B 1 63 ? -8.18 -11.289 -16.828 1 98.25 63 VAL B O 1
ATOM 2773 N N . ARG B 1 64 ? -9.297 -9.711 -15.695 1 98.5 64 ARG B N 1
ATOM 2774 C CA . ARG B 1 64 ? -8.289 -8.672 -15.891 1 98.5 64 ARG B CA 1
ATOM 2775 C C . ARG B 1 64 ? -7.559 -8.367 -14.594 1 98.5 64 ARG B C 1
ATOM 2777 O O . ARG B 1 64 ? -8.18 -8.25 -13.531 1 98.5 64 ARG B O 1
ATOM 2784 N N . ILE B 1 65 ? -6.262 -8.305 -14.664 1 97.19 65 ILE B N 1
ATOM 2785 C CA . ILE B 1 65 ? -5.414 -8.148 -13.484 1 97.19 65 ILE B CA 1
ATOM 2786 C C . ILE B 1 65 ? -4.684 -6.812 -13.547 1 97.19 65 ILE B C 1
ATOM 2788 O O . ILE B 1 65 ? -4.027 -6.508 -14.547 1 97.19 65 ILE B O 1
ATOM 2792 N N . PHE B 1 66 ? -4.793 -6.016 -12.492 1 97 66 PHE B N 1
ATOM 2793 C CA . PHE B 1 66 ? -4.168 -4.695 -12.438 1 97 66 PHE B CA 1
ATOM 2794 C C . PHE B 1 66 ? -3.27 -4.57 -11.219 1 97 66 PHE B C 1
ATOM 2796 O O . PHE B 1 66 ? -3.643 -4.984 -10.117 1 97 66 PHE B O 1
ATOM 2803 N N . THR B 1 67 ? -2.039 -4.102 -11.383 1 93.62 67 THR B N 1
ATOM 2804 C CA . THR B 1 67 ? -1.279 -3.498 -10.297 1 93.62 67 THR B CA 1
ATOM 2805 C C . THR B 1 67 ? -1.733 -2.061 -10.055 1 93.62 67 THR B C 1
ATOM 2807 O O . THR B 1 67 ? -2.586 -1.542 -10.773 1 93.62 67 THR B O 1
ATOM 2810 N N . PRO B 1 68 ? -1.193 -1.405 -9.023 1 92.5 68 PRO B N 1
ATOM 2811 C CA . PRO B 1 68 ? -1.584 -0.012 -8.789 1 92.5 68 PRO B CA 1
ATOM 2812 C C . PRO B 1 68 ? -1.237 0.901 -9.961 1 92.5 68 PRO B C 1
ATOM 2814 O O . PRO B 1 68 ? -1.818 1.979 -10.102 1 92.5 68 PRO B O 1
ATOM 2817 N N . THR B 1 69 ? -0.335 0.343 -10.922 1 89.75 69 THR B N 1
ATOM 2818 C CA . THR B 1 69 ? 0.155 1.284 -11.922 1 89.75 69 THR B CA 1
ATOM 2819 C C . THR B 1 69 ? -0.182 0.802 -13.336 1 89.75 69 THR B C 1
ATOM 2821 O O . THR B 1 69 ? -0.125 1.576 -14.289 1 89.75 69 THR B O 1
ATOM 2824 N N . THR B 1 70 ? -0.514 -0.465 -13.477 1 92.5 70 THR B N 1
ATOM 2825 C CA . THR B 1 70 ? -0.737 -0.958 -14.836 1 92.5 70 THR B CA 1
ATOM 2826 C C . THR B 1 70 ? -1.482 -2.289 -14.805 1 92.5 70 THR B C 1
ATOM 2828 O O . THR B 1 70 ? -1.5 -2.979 -13.789 1 92.5 70 THR B O 1
ATOM 2831 N N . GLU B 1 71 ? -2.104 -2.594 -15.945 1 95.38 71 GLU B N 1
ATOM 2832 C CA . GLU B 1 71 ? -2.646 -3.934 -16.156 1 95.38 71 GLU B CA 1
ATOM 2833 C C . GLU B 1 71 ? -1.549 -4.922 -16.531 1 95.38 71 GLU B C 1
ATOM 2835 O O . GLU B 1 71 ? -0.651 -4.594 -17.297 1 95.38 71 GLU B O 1
ATOM 2840 N N . VAL B 1 72 ? -1.542 -6.105 -15.984 1 90.94 72 VAL B N 1
ATOM 2841 C CA . VAL B 1 72 ? -0.56 -7.133 -16.312 1 90.94 72 VAL B CA 1
ATOM 2842 C C . VAL B 1 72 ? -1.255 -8.32 -16.969 1 90.94 72 VAL B C 1
ATOM 2844 O O . VAL B 1 72 ? -2.424 -8.594 -16.703 1 90.94 72 VAL B O 1
ATOM 2847 N N . PRO B 1 73 ? -0.572 -9.008 -17.828 1 89.94 73 PRO B N 1
ATOM 2848 C CA . PRO B 1 73 ? -1.196 -10.094 -18.594 1 89.94 73 PRO B CA 1
ATOM 2849 C C . PRO B 1 73 ? -1.451 -11.336 -17.734 1 89.94 73 PRO B C 1
ATOM 2851 O O . PRO B 1 73 ? -2.303 -12.156 -18.078 1 89.94 73 PRO B O 1
ATOM 2854 N N . PHE B 1 74 ? -0.712 -11.5 -16.766 1 88.12 74 PHE B N 1
ATOM 2855 C CA . PHE B 1 74 ? -0.8 -12.68 -15.906 1 88.12 74 PHE B CA 1
ATOM 2856 C C . PHE B 1 74 ? -0.157 -12.414 -14.555 1 88.12 74 PHE B C 1
ATOM 2858 O O . PHE B 1 74 ? 0.828 -11.68 -14.453 1 88.12 74 PHE B O 1
ATOM 2865 N N . ALA B 1 75 ? -0.72 -13.07 -13.516 1 88.31 75 ALA B N 1
ATOM 2866 C CA . ALA B 1 75 ? -0.124 -13.195 -12.188 1 88.31 75 ALA B CA 1
ATOM 2867 C C . ALA B 1 75 ? -0.647 -14.438 -11.469 1 88.31 75 ALA B C 1
ATOM 2869 O O . ALA B 1 75 ? -1.793 -14.844 -11.672 1 88.31 75 ALA B O 1
ATOM 2870 N N . GLY B 1 76 ? 0.125 -15.039 -10.625 1 91.44 76 GLY B N 1
ATOM 2871 C CA . GLY B 1 76 ? -0.2 -16.297 -9.984 1 91.44 76 GLY B CA 1
ATOM 2872 C C . GLY B 1 76 ? -1.255 -16.172 -8.906 1 91.44 76 GLY B C 1
ATOM 2873 O O . GLY B 1 76 ? -2.369 -16.672 -9.047 1 91.44 76 GLY B O 1
ATOM 2874 N N . HIS B 1 77 ? -0.975 -15.312 -7.828 1 94.5 77 HIS B N 1
ATOM 2875 C CA . HIS B 1 77 ? -1.854 -15.305 -6.668 1 94.5 77 HIS B CA 1
ATOM 2876 C C . HIS B 1 77 ? -3.217 -14.711 -7.012 1 94.5 77 HIS B C 1
ATOM 2878 O O . HIS B 1 77 ? -4.242 -15.156 -6.496 1 94.5 77 HIS B O 1
ATOM 2884 N N . PRO B 1 78 ? -3.322 -13.781 -7.938 1 96.69 78 PRO B N 1
ATOM 2885 C CA . PRO B 1 78 ? -4.645 -13.273 -8.297 1 96.69 78 PRO B CA 1
ATOM 2886 C C . PRO B 1 78 ? -5.562 -14.352 -8.867 1 96.69 78 PRO B C 1
ATOM 2888 O O . PRO B 1 78 ? -6.773 -14.336 -8.609 1 96.69 78 PRO B O 1
ATOM 2891 N N . ASN B 1 79 ? -4.977 -15.234 -9.625 1 96.75 79 ASN B N 1
ATOM 2892 C CA . ASN B 1 79 ? -5.793 -16.297 -10.203 1 96.75 79 ASN B CA 1
ATOM 2893 C C . ASN B 1 79 ? -6.277 -17.266 -9.133 1 96.75 79 ASN B C 1
ATOM 2895 O O . ASN B 1 79 ? -7.43 -17.703 -9.156 1 96.75 79 ASN B O 1
ATOM 2899 N N . VAL B 1 80 ? -5.438 -17.578 -8.211 1 97.81 80 VAL B N 1
ATOM 2900 C CA . VAL B 1 80 ? -5.812 -18.453 -7.098 1 97.81 80 VAL B CA 1
ATOM 2901 C C . VAL B 1 80 ? -6.941 -17.812 -6.297 1 97.81 80 VAL B C 1
ATOM 2903 O O . VAL B 1 80 ? -7.961 -18.438 -6.027 1 97.81 80 VAL B O 1
ATOM 2906 N N . GLY B 1 81 ? -6.773 -16.578 -5.961 1 98.5 81 GLY B N 1
ATOM 2907 C CA . GLY B 1 81 ? -7.762 -15.875 -5.168 1 98.5 81 GLY B CA 1
ATOM 2908 C C . GLY B 1 81 ? -9.078 -15.672 -5.895 1 98.5 81 GLY B C 1
ATOM 2909 O O . GLY B 1 81 ? -10.148 -15.852 -5.316 1 98.5 81 GLY B O 1
ATOM 2910 N N . THR B 1 82 ? -9.008 -15.25 -7.191 1 98.56 82 THR B N 1
ATOM 2911 C CA . THR B 1 82 ? -10.211 -15.031 -7.992 1 98.56 82 THR B CA 1
ATOM 2912 C C . THR B 1 82 ? -11.008 -16.328 -8.148 1 98.56 82 THR B C 1
ATOM 2914 O O . THR B 1 82 ? -12.234 -16.312 -8.039 1 98.56 82 THR B O 1
ATOM 2917 N N . ALA B 1 83 ? -10.281 -17.406 -8.336 1 98.25 83 ALA B N 1
ATOM 2918 C CA . ALA B 1 83 ? -10.93 -18.703 -8.453 1 98.25 83 ALA B CA 1
ATOM 2919 C C . ALA B 1 83 ? -11.672 -19.062 -7.164 1 98.25 83 ALA B C 1
ATOM 2921 O O . ALA B 1 83 ? -12.789 -19.578 -7.207 1 98.25 83 ALA B O 1
ATOM 2922 N N . PHE B 1 84 ? -11.039 -18.875 -6.078 1 98.31 84 PHE B N 1
ATOM 2923 C CA . PHE B 1 84 ? -11.656 -19.125 -4.777 1 98.31 84 PHE B CA 1
ATOM 2924 C C . PHE B 1 84 ? -12.969 -18.359 -4.645 1 98.31 84 PHE B C 1
ATOM 2926 O O . PHE B 1 84 ? -13.984 -18.922 -4.238 1 98.31 84 PHE B O 1
ATOM 2933 N N . VAL B 1 85 ? -12.969 -17 -5.004 1 98.38 85 VAL B N 1
ATOM 2934 C CA . VAL B 1 85 ? -14.141 -16.125 -4.898 1 98.38 85 VAL B CA 1
ATOM 2935 C C . VAL B 1 85 ? -15.258 -16.656 -5.801 1 98.38 85 VAL B C 1
ATOM 2937 O O . VAL B 1 85 ? -16.406 -16.797 -5.371 1 98.38 85 VAL B O 1
ATOM 2940 N N . ILE B 1 86 ? -14.883 -17.016 -7.039 1 97.81 86 ILE B N 1
ATOM 2941 C CA . ILE B 1 86 ? -15.859 -17.547 -7.996 1 97.81 86 ILE B CA 1
ATOM 2942 C C . ILE B 1 86 ? -16.375 -18.891 -7.52 1 97.81 86 ILE B C 1
ATOM 2944 O O . ILE B 1 86 ? -17.578 -19.172 -7.598 1 97.81 86 ILE B O 1
ATOM 2948 N N . GLY B 1 87 ? -15.477 -19.703 -6.996 1 96.88 87 GLY B N 1
ATOM 2949 C CA . GLY B 1 87 ? -15.805 -21.047 -6.551 1 96.88 87 GLY B CA 1
ATOM 2950 C C . GLY B 1 87 ? -16.797 -21.062 -5.402 1 96.88 87 GLY B C 1
ATOM 2951 O O . GLY B 1 87 ? -17.438 -22.094 -5.145 1 96.88 87 GLY B O 1
ATOM 2952 N N . GLN B 1 88 ? -16.859 -19.984 -4.676 1 95.31 88 GLN B N 1
ATOM 2953 C CA . GLN B 1 88 ? -17.766 -19.891 -3.543 1 95.31 88 GLN B CA 1
ATOM 2954 C C . GLN B 1 88 ? -19.203 -19.672 -4.008 1 95.31 88 GLN B C 1
ATOM 2956 O O . GLN B 1 88 ? -20.141 -19.719 -3.205 1 95.31 88 GLN B O 1
ATOM 2961 N N . GLN B 1 89 ? -19.375 -19.438 -5.297 1 94 89 GLN B N 1
ATOM 2962 C CA . GLN B 1 89 ? -20.688 -19.156 -5.855 1 94 89 GLN B CA 1
ATOM 2963 C C . GLN B 1 89 ? -21.266 -20.391 -6.531 1 94 89 GLN B C 1
ATOM 2965 O O . GLN B 1 89 ? -20.531 -21.281 -6.949 1 94 89 GLN B O 1
ATOM 2970 N N . LYS B 1 90 ? -22.562 -20.438 -6.648 1 91.88 90 LYS B N 1
ATOM 2971 C CA . LYS B 1 90 ? -23.219 -21.531 -7.352 1 91.88 90 LYS B CA 1
ATOM 2972 C C . LYS B 1 90 ? -23.156 -21.328 -8.859 1 91.88 90 LYS B C 1
ATOM 2974 O O . LYS B 1 90 ? -23.109 -22.297 -9.617 1 91.88 90 LYS B O 1
ATOM 2979 N N . GLU B 1 91 ? -23.219 -20.031 -9.25 1 94.25 91 GLU B N 1
ATOM 2980 C CA . GLU B 1 91 ? -23.188 -19.672 -10.664 1 94.25 91 GLU B CA 1
ATOM 2981 C C . GLU B 1 91 ? -22.422 -18.375 -10.898 1 94.25 91 GLU B C 1
ATOM 2983 O O . GLU B 1 91 ? -22.281 -17.562 -9.992 1 94.25 91 GLU B O 1
ATOM 2988 N N . ILE B 1 92 ? -21.938 -18.266 -12.117 1 94.62 92 ILE B N 1
ATOM 2989 C CA . ILE B 1 92 ? -21.297 -17.031 -12.57 1 94.62 92 ILE B CA 1
ATOM 2990 C C . ILE B 1 92 ? -21.688 -16.75 -14.016 1 94.62 92 ILE B C 1
ATOM 2992 O O . ILE B 1 92 ? -21.547 -17.594 -14.891 1 94.62 92 ILE B O 1
ATOM 2996 N N . PHE B 1 93 ? -22.281 -15.586 -14.156 1 95.5 93 PHE B N 1
ATOM 2997 C CA . PHE B 1 93 ? -22.734 -15.117 -15.453 1 95.5 93 PHE B CA 1
ATOM 2998 C C . PHE B 1 93 ? -23.656 -16.141 -16.109 1 95.5 93 PHE B C 1
ATOM 3000 O O . PHE B 1 93 ? -23.516 -16.453 -17.297 1 95.5 93 PHE B O 1
ATOM 3007 N N . GLY B 1 94 ? -24.484 -16.719 -15.32 1 91.94 94 GLY B N 1
ATOM 3008 C CA . GLY B 1 94 ? -25.578 -17.562 -15.797 1 91.94 94 GLY B CA 1
ATOM 3009 C C . GLY B 1 94 ? -25.188 -19.016 -15.945 1 91.94 94 GLY B C 1
ATOM 3010 O O . GLY B 1 94 ? -25.969 -19.828 -16.438 1 91.94 94 GLY B O 1
ATOM 3011 N N . ARG B 1 95 ? -24.016 -19.422 -15.617 1 93.25 95 ARG B N 1
ATOM 3012 C CA . ARG B 1 95 ? -23.578 -20.7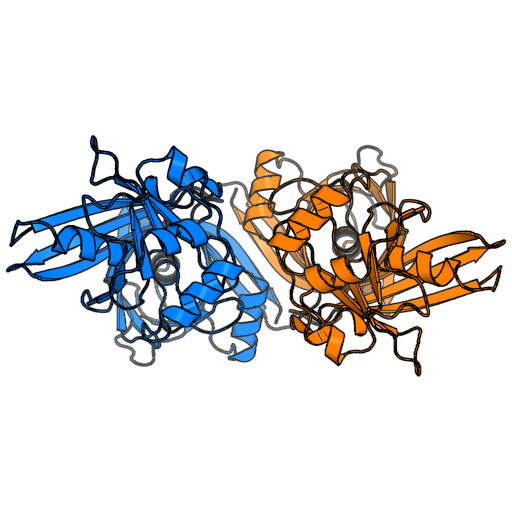97 -15.75 1 93.25 95 ARG B CA 1
ATOM 3013 C C . ARG B 1 95 ? -23.094 -21.359 -14.414 1 93.25 95 ARG B C 1
ATOM 3015 O O . ARG B 1 95 ? -22.516 -20.625 -13.609 1 93.25 95 ARG B O 1
ATOM 3022 N N . PRO B 1 96 ? -23.297 -22.625 -14.234 1 94.06 96 PRO B N 1
ATOM 3023 C CA . PRO B 1 96 ? -22.828 -23.234 -12.984 1 94.06 96 PRO B CA 1
ATOM 3024 C C . PRO B 1 96 ? -21.297 -23.219 -12.867 1 94.06 96 PRO B C 1
ATOM 3026 O O . PRO B 1 96 ? -20.594 -23.375 -13.867 1 94.06 96 PRO B O 1
ATOM 3029 N N . VAL B 1 97 ? -20.875 -23.062 -11.625 1 94.06 97 VAL B N 1
ATOM 3030 C CA . VAL B 1 97 ? -19.438 -23.094 -11.359 1 94.06 97 VAL B CA 1
ATOM 3031 C C . VAL B 1 97 ? -18.984 -24.547 -11.148 1 94.06 97 VAL B C 1
ATOM 3033 O O . VAL B 1 97 ? -19.516 -25.25 -10.289 1 94.06 97 VAL B O 1
ATOM 3036 N N . GLY B 1 98 ? -18.109 -25 -11.938 1 92.38 98 GLY B N 1
ATOM 3037 C CA . GLY B 1 98 ? -17.578 -26.359 -11.812 1 92.38 98 GLY B CA 1
ATOM 3038 C C . GLY B 1 98 ? -16.281 -26.406 -11.016 1 92.38 98 GLY B C 1
ATOM 3039 O O . GLY B 1 98 ? -15.859 -25.406 -10.445 1 92.38 98 GLY B O 1
ATOM 3040 N N . GLU B 1 99 ? -15.711 -27.578 -10.961 1 94 99 GLU B N 1
ATOM 3041 C CA . GLU B 1 99 ? -14.484 -27.812 -10.203 1 94 99 GLU B CA 1
ATOM 3042 C C . GLU B 1 99 ? -13.273 -27.203 -10.906 1 94 99 GLU B C 1
ATOM 3044 O O . GLU B 1 99 ? -12.281 -26.875 -10.266 1 94 99 GLU B O 1
ATOM 3049 N N . THR B 1 100 ? -13.375 -27.188 -12.195 1 95.88 100 THR B N 1
ATOM 3050 C CA . THR B 1 100 ? -12.328 -26.594 -13.016 1 95.88 100 THR B CA 1
ATOM 3051 C C . THR B 1 100 ? -12.836 -25.328 -13.703 1 95.88 100 THR B C 1
ATOM 3053 O O . THR B 1 100 ? -13.914 -25.328 -14.297 1 95.88 100 THR B O 1
ATOM 3056 N N . LEU B 1 101 ? -12.055 -24.297 -13.508 1 96.88 101 LEU B N 1
ATOM 3057 C CA . LEU B 1 101 ? -12.391 -23.016 -14.117 1 96.88 101 LEU B CA 1
ATOM 3058 C C . LEU B 1 101 ? -11.414 -22.688 -15.25 1 96.88 101 LEU B C 1
ATOM 3060 O O . LEU B 1 101 ? -10.266 -23.125 -15.227 1 96.88 101 LEU B O 1
ATOM 3064 N N . ARG B 1 102 ? -11.891 -21.984 -16.188 1 96.38 102 ARG B N 1
ATOM 3065 C CA . ARG B 1 102 ? -11.078 -21.484 -17.297 1 96.38 102 ARG B CA 1
ATOM 3066 C C . ARG B 1 102 ? -11.18 -19.969 -17.406 1 96.38 102 ARG B C 1
ATOM 3068 O O . ARG B 1 102 ? -12.234 -19.438 -17.766 1 96.38 102 ARG B O 1
ATOM 3075 N N . PHE B 1 103 ? -10.102 -19.297 -17.156 1 97.31 103 PHE B N 1
ATOM 3076 C CA . PHE B 1 103 ? -10.07 -17.828 -17.219 1 97.31 103 PHE B CA 1
ATOM 3077 C C . PHE B 1 103 ? -9.445 -17.359 -18.516 1 97.31 103 PHE B C 1
ATOM 3079 O O . PHE B 1 103 ? -8.383 -17.844 -18.922 1 97.31 103 PHE B O 1
ATOM 3086 N N . GLU B 1 104 ? -10.125 -16.469 -19.172 1 97.44 104 GLU B N 1
ATOM 3087 C CA . GLU B 1 104 ? -9.531 -15.75 -20.281 1 97.44 104 GLU B CA 1
ATOM 3088 C C . GLU B 1 104 ? -8.734 -14.539 -19.797 1 97.44 104 GLU B C 1
ATOM 3090 O O . GLU B 1 104 ? -9.289 -13.625 -19.188 1 97.44 104 GLU B O 1
ATOM 3095 N N . GLU B 1 105 ? -7.457 -14.586 -20 1 95.12 105 GLU B N 1
ATOM 3096 C CA . GLU B 1 105 ? -6.574 -13.477 -19.641 1 95.12 105 GLU B CA 1
ATOM 3097 C C . GLU B 1 105 ? -5.738 -13.031 -20.844 1 95.12 105 GLU B C 1
ATOM 3099 O O . GLU B 1 105 ? -5.738 -13.695 -21.891 1 95.12 105 GLU B O 1
ATOM 3104 N N . LYS B 1 106 ? -5.094 -11.859 -20.75 1 92.38 106 LYS B N 1
ATOM 3105 C CA . LYS B 1 106 ? -4.254 -11.359 -21.828 1 92.38 106 LYS B CA 1
ATOM 3106 C C . LYS B 1 106 ? -3.15 -12.359 -22.172 1 92.38 106 LYS B C 1
ATOM 3108 O O . LYS B 1 106 ? -2.76 -12.484 -23.344 1 92.38 106 LYS B O 1
ATOM 3113 N N . ALA B 1 107 ? -2.678 -13.094 -21.203 1 87.25 107 ALA B N 1
ATOM 3114 C CA . ALA B 1 107 ? -1.612 -14.07 -21.406 1 87.25 107 ALA B CA 1
ATOM 3115 C C . ALA B 1 107 ? -2.154 -15.352 -22.031 1 87.25 107 ALA B C 1
ATOM 3117 O O . ALA B 1 107 ? -1.386 -16.25 -22.375 1 87.25 107 ALA B O 1
ATOM 3118 N N . GLY B 1 108 ? -3.482 -15.484 -22.188 1 90.56 108 GLY B N 1
ATOM 3119 C CA . GLY B 1 108 ? -4.121 -16.688 -22.719 1 90.56 108 GLY B CA 1
ATOM 3120 C C . GLY B 1 108 ? -5.074 -17.328 -21.734 1 90.56 108 GLY B C 1
ATOM 3121 O O . GLY B 1 108 ? -5.52 -16.688 -20.781 1 90.56 108 GLY B O 1
ATOM 3122 N N . LEU B 1 109 ? -5.391 -18.562 -22.078 1 93.88 109 LEU B N 1
ATOM 3123 C CA . LEU B 1 109 ? -6.34 -19.312 -21.25 1 93.88 109 LEU B CA 1
ATOM 3124 C C . LEU B 1 109 ? -5.641 -19.922 -20.047 1 93.88 109 LEU B C 1
ATOM 3126 O O . LEU B 1 109 ? -4.617 -20.594 -20.188 1 93.88 109 LEU B O 1
ATOM 3130 N N . ILE B 1 110 ? -6.191 -19.625 -18.859 1 92.88 110 ILE B N 1
ATOM 3131 C CA . ILE B 1 110 ? -5.637 -20.141 -17.609 1 92.88 110 ILE B CA 1
ATOM 3132 C C . ILE B 1 110 ? -6.602 -21.141 -16.984 1 92.88 110 ILE B C 1
ATOM 3134 O O . ILE B 1 110 ? -7.742 -20.797 -16.672 1 92.88 110 ILE B O 1
ATOM 3138 N N . GLU B 1 111 ? -6.156 -22.297 -16.844 1 92.94 111 GLU B N 1
ATOM 3139 C CA . GLU B 1 111 ? -6.961 -23.328 -16.188 1 92.94 111 GLU B CA 1
ATOM 3140 C C . GLU B 1 111 ? -6.691 -23.359 -14.68 1 92.94 111 GLU B C 1
ATOM 3142 O O . GLU B 1 111 ? -5.531 -23.375 -14.25 1 92.94 111 GLU B O 1
ATOM 3147 N N . VAL B 1 112 ? -7.777 -23.281 -13.922 1 96.5 112 VAL B N 1
ATOM 3148 C CA . VAL B 1 112 ? -7.688 -23.25 -12.461 1 96.5 112 VAL B CA 1
ATOM 3149 C C . VAL B 1 112 ? -8.539 -24.375 -11.867 1 96.5 112 VAL B C 1
ATOM 3151 O O . VAL B 1 112 ? -9.688 -24.578 -12.273 1 96.5 112 VAL B O 1
ATOM 3154 N N . ARG B 1 113 ? -8 -25.109 -10.984 1 97.62 113 ARG B N 1
ATOM 3155 C CA . ARG B 1 113 ? -8.742 -26.141 -10.273 1 97.62 113 ARG B CA 1
ATOM 3156 C C . ARG B 1 113 ? -9.039 -25.734 -8.836 1 97.62 113 ARG B C 1
ATOM 3158 O O . ARG B 1 113 ? -8.133 -25.328 -8.102 1 97.62 113 ARG B O 1
ATOM 3165 N N . LEU B 1 114 ? -10.289 -25.859 -8.438 1 97.88 114 LEU B N 1
ATOM 3166 C CA . LEU B 1 114 ? -10.68 -25.5 -7.078 1 97.88 114 LEU B CA 1
ATOM 3167 C C . LEU B 1 114 ? -10.219 -26.562 -6.082 1 97.88 114 LEU B C 1
ATOM 3169 O O . LEU B 1 114 ? -10.234 -27.766 -6.391 1 97.88 114 LEU B O 1
ATOM 3173 N N . LEU B 1 115 ? -9.758 -26.109 -4.949 1 97.25 115 LEU B N 1
ATOM 3174 C CA . LEU B 1 115 ? -9.445 -26.984 -3.824 1 97.25 115 LEU B CA 1
ATOM 3175 C C . LEU B 1 115 ? -10.602 -27.031 -2.834 1 97.25 115 LEU B C 1
ATOM 3177 O O . LEU B 1 115 ? -11.078 -25.984 -2.377 1 97.25 115 LEU B O 1
ATOM 3181 N N . SER B 1 116 ? -11.008 -28.203 -2.541 1 95.62 116 SER B N 1
ATOM 3182 C CA . SER B 1 116 ? -12.117 -28.359 -1.609 1 95.62 116 SER B CA 1
ATOM 3183 C C . SER B 1 116 ? -11.742 -29.281 -0.456 1 95.62 116 SER B C 1
ATOM 3185 O O . SER B 1 116 ? -10.984 -30.25 -0.643 1 95.62 116 SER B O 1
ATOM 3187 N N . GLU B 1 117 ? -12.133 -28.906 0.697 1 93.94 117 GLU B N 1
ATOM 3188 C CA . GLU B 1 117 ? -12.039 -29.734 1.903 1 93.94 117 GLU B CA 1
ATOM 3189 C C . GLU B 1 117 ? -13.391 -29.844 2.6 1 93.94 117 GLU B C 1
ATOM 3191 O O . GLU B 1 117 ? -13.984 -28.828 2.986 1 93.94 117 GLU B O 1
ATOM 3196 N N . GLN B 1 118 ? -13.844 -31.094 2.775 1 93.44 118 GLN B N 1
ATOM 3197 C CA . GLN B 1 118 ? -15.109 -31.359 3.441 1 93.44 118 GLN B CA 1
ATOM 3198 C C . GLN B 1 118 ? -16.25 -30.562 2.811 1 93.44 118 GLN B C 1
ATOM 3200 O O . GLN B 1 118 ? -17.031 -29.922 3.514 1 93.44 118 GLN B O 1
ATOM 3205 N N . GLY B 1 119 ? -16.219 -30.391 1.467 1 90.5 119 GLY B N 1
ATOM 3206 C CA . GLY B 1 119 ? -17.312 -29.766 0.729 1 90.5 119 GLY B CA 1
ATOM 3207 C C . GLY B 1 119 ? -17.188 -28.266 0.627 1 90.5 119 GLY B C 1
ATOM 3208 O O . GLY B 1 119 ? -18 -27.609 -0.026 1 90.5 119 GLY B O 1
ATOM 3209 N N . ALA B 1 120 ? -16.219 -27.734 1.262 1 93.94 120 ALA B N 1
ATOM 3210 C CA . ALA B 1 120 ? -16.016 -26.297 1.211 1 93.94 120 ALA B CA 1
ATOM 3211 C C . ALA B 1 120 ? -14.797 -25.938 0.367 1 93.94 120 ALA B C 1
ATOM 3213 O O . ALA B 1 120 ? -13.773 -26.609 0.432 1 93.94 120 ALA B O 1
ATOM 3214 N N . ILE B 1 121 ? -14.945 -24.922 -0.44 1 96.5 121 ILE B N 1
ATOM 3215 C CA . ILE B 1 121 ? -13.82 -24.438 -1.226 1 96.5 121 ILE B CA 1
ATOM 3216 C C . ILE B 1 121 ? -12.828 -23.719 -0.314 1 96.5 121 ILE B C 1
ATOM 3218 O O . ILE B 1 121 ? -13.203 -22.812 0.43 1 96.5 121 ILE B O 1
ATOM 3222 N N . VAL B 1 122 ? -11.547 -24.125 -0.352 1 97.81 122 VAL B N 1
ATOM 3223 C CA . VAL B 1 122 ? -10.578 -23.562 0.583 1 97.81 122 VAL B CA 1
ATOM 3224 C C . VAL B 1 122 ? -9.453 -22.875 -0.189 1 97.81 122 VAL B C 1
ATOM 3226 O O . VAL B 1 122 ? -8.578 -22.234 0.407 1 97.81 122 VAL B O 1
ATOM 3229 N N . GLY B 1 123 ? -9.391 -23.078 -1.49 1 98.06 123 GLY B N 1
ATOM 3230 C CA . GLY B 1 123 ? -8.344 -22.5 -2.318 1 98.06 123 GLY B CA 1
ATOM 3231 C C . GLY B 1 123 ? -8.414 -22.938 -3.768 1 98.06 123 GLY B C 1
ATOM 3232 O O . GLY B 1 123 ? -9.484 -23.312 -4.258 1 98.06 123 GLY B O 1
ATOM 3233 N N . ALA B 1 124 ? -7.293 -22.828 -4.469 1 98.38 124 ALA B N 1
ATOM 3234 C CA . ALA B 1 124 ? -7.242 -23.203 -5.875 1 98.38 124 ALA B CA 1
ATOM 3235 C C . ALA B 1 124 ? -5.816 -23.562 -6.293 1 98.38 124 ALA B C 1
ATOM 3237 O O . ALA B 1 124 ? -4.863 -23.312 -5.555 1 98.38 124 ALA B O 1
ATOM 3238 N N . THR B 1 125 ? -5.754 -24.234 -7.383 1 97.69 125 THR B N 1
ATOM 3239 C CA . THR B 1 125 ? -4.508 -24.625 -8.039 1 97.69 125 THR B CA 1
ATOM 3240 C C . THR B 1 125 ? -4.457 -24.094 -9.461 1 97.69 125 THR B C 1
ATOM 3242 O O . THR B 1 125 ? -5.434 -24.203 -10.211 1 97.69 125 THR B O 1
ATOM 3245 N N . ILE B 1 126 ? -3.314 -23.547 -9.781 1 95.81 126 ILE B N 1
ATOM 3246 C CA . ILE B 1 126 ? -3.141 -23.109 -11.156 1 95.81 126 ILE B CA 1
ATOM 3247 C C . ILE B 1 126 ? -1.904 -23.766 -11.766 1 95.81 126 ILE B C 1
ATOM 3249 O O . ILE B 1 126 ? -0.971 -24.125 -11.039 1 95.81 126 ILE B O 1
ATOM 3253 N N . ARG B 1 127 ? -2.023 -23.906 -13.023 1 92.25 127 ARG B N 1
ATOM 3254 C CA . ARG B 1 127 ? -0.898 -24.438 -13.781 1 92.25 127 ARG B CA 1
ATOM 3255 C C . ARG B 1 127 ? -0.08 -23.312 -14.414 1 92.25 127 ARG B C 1
ATOM 3257 O O . ARG B 1 127 ? -0.64 -22.344 -14.906 1 92.25 127 ARG B O 1
ATOM 3264 N N . ALA B 1 128 ? 1.238 -23.5 -14.312 1 88.75 128 ALA B N 1
ATOM 3265 C CA . ALA B 1 128 ? 2.104 -22.547 -14.992 1 88.75 128 ALA B CA 1
ATOM 3266 C C . ALA B 1 128 ? 1.768 -22.453 -16.469 1 88.75 128 ALA B C 1
ATOM 3268 O O . ALA B 1 128 ? 1.504 -23.469 -17.125 1 88.75 128 ALA B O 1
ATOM 3269 N N . PRO B 1 129 ? 1.779 -21.297 -17 1 84.31 129 PRO B N 1
ATOM 3270 C CA . PRO B 1 129 ? 1.27 -21.094 -18.359 1 84.31 129 PRO B CA 1
ATOM 3271 C C . PRO B 1 129 ? 2.262 -21.547 -19.438 1 84.31 129 PRO B C 1
ATOM 3273 O O . PRO B 1 129 ? 1.865 -21.828 -20.578 1 84.31 129 PRO B O 1
ATOM 3276 N N . ARG B 1 130 ? 3.584 -21.562 -19.125 1 88.5 130 ARG B N 1
ATOM 3277 C CA . ARG B 1 130 ? 4.605 -21.859 -20.125 1 88.5 130 ARG B CA 1
ATOM 3278 C C . ARG B 1 130 ? 5.613 -22.875 -19.578 1 88.5 130 ARG B C 1
ATOM 3280 O O . ARG B 1 130 ? 5.703 -23.078 -18.375 1 88.5 130 ARG B O 1
ATOM 3287 N N . PRO B 1 131 ? 6.277 -23.484 -20.531 1 93.38 131 PRO B N 1
ATOM 3288 C CA . PRO B 1 131 ? 7.355 -24.375 -20.094 1 93.38 131 PRO B CA 1
ATOM 3289 C C . PRO B 1 131 ? 8.508 -23.625 -19.438 1 93.38 131 PRO B C 1
ATOM 3291 O O . PRO B 1 131 ? 8.672 -22.422 -19.656 1 93.38 131 PRO B O 1
ATOM 3294 N N . LEU B 1 132 ? 9.25 -24.344 -18.688 1 96.25 132 LEU B N 1
ATOM 3295 C CA . LEU B 1 132 ? 10.422 -23.781 -18.016 1 96.25 132 LEU B CA 1
ATOM 3296 C C . LEU B 1 132 ? 11.422 -23.25 -19.031 1 96.25 132 LEU B C 1
ATOM 3298 O O . LEU B 1 132 ? 11.75 -23.938 -20.016 1 96.25 132 LEU B O 1
ATOM 3302 N N . GLN B 1 133 ? 11.805 -22.062 -18.859 1 95.25 133 GLN B N 1
ATOM 3303 C CA . GLN B 1 133 ? 12.922 -21.453 -19.578 1 95.25 133 GLN B CA 1
ATOM 3304 C C . GLN B 1 133 ? 14.008 -20.984 -18.594 1 95.25 133 GLN B C 1
ATOM 3306 O O . GLN B 1 133 ? 13.711 -20.297 -17.625 1 95.25 133 GLN B O 1
ATOM 3311 N N . VAL B 1 134 ? 15.195 -21.453 -18.891 1 95.81 134 VAL B N 1
ATOM 3312 C CA . VAL B 1 134 ? 16.328 -21.047 -18.062 1 95.81 134 VAL B CA 1
ATOM 3313 C C . VAL B 1 134 ? 17.156 -20 -18.781 1 95.81 134 VAL B C 1
ATOM 3315 O O . VAL B 1 134 ? 17.531 -20.188 -19.938 1 95.81 134 VAL B O 1
ATOM 3318 N N . GLY B 1 135 ? 17.328 -18.922 -18.094 1 93.56 135 GLY B N 1
ATOM 3319 C CA . GLY B 1 135 ? 18.094 -17.828 -18.672 1 93.56 135 GLY B CA 1
ATOM 3320 C C . GLY B 1 135 ? 19.562 -17.844 -18.281 1 93.56 135 GLY B C 1
ATOM 3321 O O . GLY B 1 135 ? 20.125 -18.906 -18.016 1 93.56 135 GLY B O 1
ATOM 3322 N N . GLY B 1 136 ? 20.172 -16.656 -18.391 1 90.69 136 GLY B N 1
ATOM 3323 C CA . GLY B 1 136 ? 21.594 -16.547 -18.125 1 90.69 136 GLY B CA 1
ATOM 3324 C C . GLY B 1 136 ? 21.922 -16.531 -16.641 1 90.69 136 GLY B C 1
ATOM 3325 O O . GLY B 1 136 ? 21.047 -16.281 -15.812 1 90.69 136 GLY B O 1
ATOM 3326 N N . ALA B 1 137 ? 23.156 -16.875 -16.406 1 93.88 137 ALA B N 1
ATOM 3327 C CA . ALA B 1 137 ? 23.672 -16.781 -15.047 1 93.88 137 ALA B CA 1
ATOM 3328 C C . ALA B 1 137 ? 23.828 -15.328 -14.617 1 93.88 137 ALA B C 1
ATOM 3330 O O . ALA B 1 137 ? 23.969 -14.438 -15.461 1 93.88 137 ALA B O 1
ATOM 3331 N N . ILE B 1 138 ? 23.672 -15.109 -13.367 1 95.5 138 ILE B N 1
ATOM 3332 C CA . ILE B 1 138 ? 23.859 -13.797 -12.766 1 95.5 138 ILE B CA 1
ATOM 3333 C C . ILE B 1 138 ? 25.062 -13.836 -11.82 1 95.5 138 ILE B C 1
ATOM 3335 O O . ILE B 1 138 ? 25.234 -14.797 -11.062 1 95.5 138 ILE B O 1
ATOM 3339 N N . ALA B 1 139 ? 25.906 -12.797 -11.852 1 96.25 139 ALA B N 1
ATOM 3340 C CA . ALA B 1 139 ? 27.062 -12.742 -10.953 1 96.25 139 ALA B CA 1
ATOM 3341 C C . ALA B 1 139 ? 26.625 -12.734 -9.492 1 96.25 139 ALA B C 1
ATOM 3343 O O . ALA B 1 139 ? 25.828 -11.891 -9.086 1 96.25 139 ALA B O 1
ATOM 3344 N N . PRO B 1 140 ? 27.203 -13.711 -8.711 1 97.69 140 PRO B N 1
ATOM 3345 C CA . PRO B 1 140 ? 26.812 -13.758 -7.305 1 97.69 140 PRO B CA 1
ATOM 3346 C C . PRO B 1 140 ? 27.031 -12.43 -6.586 1 97.69 140 PRO B C 1
ATOM 3348 O O . PRO B 1 140 ? 26.234 -12.055 -5.719 1 97.69 140 PRO B O 1
ATOM 3351 N N . GLU B 1 141 ? 28.016 -11.734 -6.965 1 97.5 141 GLU B N 1
ATOM 3352 C CA . GLU B 1 141 ? 28.328 -10.453 -6.344 1 97.5 141 GLU B CA 1
ATOM 3353 C C . GLU B 1 141 ? 27.219 -9.43 -6.59 1 97.5 141 GLU B C 1
ATOM 3355 O O . GLU B 1 141 ? 26.891 -8.625 -5.711 1 97.5 141 GLU B O 1
ATOM 3360 N N . LEU B 1 142 ? 26.734 -9.461 -7.738 1 96.62 142 LEU B N 1
ATOM 3361 C CA . LEU B 1 142 ? 25.641 -8.547 -8.078 1 96.62 142 LEU B CA 1
ATOM 3362 C C . LEU B 1 142 ? 24.406 -8.852 -7.246 1 96.62 142 LEU B C 1
ATOM 3364 O O . LEU B 1 142 ? 23.766 -7.934 -6.715 1 96.62 142 LEU B O 1
ATOM 3368 N N . VAL B 1 143 ? 24.062 -10.133 -7.121 1 97.56 143 VAL B N 1
ATOM 3369 C CA . VAL B 1 143 ? 22.922 -10.555 -6.32 1 97.56 143 VAL B CA 1
ATOM 3370 C C . VAL B 1 143 ? 23.109 -10.102 -4.871 1 97.56 143 VAL B C 1
ATOM 3372 O O . VAL B 1 143 ? 22.188 -9.562 -4.258 1 97.56 143 VAL B O 1
ATOM 3375 N N . ALA B 1 144 ? 24.312 -10.312 -4.391 1 98.12 144 ALA B N 1
ATOM 3376 C CA . ALA B 1 144 ? 24.641 -9.945 -3.014 1 98.12 144 ALA B CA 1
ATOM 3377 C C . ALA B 1 144 ? 24.469 -8.445 -2.795 1 98.12 144 ALA B C 1
ATOM 3379 O O . ALA B 1 144 ? 23.922 -8.016 -1.771 1 98.12 144 ALA B O 1
ATOM 3380 N N . ARG B 1 145 ? 24.891 -7.688 -3.73 1 96.25 145 ARG B N 1
ATOM 3381 C CA . ARG B 1 145 ? 24.766 -6.234 -3.633 1 96.25 145 ARG B CA 1
ATOM 3382 C C . ARG B 1 145 ? 23.297 -5.801 -3.725 1 96.25 145 ARG B C 1
ATOM 3384 O O . ARG B 1 145 ? 22.875 -4.895 -3.008 1 96.25 145 ARG B O 1
ATOM 3391 N N . CYS B 1 146 ? 22.516 -6.426 -4.566 1 95.31 146 CYS B N 1
ATOM 3392 C CA . CYS B 1 146 ? 21.094 -6.137 -4.68 1 95.31 146 CYS B CA 1
ATOM 3393 C C . CYS B 1 146 ? 20.391 -6.363 -3.35 1 95.31 146 CYS B C 1
ATOM 3395 O O . CYS B 1 146 ? 19.5 -5.59 -2.969 1 95.31 146 CYS B O 1
ATOM 3397 N N . ALA B 1 147 ? 20.844 -7.367 -2.635 1 96.88 147 ALA B N 1
ATOM 3398 C CA . ALA B 1 147 ? 20.156 -7.773 -1.406 1 96.88 147 ALA B CA 1
ATOM 3399 C C . ALA B 1 147 ? 20.906 -7.262 -0.175 1 96.88 147 ALA B C 1
ATOM 3401 O O . ALA B 1 147 ? 20.5 -7.527 0.958 1 96.88 147 ALA B O 1
ATOM 3402 N N . SER B 1 148 ? 22 -6.578 -0.358 1 95.44 148 SER B N 1
ATOM 3403 C CA . SER B 1 148 ? 22.812 -6.023 0.72 1 95.44 148 SER B CA 1
ATOM 3404 C C . SER B 1 148 ? 23.266 -7.113 1.682 1 95.44 148 SER B C 1
ATOM 3406 O O . SER B 1 148 ? 23.125 -6.977 2.898 1 95.44 148 SER B O 1
ATOM 3408 N N . ILE B 1 149 ? 23.75 -8.156 1.159 1 97.44 149 ILE B N 1
ATOM 3409 C CA . ILE B 1 149 ? 24.266 -9.25 1.975 1 97.44 149 ILE B CA 1
ATOM 3410 C C . ILE B 1 149 ? 25.703 -9.562 1.569 1 97.44 149 ILE B C 1
ATOM 3412 O O . ILE B 1 149 ? 26.203 -9.031 0.575 1 97.44 149 ILE B O 1
ATOM 3416 N N . ASN B 1 150 ? 26.391 -10.391 2.412 1 97.06 150 ASN B N 1
ATOM 3417 C CA . ASN B 1 150 ? 27.75 -10.852 2.102 1 97.06 150 ASN B CA 1
ATOM 3418 C C . ASN B 1 150 ? 27.75 -11.812 0.916 1 97.06 150 ASN B C 1
ATOM 3420 O O . ASN B 1 150 ? 27.047 -12.82 0.925 1 97.06 150 ASN B O 1
ATOM 3424 N N . PRO B 1 151 ? 28.547 -11.484 -0.102 1 97.56 151 PRO B N 1
ATOM 3425 C CA . PRO B 1 151 ? 28.578 -12.352 -1.28 1 97.56 151 PRO B CA 1
ATOM 3426 C C . PRO B 1 151 ? 28.922 -13.797 -0.934 1 97.56 151 PRO B C 1
ATOM 3428 O O . PRO B 1 151 ? 28.5 -14.719 -1.63 1 97.56 151 PRO B O 1
ATOM 3431 N N . ALA B 1 152 ? 29.641 -14.008 0.096 1 97.56 152 ALA B N 1
ATOM 3432 C CA . ALA B 1 152 ? 30.062 -15.344 0.501 1 97.56 152 ALA B CA 1
ATOM 3433 C C . ALA B 1 152 ? 28.875 -16.188 0.952 1 97.56 152 ALA B C 1
ATOM 3435 O O . ALA B 1 152 ? 28.969 -17.406 1.057 1 97.56 152 ALA B O 1
ATOM 3436 N N . THR B 1 153 ? 27.781 -15.516 1.222 1 97.88 153 THR B N 1
ATOM 3437 C CA . THR B 1 153 ? 26.609 -16.219 1.74 1 97.88 153 THR B CA 1
ATOM 3438 C C . THR B 1 153 ? 25.766 -16.781 0.6 1 97.88 153 THR B C 1
ATOM 3440 O O . THR B 1 153 ? 24.812 -17.531 0.834 1 97.88 153 THR B O 1
ATOM 3443 N N . ILE B 1 154 ? 26.078 -16.438 -0.593 1 98.25 154 ILE B N 1
ATOM 3444 C CA . ILE B 1 154 ? 25.391 -17.016 -1.747 1 98.25 154 ILE B CA 1
ATOM 3445 C C . ILE B 1 154 ? 25.859 -18.453 -1.954 1 98.25 154 ILE B C 1
ATOM 3447 O O . ILE B 1 154 ? 27.062 -18.703 -2.111 1 98.25 154 ILE B O 1
ATOM 3451 N N . ARG B 1 155 ? 24.969 -19.344 -1.894 1 97.06 155 ARG B N 1
ATOM 3452 C CA . ARG B 1 155 ? 25.281 -20.75 -2.088 1 97.06 155 ARG B CA 1
ATOM 3453 C C . ARG B 1 155 ? 25.359 -21.094 -3.572 1 97.06 155 ARG B C 1
ATOM 3455 O O . ARG B 1 155 ? 24.406 -20.859 -4.316 1 97.06 155 ARG B O 1
ATOM 3462 N N . LEU B 1 156 ? 26.453 -21.734 -3.949 1 96.5 156 LEU B N 1
ATOM 3463 C CA . LEU B 1 156 ? 26.672 -22.031 -5.363 1 96.5 156 LEU B CA 1
ATOM 3464 C C . LEU B 1 156 ? 26.656 -23.531 -5.609 1 96.5 156 LEU B C 1
ATOM 3466 O O . LEU B 1 156 ? 26.797 -23.984 -6.75 1 96.5 156 LEU B O 1
ATOM 3470 N N . SER B 1 157 ? 26.422 -24.297 -4.586 1 91.94 157 SER B N 1
ATOM 3471 C CA . SER B 1 157 ? 26.531 -25.75 -4.691 1 91.94 157 SER B CA 1
ATOM 3472 C C . SER B 1 157 ? 25.359 -26.328 -5.492 1 91.94 157 SER B C 1
ATOM 3474 O O . SER B 1 157 ? 25.531 -27.328 -6.191 1 91.94 157 SER B O 1
ATOM 3476 N N . SER B 1 158 ? 24.234 -25.75 -5.375 1 90.62 158 SER B N 1
ATOM 3477 C CA . SER B 1 158 ? 23.078 -26.234 -6.105 1 90.62 158 SER B CA 1
ATOM 3478 C C . SER B 1 158 ? 23.016 -25.656 -7.516 1 90.62 158 SER B C 1
ATOM 3480 O O . SER B 1 158 ? 22.781 -26.391 -8.484 1 90.62 158 SER B O 1
ATOM 3482 N N . HIS B 1 159 ? 23.219 -24.469 -7.629 1 95.94 159 HIS B N 1
ATOM 3483 C CA . HIS B 1 159 ? 23.25 -23.75 -8.898 1 95.94 159 HIS B CA 1
ATOM 3484 C C . HIS B 1 159 ? 23.781 -22.328 -8.703 1 95.94 159 HIS B C 1
ATOM 3486 O O . HIS B 1 159 ? 23.703 -21.781 -7.605 1 95.94 159 HIS B O 1
ATOM 3492 N N . GLU B 1 160 ? 24.281 -21.719 -9.789 1 97.12 160 GLU B N 1
ATOM 3493 C CA . GLU B 1 160 ? 24.578 -20.281 -9.812 1 97.12 160 GLU B CA 1
ATOM 3494 C C . GLU B 1 160 ? 23.281 -19.469 -9.852 1 97.12 160 GLU B C 1
ATOM 3496 O O . GLU B 1 160 ? 22.234 -19.969 -10.258 1 97.12 160 GLU B O 1
ATOM 3501 N N . PRO B 1 161 ? 23.375 -18.234 -9.266 1 97.88 161 PRO B N 1
ATOM 3502 C CA . PRO B 1 161 ? 22.219 -17.375 -9.523 1 97.88 161 PRO B CA 1
ATOM 3503 C C . PRO B 1 161 ? 21.828 -17.359 -10.992 1 97.88 161 PRO B C 1
ATOM 3505 O O . PRO B 1 161 ? 22.688 -17.344 -11.867 1 97.88 161 PRO B O 1
ATOM 3508 N N . VAL B 1 162 ? 20.531 -17.344 -11.258 1 97.12 162 VAL B N 1
ATOM 3509 C CA . VAL B 1 162 ? 20.109 -17.594 -12.633 1 97.12 162 VAL B CA 1
ATOM 3510 C C . VAL B 1 162 ? 18.719 -16.984 -12.859 1 97.12 162 VAL B C 1
ATOM 3512 O O . VAL B 1 162 ? 17.953 -16.797 -11.906 1 97.12 162 VAL B O 1
ATOM 3515 N N . PHE B 1 163 ? 18.484 -16.703 -14.094 1 96.12 163 PHE B N 1
ATOM 3516 C CA . PHE B 1 163 ? 17.109 -16.375 -14.477 1 96.12 163 PHE B CA 1
ATOM 3517 C C . PHE B 1 163 ? 16.344 -17.641 -14.844 1 96.12 163 PHE B C 1
ATOM 3519 O O . PHE B 1 163 ? 16.891 -18.547 -15.477 1 96.12 163 PHE B O 1
ATOM 3526 N N . ALA B 1 164 ? 15.172 -17.766 -14.461 1 95.94 164 ALA B N 1
ATOM 3527 C CA . ALA B 1 164 ? 14.273 -18.828 -14.883 1 95.94 164 ALA B CA 1
ATOM 3528 C C . ALA B 1 164 ? 12.836 -18.328 -15.008 1 95.94 164 ALA B C 1
ATOM 3530 O O . ALA B 1 164 ? 12.477 -17.312 -14.422 1 95.94 164 ALA B O 1
ATOM 3531 N N . SER B 1 165 ? 12.086 -19.047 -15.805 1 93.38 165 SER B N 1
ATOM 3532 C CA . SER B 1 165 ? 10.734 -18.594 -16.109 1 93.38 165 SER B CA 1
ATOM 3533 C C . SER B 1 165 ? 9.812 -19.75 -16.453 1 93.38 165 SER B C 1
ATOM 3535 O O . SER B 1 165 ? 10.25 -20.734 -17.062 1 93.38 165 SER B O 1
ATOM 3537 N N . VAL B 1 166 ? 8.648 -19.688 -16.078 1 92.06 166 VAL B N 1
ATOM 3538 C CA . VAL B 1 166 ? 7.566 -20.5 -16.625 1 92.06 166 VAL B CA 1
ATOM 3539 C C . VAL B 1 166 ? 6.465 -19.594 -17.172 1 92.06 166 VAL B C 1
ATOM 3541 O O . VAL B 1 166 ? 5.277 -19.891 -17.031 1 92.06 166 VAL B O 1
ATOM 3544 N N . GLY B 1 167 ? 6.812 -18.5 -17.656 1 84.88 167 GLY B N 1
ATOM 3545 C CA . GLY B 1 167 ? 5.945 -17.453 -18.172 1 84.88 167 GLY B CA 1
ATOM 3546 C C . GLY B 1 167 ? 6.426 -16.062 -17.844 1 84.88 167 GLY B C 1
ATOM 3547 O O . GLY B 1 167 ? 6.383 -15.164 -18.703 1 84.88 167 GLY B O 1
ATOM 3548 N N . LEU B 1 168 ? 6.816 -15.82 -16.641 1 84.81 168 LEU B N 1
ATOM 3549 C CA . LEU B 1 168 ? 7.422 -14.586 -16.156 1 84.81 168 LEU B CA 1
ATOM 3550 C C . LEU B 1 168 ? 8.812 -14.844 -15.609 1 84.81 168 LEU B C 1
ATOM 3552 O O . LEU B 1 168 ? 8.992 -15.703 -14.734 1 84.81 168 LEU B O 1
ATOM 3556 N N . PRO B 1 169 ? 9.766 -14.109 -16.078 1 91.5 169 PRO B N 1
ATOM 3557 C CA . PRO B 1 169 ? 11.133 -14.383 -15.633 1 91.5 169 PRO B CA 1
ATOM 3558 C C . PRO B 1 169 ? 11.445 -13.758 -14.273 1 91.5 169 PRO B C 1
ATOM 3560 O O . PRO B 1 169 ? 10.992 -12.648 -13.977 1 91.5 169 PRO B O 1
ATOM 3563 N N . PHE B 1 170 ? 12.211 -14.461 -13.492 1 94.44 170 PHE B N 1
ATOM 3564 C CA . PHE B 1 170 ? 12.719 -14 -12.203 1 94.44 170 PHE B CA 1
ATOM 3565 C C . PHE B 1 170 ? 14.188 -14.359 -12.039 1 94.44 170 PHE B C 1
ATOM 3567 O O . PHE B 1 170 ? 14.688 -15.273 -12.703 1 94.44 170 PHE B O 1
ATOM 3574 N N . ALA B 1 171 ? 14.898 -13.602 -11.25 1 96.69 171 ALA B N 1
ATOM 3575 C CA . ALA B 1 171 ? 16.25 -13.938 -10.812 1 96.69 171 ALA B CA 1
ATOM 3576 C C . ALA B 1 171 ? 16.219 -14.766 -9.531 1 96.69 171 ALA B C 1
ATOM 3578 O O . ALA B 1 171 ? 15.578 -14.383 -8.555 1 96.69 171 ALA B O 1
ATOM 3579 N N . PHE B 1 172 ? 16.906 -15.898 -9.562 1 98 172 PHE B N 1
ATOM 3580 C CA . PHE B 1 172 ? 16.906 -16.781 -8.398 1 98 172 PHE B CA 1
ATOM 3581 C C . PHE B 1 172 ? 18.297 -16.922 -7.816 1 98 172 PHE B C 1
ATOM 3583 O O . PHE B 1 172 ? 19.281 -17.031 -8.562 1 98 172 PHE B O 1
ATOM 3590 N N . ALA B 1 173 ? 18.391 -16.938 -6.531 1 98.62 173 ALA B N 1
ATOM 3591 C CA . ALA B 1 173 ? 19.641 -17.219 -5.84 1 98.62 173 ALA B CA 1
ATOM 3592 C C . ALA B 1 173 ? 19.375 -17.906 -4.504 1 98.62 173 ALA B C 1
ATOM 3594 O O . ALA B 1 173 ? 18.438 -17.562 -3.789 1 98.62 173 ALA B O 1
ATOM 3595 N N . GLU B 1 174 ? 20.188 -18.875 -4.188 1 98.38 174 GLU B N 1
ATOM 3596 C CA . GLU B 1 174 ? 20.141 -19.594 -2.91 1 98.38 174 GLU B CA 1
ATOM 3597 C C . GLU B 1 174 ? 21.141 -19 -1.915 1 98.38 174 GLU B C 1
ATOM 3599 O O . GLU B 1 174 ? 22.266 -18.688 -2.277 1 98.38 174 GLU B O 1
ATOM 3604 N N . VAL B 1 175 ? 20.656 -18.812 -0.727 1 98.19 175 VAL B N 1
ATOM 3605 C CA . VAL B 1 175 ? 21.562 -18.328 0.311 1 98.19 175 VAL B CA 1
ATOM 3606 C C . VAL B 1 175 ? 21.812 -19.422 1.341 1 98.19 175 VAL B C 1
ATOM 3608 O O . VAL B 1 175 ? 21.125 -20.453 1.337 1 98.19 175 VAL B O 1
ATOM 3611 N N . ASP B 1 176 ? 22.719 -19.234 2.229 1 96.12 176 ASP B N 1
ATOM 3612 C CA . ASP B 1 176 ? 23.266 -20.297 3.047 1 96.12 176 ASP B CA 1
ATOM 3613 C C . ASP B 1 176 ? 22.375 -20.594 4.254 1 96.12 176 ASP B C 1
ATOM 3615 O O . ASP B 1 176 ? 22.609 -21.562 4.977 1 96.12 176 ASP B O 1
ATOM 3619 N N . GLY B 1 177 ? 21.438 -19.703 4.496 1 95.88 177 GLY B N 1
ATOM 3620 C CA . GLY B 1 177 ? 20.609 -20 5.648 1 95.88 177 GLY B CA 1
ATOM 3621 C C . GLY B 1 177 ? 19.562 -18.922 5.918 1 95.88 177 GLY B C 1
ATOM 3622 O O . GLY B 1 177 ? 19.5 -17.938 5.195 1 95.88 177 GLY B O 1
ATOM 3623 N N . LEU B 1 178 ? 18.781 -19.219 6.984 1 96.56 178 LEU B N 1
ATOM 3624 C CA . LEU B 1 178 ? 17.641 -18.375 7.32 1 96.56 178 LEU B CA 1
ATOM 3625 C C . LEU B 1 178 ? 18.125 -17.031 7.879 1 96.56 178 LEU B C 1
ATOM 3627 O O . LEU B 1 178 ? 17.469 -16 7.672 1 96.56 178 LEU B O 1
ATOM 3631 N N . GLU B 1 179 ? 19.234 -17.047 8.547 1 96.69 179 GLU B N 1
ATOM 3632 C CA . GLU B 1 179 ? 19.766 -15.797 9.086 1 96.69 179 GLU B CA 1
ATOM 3633 C C . GLU B 1 179 ? 20.125 -14.82 7.965 1 96.69 179 GLU B C 1
ATOM 3635 O O . GLU B 1 179 ? 19.797 -13.633 8.039 1 96.69 179 GLU B O 1
ATOM 3640 N N . THR B 1 180 ? 20.828 -15.422 6.957 1 97.19 180 THR B N 1
ATOM 3641 C CA . THR B 1 180 ? 21.172 -14.617 5.789 1 97.19 180 THR B CA 1
ATOM 3642 C C . THR B 1 180 ? 19.906 -14.117 5.086 1 97.19 180 THR B C 1
ATOM 3644 O O . THR B 1 180 ? 19.797 -12.938 4.746 1 97.19 180 THR B O 1
ATOM 3647 N N . LEU B 1 181 ? 18.984 -14.984 4.918 1 97.69 181 LEU B N 1
ATOM 3648 C CA . LEU B 1 181 ? 17.734 -14.633 4.266 1 97.69 181 LEU B CA 1
ATOM 3649 C C . LEU B 1 181 ? 17.031 -13.5 5.012 1 97.69 181 LEU B C 1
ATOM 3651 O O . LEU B 1 181 ? 16.578 -12.531 4.395 1 97.69 181 LEU B O 1
ATOM 3655 N N . ALA B 1 182 ? 16.984 -13.531 6.32 1 97 182 ALA B N 1
ATOM 3656 C CA . ALA B 1 182 ? 16.297 -12.562 7.164 1 97 182 ALA B CA 1
ATOM 3657 C C . ALA B 1 182 ? 17.016 -11.211 7.125 1 97 182 ALA B C 1
ATOM 3659 O O . ALA B 1 182 ? 16.375 -10.164 7.25 1 97 182 ALA B O 1
ATOM 3660 N N . SER B 1 183 ? 18.266 -11.203 6.918 1 95.94 183 SER B N 1
ATOM 3661 C CA . SER B 1 183 ? 19.047 -9.977 6.992 1 95.94 183 SER B CA 1
ATOM 3662 C C . SER B 1 183 ? 19.031 -9.227 5.664 1 95.94 183 SER B C 1
ATOM 3664 O O . SER B 1 183 ? 19.438 -8.062 5.594 1 95.94 183 SER B O 1
ATOM 3666 N N . ALA B 1 184 ? 18.531 -9.82 4.617 1 97 184 ALA B N 1
ATOM 3667 C CA . ALA B 1 184 ? 18.562 -9.25 3.273 1 97 184 ALA B CA 1
ATOM 3668 C C . ALA B 1 184 ? 17.734 -7.973 3.193 1 97 184 ALA B C 1
ATOM 3670 O O . ALA B 1 184 ? 16.656 -7.898 3.779 1 97 184 ALA B O 1
ATOM 3671 N N . ARG B 1 185 ? 18.25 -6.984 2.516 1 92 185 ARG B N 1
ATOM 3672 C CA . ARG B 1 185 ? 17.578 -5.719 2.23 1 92 185 ARG B CA 1
ATOM 3673 C C . ARG B 1 185 ? 17.812 -5.289 0.786 1 92 185 ARG B C 1
ATOM 3675 O O . ARG B 1 185 ? 18.953 -5.246 0.323 1 92 185 ARG B O 1
ATOM 3682 N N . PRO B 1 186 ? 16.719 -5.035 0.124 1 91.5 186 PRO B N 1
ATOM 3683 C CA . PRO B 1 186 ? 16.906 -4.629 -1.271 1 91.5 186 PRO B CA 1
ATOM 3684 C C . PRO B 1 186 ? 17.578 -3.258 -1.399 1 91.5 186 PRO B C 1
ATOM 3686 O O . PRO B 1 186 ? 17.219 -2.326 -0.669 1 91.5 186 PRO B O 1
ATOM 3689 N N . ASN B 1 187 ? 18.531 -3.199 -2.219 1 88.75 187 ASN B N 1
ATOM 3690 C CA . ASN B 1 187 ? 19.203 -1.956 -2.584 1 88.75 187 ASN B CA 1
ATOM 3691 C C . ASN B 1 187 ? 18.734 -1.44 -3.941 1 88.75 187 ASN B C 1
ATOM 3693 O O . ASN B 1 187 ? 19.156 -1.941 -4.98 1 88.75 187 ASN B O 1
ATOM 3697 N N . LEU B 1 188 ? 17.922 -0.398 -3.936 1 84.88 188 LEU B N 1
ATOM 3698 C CA . LEU B 1 188 ? 17.25 0.093 -5.133 1 84.88 188 LEU B CA 1
ATOM 3699 C C . LEU B 1 188 ? 18.266 0.492 -6.199 1 84.88 188 LEU B C 1
ATOM 3701 O O . LEU B 1 188 ? 18.078 0.198 -7.383 1 84.88 188 LEU B O 1
ATOM 3705 N N . ALA B 1 189 ? 19.281 1.206 -5.82 1 83.25 189 ALA B N 1
ATOM 3706 C CA . ALA B 1 189 ? 20.297 1.661 -6.773 1 83.25 189 ALA B CA 1
ATOM 3707 C C . ALA B 1 189 ? 20.953 0.48 -7.477 1 83.25 189 ALA B C 1
ATOM 3709 O O . ALA B 1 189 ? 21.219 0.533 -8.68 1 83.25 189 ALA B O 1
ATOM 3710 N N . VAL B 1 190 ? 21.234 -0.539 -6.727 1 90.38 190 VAL B N 1
ATOM 3711 C CA . VAL B 1 190 ? 21.906 -1.701 -7.301 1 90.38 190 VAL B CA 1
ATOM 3712 C C . VAL B 1 190 ? 20.938 -2.463 -8.203 1 90.38 190 VAL B C 1
ATOM 3714 O O . VAL B 1 190 ? 21.344 -3.008 -9.234 1 90.38 190 VAL B O 1
ATOM 3717 N N . PHE B 1 191 ? 19.656 -2.531 -7.84 1 91.25 191 PHE B N 1
ATOM 3718 C CA . PHE B 1 191 ? 18.656 -3.133 -8.711 1 91.25 191 PHE B CA 1
ATOM 3719 C C . PHE B 1 191 ? 18.609 -2.414 -10.055 1 91.25 191 PHE B C 1
ATOM 3721 O O . PHE B 1 191 ? 18.453 -3.051 -11.102 1 91.25 191 PHE B O 1
ATOM 3728 N N . ALA B 1 192 ? 18.672 -1.135 -10.008 1 86.81 192 ALA B N 1
ATOM 3729 C CA . ALA B 1 192 ? 18.703 -0.361 -11.242 1 86.81 192 ALA B CA 1
ATOM 3730 C C . ALA B 1 192 ? 19.922 -0.719 -12.094 1 86.81 192 ALA B C 1
ATOM 3732 O O . ALA B 1 192 ? 19.812 -0.853 -13.312 1 86.81 192 ALA B O 1
ATOM 3733 N N . GLU B 1 193 ? 21.031 -0.825 -11.469 1 88.44 193 GLU B N 1
ATOM 3734 C CA . GLU B 1 193 ? 22.25 -1.264 -12.148 1 88.44 193 GLU B CA 1
ATOM 3735 C C . GLU B 1 193 ? 22.062 -2.652 -12.75 1 88.44 193 GLU B C 1
ATOM 3737 O O . GLU B 1 193 ? 22.453 -2.889 -13.898 1 88.44 193 GLU B O 1
ATOM 3742 N N . ALA B 1 194 ? 21.516 -3.541 -11.961 1 91.31 194 ALA B N 1
ATOM 3743 C CA . ALA B 1 194 ? 21.312 -4.918 -12.398 1 91.31 194 ALA B CA 1
ATOM 3744 C C . ALA B 1 194 ? 20.391 -4.973 -13.625 1 91.31 194 ALA B C 1
ATOM 3746 O O . ALA B 1 194 ? 20.656 -5.73 -14.562 1 91.31 194 ALA B O 1
ATOM 3747 N N . LEU B 1 195 ? 19.391 -4.18 -13.562 1 88.56 195 LEU B N 1
ATOM 3748 C CA . LEU B 1 195 ? 18.469 -4.109 -14.695 1 88.56 195 LEU B CA 1
ATOM 3749 C C . LEU B 1 195 ? 19.203 -3.646 -15.953 1 88.56 195 LEU B C 1
ATOM 3751 O O . LEU B 1 195 ? 19 -4.215 -17.031 1 88.56 195 LEU B O 1
ATOM 3755 N N . ALA B 1 196 ? 20.016 -2.68 -15.789 1 86.19 196 ALA B N 1
ATOM 3756 C CA . ALA B 1 196 ? 20.766 -2.131 -16.922 1 86.19 196 ALA B CA 1
ATOM 3757 C C . ALA B 1 196 ? 21.703 -3.174 -17.516 1 86.19 196 ALA B C 1
ATOM 3759 O O . ALA B 1 196 ? 21.891 -3.229 -18.734 1 86.19 196 ALA B O 1
ATOM 3760 N N . CYS B 1 197 ? 22.219 -3.988 -16.703 1 86.56 197 CYS B N 1
ATOM 3761 C CA . CYS B 1 197 ? 23.188 -4.988 -17.125 1 86.56 197 CYS B CA 1
ATOM 3762 C C . CYS B 1 197 ? 22.5 -6.191 -17.75 1 86.56 197 CYS B C 1
ATOM 3764 O O . CYS B 1 197 ? 23.125 -6.973 -18.469 1 86.56 197 CYS B O 1
ATOM 3766 N N . HIS B 1 198 ? 21.25 -6.367 -17.469 1 85.88 198 HIS B N 1
ATOM 3767 C CA . HIS B 1 198 ? 20.547 -7.555 -17.938 1 85.88 198 HIS B CA 1
ATOM 3768 C C . HIS B 1 198 ? 19.328 -7.18 -18.781 1 85.88 198 HIS B C 1
ATOM 3770 O O . HIS B 1 198 ? 18.328 -7.902 -18.781 1 85.88 198 HIS B O 1
ATOM 3776 N N . ARG B 1 199 ? 19.375 -6.156 -19.391 1 70.62 199 ARG B N 1
ATOM 3777 C CA . ARG B 1 199 ? 18.281 -5.605 -20.172 1 70.62 199 ARG B CA 1
ATOM 3778 C C . ARG B 1 199 ? 17.719 -6.641 -21.156 1 70.62 199 ARG B C 1
ATOM 3780 O O . ARG B 1 199 ? 16.531 -6.621 -21.469 1 70.62 199 ARG B O 1
ATOM 3787 N N . THR B 1 200 ? 18.547 -7.426 -21.547 1 58.09 200 THR B N 1
ATOM 3788 C CA . THR B 1 200 ? 18.141 -8.398 -22.562 1 58.09 200 THR B CA 1
ATOM 3789 C C . THR B 1 200 ? 17.25 -9.469 -21.969 1 58.09 200 THR B C 1
ATOM 3791 O O . THR B 1 200 ? 16.547 -10.18 -22.688 1 58.09 200 THR B O 1
ATOM 3794 N N . GLN B 1 201 ? 17.328 -9.656 -20.75 1 58.09 201 GLN B N 1
ATOM 3795 C CA . GLN B 1 201 ? 16.578 -10.727 -20.109 1 58.09 201 GLN B CA 1
ATOM 3796 C C . GLN B 1 201 ? 15.117 -10.312 -19.891 1 58.09 201 GLN B C 1
ATOM 3798 O O . GLN B 1 201 ? 14.281 -11.133 -19.516 1 58.09 201 GLN B O 1
ATOM 3803 N N . GLN B 1 202 ? 14.562 -9.383 -20.547 1 55.12 202 GLN B N 1
ATOM 3804 C CA . GLN B 1 202 ? 13.203 -8.867 -20.547 1 55.12 202 GLN B CA 1
ATOM 3805 C C . GLN B 1 202 ? 12.617 -8.836 -19.141 1 55.12 202 GLN B C 1
ATOM 3807 O O . GLN B 1 202 ? 11.43 -9.109 -18.953 1 55.12 202 GLN B O 1
ATOM 3812 N N . ALA B 1 203 ? 13.477 -8.734 -18.156 1 62.62 203 ALA B N 1
ATOM 3813 C CA . ALA B 1 203 ? 12.938 -8.867 -16.797 1 62.62 203 ALA B CA 1
ATOM 3814 C C . ALA B 1 203 ? 13.242 -7.621 -15.969 1 62.62 203 ALA B C 1
ATOM 3816 O O . ALA B 1 203 ? 14.258 -6.957 -16.188 1 62.62 203 ALA B O 1
ATOM 3817 N N . ASP B 1 204 ? 12.25 -7.066 -15.266 1 73.94 204 ASP B N 1
ATOM 3818 C CA . ASP B 1 204 ? 12.414 -5.969 -14.312 1 73.94 204 ASP B CA 1
ATOM 3819 C C . ASP B 1 204 ? 13.344 -6.363 -13.172 1 73.94 204 ASP B C 1
ATOM 3821 O O . ASP B 1 204 ? 13.492 -5.621 -12.203 1 73.94 204 ASP B O 1
ATOM 3825 N N . PHE B 1 205 ? 14.141 -7.359 -13.359 1 87.06 205 PHE B N 1
ATOM 3826 C CA . PHE B 1 205 ? 15.07 -7.953 -12.414 1 87.06 205 PHE B CA 1
ATOM 3827 C C . PHE B 1 205 ? 14.414 -8.141 -11.047 1 87.06 205 PHE B C 1
ATOM 3829 O O . PHE B 1 205 ? 14.766 -7.461 -10.086 1 87.06 205 PHE B O 1
ATOM 3836 N N . SER B 1 206 ? 13.469 -8.914 -10.914 1 93.06 206 SER B N 1
ATOM 3837 C CA . SER B 1 206 ? 12.875 -9.336 -9.648 1 93.06 206 SER B CA 1
ATOM 3838 C C . SER B 1 206 ? 13.664 -10.477 -9.023 1 93.06 206 SER B C 1
ATOM 3840 O O . SER B 1 206 ? 13.844 -11.531 -9.641 1 93.06 206 SER B O 1
ATOM 3842 N N . LEU B 1 207 ? 14.141 -10.242 -7.824 1 96.88 207 LEU B N 1
ATOM 3843 C CA . LEU B 1 207 ? 15.062 -11.172 -7.188 1 96.88 207 LEU B CA 1
ATOM 3844 C C . LEU B 1 207 ? 14.336 -12.039 -6.16 1 96.88 207 LEU B C 1
ATOM 3846 O O . LEU B 1 207 ? 13.75 -11.523 -5.211 1 96.88 207 LEU B O 1
ATOM 3850 N N . PHE B 1 208 ? 14.328 -13.281 -6.406 1 98.06 208 PHE B N 1
ATOM 3851 C CA . PHE B 1 208 ? 13.797 -14.305 -5.508 1 98.06 208 PHE B CA 1
ATOM 3852 C C . PHE B 1 208 ? 14.922 -15.008 -4.762 1 98.06 208 PHE B C 1
ATOM 3854 O O . PHE B 1 208 ? 15.586 -15.883 -5.316 1 98.06 208 PHE B O 1
ATOM 3861 N N . LEU B 1 209 ? 15.117 -14.625 -3.482 1 98.44 209 LEU B N 1
ATOM 3862 C CA . LEU B 1 209 ? 16.125 -15.219 -2.607 1 98.44 209 LEU B CA 1
ATOM 3863 C C . LEU B 1 209 ? 15.523 -16.344 -1.773 1 98.44 209 LEU B C 1
ATOM 3865 O O . LEU B 1 209 ? 14.43 -16.203 -1.232 1 98.44 209 LEU B O 1
ATOM 3869 N N . TYR B 1 210 ? 16.297 -17.438 -1.714 1 98.56 210 TYR B N 1
ATOM 3870 C CA . TYR B 1 210 ? 15.688 -18.531 -0.955 1 98.56 210 TYR B CA 1
ATOM 3871 C C . TYR B 1 210 ? 16.75 -19.344 -0.215 1 98.56 210 TYR B C 1
ATOM 3873 O O . TYR B 1 210 ? 17.938 -19.188 -0.466 1 98.56 210 TYR B O 1
ATOM 3881 N N . SER B 1 211 ? 16.312 -20.047 0.763 1 97.69 211 SER B N 1
ATOM 3882 C CA . SER B 1 211 ? 17.141 -20.969 1.524 1 97.69 211 SER B CA 1
ATOM 3883 C C . SER B 1 211 ? 16.438 -22.312 1.72 1 97.69 211 SER B C 1
ATOM 3885 O O . SER B 1 211 ? 15.219 -22.359 1.911 1 97.69 211 SER B O 1
ATOM 3887 N N . ARG B 1 212 ? 17.141 -23.328 1.578 1 94.19 212 ARG B N 1
ATOM 3888 C CA . ARG B 1 212 ? 16.688 -24.688 1.81 1 94.19 212 ARG B CA 1
ATOM 3889 C C . ARG B 1 212 ? 17.453 -25.344 2.959 1 94.19 212 ARG B C 1
ATOM 3891 O O . ARG B 1 212 ? 18.656 -25.156 3.084 1 94.19 212 ARG B O 1
ATOM 3898 N N . SER B 1 213 ? 16.594 -25.953 3.801 1 85.88 213 SER B N 1
ATOM 3899 C CA . SER B 1 213 ? 17.297 -26.703 4.832 1 85.88 213 SER B CA 1
ATOM 3900 C C . SER B 1 213 ? 17.734 -28.078 4.309 1 85.88 213 SER B C 1
ATOM 3902 O O . SER B 1 213 ? 17.062 -28.656 3.453 1 85.88 213 SER B O 1
ATOM 3904 N N . HIS B 1 214 ? 18.828 -28.547 4.867 1 82.88 214 HIS B N 1
ATOM 3905 C CA . HIS B 1 214 ? 19.312 -29.875 4.496 1 82.88 214 HIS B CA 1
ATOM 3906 C C . HIS B 1 214 ? 18.391 -30.969 5.035 1 82.88 214 HIS B C 1
ATOM 3908 O O . HIS B 1 214 ? 18.234 -32 4.402 1 82.88 214 HIS B O 1
ATOM 3914 N N . GLU B 1 215 ? 17.766 -30.656 6.156 1 87.94 215 GLU B N 1
ATOM 3915 C CA . GLU B 1 215 ? 16.922 -31.641 6.809 1 87.94 215 GLU B CA 1
ATOM 3916 C C . GLU B 1 215 ? 15.594 -31.812 6.062 1 87.94 215 GLU B C 1
ATOM 3918 O O . GLU B 1 215 ? 15.039 -32.906 6.016 1 87.94 215 GLU B O 1
ATOM 3923 N N . ASN B 1 216 ? 15.125 -30.812 5.477 1 91.94 216 ASN B N 1
ATOM 3924 C CA . ASN B 1 216 ? 13.875 -30.812 4.723 1 91.94 216 ASN B CA 1
ATOM 3925 C C . ASN B 1 216 ? 13.984 -29.984 3.443 1 91.94 216 ASN B C 1
ATOM 3927 O O . ASN B 1 216 ? 13.406 -28.906 3.346 1 91.94 216 ASN B O 1
ATOM 3931 N N . PRO B 1 217 ? 14.625 -30.578 2.455 1 89.75 217 PRO B N 1
ATOM 3932 C CA . PRO B 1 217 ? 14.938 -29.812 1.246 1 89.75 217 PRO B CA 1
ATOM 3933 C C . PRO B 1 217 ? 13.695 -29.422 0.458 1 89.75 217 PRO B C 1
ATOM 3935 O O . PRO B 1 217 ? 13.758 -28.547 -0.411 1 89.75 217 PRO B O 1
ATOM 3938 N N . SER B 1 218 ? 12.578 -30.047 0.71 1 94.38 218 SER B N 1
ATOM 3939 C CA . SER B 1 218 ? 11.344 -29.75 -0.013 1 94.38 218 SER B CA 1
ATOM 3940 C C . SER B 1 218 ? 10.602 -28.578 0.634 1 94.38 218 SER B C 1
ATOM 3942 O O . SER B 1 218 ? 9.578 -28.125 0.118 1 94.38 218 SER B O 1
ATOM 3944 N N . HIS B 1 219 ? 11.078 -28.141 1.768 1 96.44 219 HIS B N 1
ATOM 3945 C CA . HIS B 1 219 ? 10.57 -26.938 2.41 1 96.44 219 HIS B CA 1
ATOM 3946 C C . HIS B 1 219 ? 11.523 -25.766 2.195 1 96.44 219 HIS B C 1
ATOM 3948 O O . HIS B 1 219 ? 12.602 -25.719 2.781 1 96.44 219 HIS B O 1
ATOM 3954 N N . ILE B 1 220 ? 11.078 -24.859 1.399 1 97.88 220 ILE B N 1
ATOM 3955 C CA . ILE B 1 220 ? 11.93 -23.75 0.997 1 97.88 220 ILE B CA 1
ATOM 3956 C C . ILE B 1 220 ? 11.414 -22.453 1.62 1 97.88 220 ILE B C 1
ATOM 3958 O O . ILE B 1 220 ? 10.211 -22.172 1.593 1 97.88 220 ILE B O 1
ATOM 3962 N N . ARG B 1 221 ? 12.312 -21.672 2.322 1 98.19 221 ARG B N 1
ATOM 3963 C CA . ARG B 1 221 ? 12.039 -20.312 2.756 1 98.19 221 ARG B CA 1
ATOM 3964 C C . ARG B 1 221 ? 12.531 -19.297 1.728 1 98.19 221 ARG B C 1
ATOM 3966 O O . ARG B 1 221 ? 13.625 -19.453 1.177 1 98.19 221 ARG B O 1
ATOM 3973 N N . ALA B 1 222 ? 11.625 -18.375 1.398 1 98.5 222 ALA B N 1
ATOM 3974 C CA . ALA B 1 222 ? 12.031 -17.484 0.322 1 98.5 222 ALA B CA 1
ATOM 3975 C C . ALA B 1 222 ? 11.594 -16.047 0.612 1 98.5 222 ALA B C 1
ATOM 3977 O O . ALA B 1 222 ? 10.75 -15.812 1.482 1 98.5 222 ALA B O 1
ATOM 3978 N N . ARG B 1 223 ? 12.195 -15.094 0.017 1 98.31 223 ARG B N 1
ATOM 3979 C CA . ARG B 1 223 ? 11.828 -13.688 -0.046 1 98.31 223 ARG B CA 1
ATOM 3980 C C . ARG B 1 223 ? 11.906 -13.164 -1.476 1 98.31 223 ARG B C 1
ATOM 3982 O O . ARG B 1 223 ? 12.789 -13.562 -2.238 1 98.31 223 ARG B O 1
ATOM 3989 N N . MET B 1 224 ? 11.023 -12.328 -1.844 1 97.12 224 MET B N 1
ATOM 3990 C CA . MET B 1 224 ? 10.953 -11.766 -3.191 1 97.12 224 MET B CA 1
ATOM 3991 C C . MET B 1 224 ? 11.094 -10.25 -3.154 1 97.12 224 MET B C 1
ATOM 3993 O O . MET B 1 224 ? 10.297 -9.562 -2.504 1 97.12 224 MET B O 1
ATOM 3997 N N . PHE B 1 225 ? 12.117 -9.688 -3.875 1 94.44 225 PHE B N 1
ATOM 3998 C CA . PHE B 1 225 ? 12.359 -8.25 -3.947 1 94.44 225 PHE B CA 1
ATOM 3999 C C . PHE B 1 225 ? 12.203 -7.746 -5.375 1 94.44 225 PHE B C 1
ATOM 4001 O O . PHE B 1 225 ? 12.805 -8.289 -6.305 1 94.44 225 PHE B O 1
ATOM 4008 N N . ALA B 1 226 ? 11.32 -6.758 -5.598 1 90.19 226 ALA B N 1
ATOM 4009 C CA . ALA B 1 226 ? 11.117 -6.113 -6.891 1 90.19 226 ALA B CA 1
ATOM 4010 C C . ALA B 1 226 ? 10.961 -4.602 -6.734 1 90.19 226 ALA B C 1
ATOM 4012 O O . ALA B 1 226 ? 9.961 -4.027 -7.184 1 90.19 226 ALA B O 1
ATOM 4013 N N . PRO B 1 227 ? 11.984 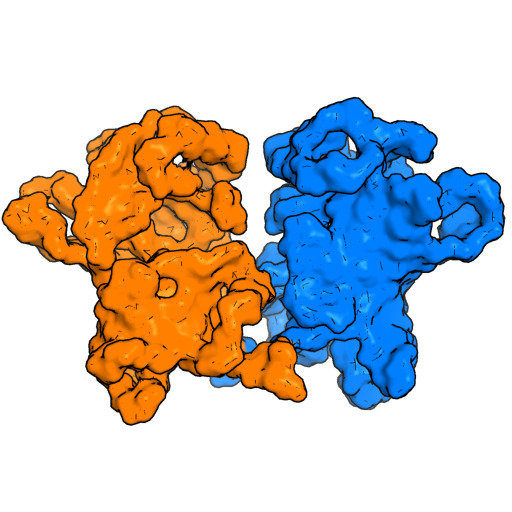-3.914 -6.219 1 85 227 PRO B N 1
ATOM 4014 C CA . PRO B 1 227 ? 11.844 -2.494 -5.887 1 85 227 PRO B CA 1
ATOM 4015 C C . PRO B 1 227 ? 11.625 -1.618 -7.117 1 85 227 PRO B C 1
ATOM 4017 O O . PRO B 1 227 ? 11.055 -0.529 -7.012 1 85 227 PRO B O 1
ATOM 4020 N N . LEU B 1 228 ? 12.031 -2.08 -8.289 1 80.44 228 LEU B N 1
ATOM 4021 C CA . LEU B 1 228 ? 11.867 -1.297 -9.508 1 80.44 228 LEU B CA 1
ATOM 4022 C C . LEU B 1 228 ? 10.414 -1.287 -9.961 1 80.44 228 LEU B C 1
ATOM 4024 O O . LEU B 1 228 ? 10.008 -0.444 -10.766 1 80.44 228 LEU B O 1
ATOM 4028 N N . ASP B 1 229 ? 9.602 -2.18 -9.461 1 77.12 229 ASP B N 1
ATOM 4029 C CA . ASP B 1 229 ? 8.164 -2.238 -9.719 1 77.12 229 ASP B CA 1
ATOM 4030 C C . ASP B 1 229 ? 7.375 -1.617 -8.562 1 77.12 229 ASP B C 1
ATOM 4032 O O . ASP B 1 229 ? 6.191 -1.912 -8.383 1 77.12 229 ASP B O 1
ATOM 4036 N N . ASN B 1 230 ? 8.016 -0.87 -7.688 1 73 230 ASN B N 1
ATOM 4037 C CA . ASN B 1 230 ? 7.445 -0.209 -6.52 1 73 230 ASN B CA 1
ATOM 4038 C C . ASN B 1 230 ? 6.922 -1.221 -5.504 1 73 230 ASN B C 1
ATOM 4040 O O . ASN B 1 230 ? 5.938 -0.956 -4.809 1 73 230 ASN B O 1
ATOM 4044 N N . VAL B 1 231 ? 7.473 -2.391 -5.57 1 79.19 231 VAL B N 1
ATOM 4045 C CA . VAL B 1 231 ? 7.211 -3.441 -4.594 1 79.19 231 VAL B CA 1
ATOM 4046 C C . VAL B 1 231 ? 8.508 -3.83 -3.889 1 79.19 231 VAL B C 1
ATOM 4048 O O . VAL B 1 231 ? 9.25 -4.688 -4.371 1 79.19 231 VAL B O 1
ATOM 4051 N N . MET B 1 232 ? 8.719 -3.186 -2.787 1 83.19 232 MET B N 1
ATOM 4052 C CA . MET B 1 232 ? 9.961 -3.48 -2.082 1 83.19 232 MET B CA 1
ATOM 4053 C C . MET B 1 232 ? 10.078 -4.973 -1.776 1 83.19 232 MET B C 1
ATOM 4055 O O . MET B 1 232 ? 11.117 -5.582 -2.02 1 83.19 232 MET B O 1
ATOM 4059 N N . GLU B 1 233 ? 9.062 -5.547 -1.35 1 92 233 GLU B N 1
ATOM 4060 C CA . GLU B 1 233 ? 8.992 -6.977 -1.064 1 92 233 GLU B CA 1
ATOM 4061 C C . GLU B 1 233 ? 7.57 -7.504 -1.215 1 92 233 GLU B C 1
ATOM 4063 O O . GLU B 1 233 ? 6.613 -6.848 -0.795 1 92 233 GLU B O 1
ATOM 4068 N N . ASP B 1 234 ? 7.48 -8.602 -1.874 1 93.94 234 ASP B N 1
ATOM 4069 C CA . ASP B 1 234 ? 6.203 -9.281 -2.076 1 93.94 234 ASP B CA 1
ATOM 4070 C C . ASP B 1 234 ? 6.027 -10.422 -1.081 1 93.94 234 ASP B C 1
ATOM 4072 O O . ASP B 1 234 ? 6.938 -11.227 -0.884 1 93.94 234 ASP B O 1
ATOM 4076 N N . PRO B 1 235 ? 4.867 -10.484 -0.408 1 95.88 235 PRO B N 1
ATOM 4077 C CA . PRO B 1 235 ? 4.676 -11.523 0.606 1 95.88 235 PRO B CA 1
ATOM 4078 C C . PRO B 1 235 ? 4.602 -12.93 0.008 1 95.88 235 PRO B C 1
ATOM 4080 O O . PRO B 1 235 ? 4.93 -13.906 0.681 1 95.88 235 PRO B O 1
ATOM 4083 N N . ALA B 1 236 ? 4.109 -13.047 -1.155 1 97.25 236 ALA B N 1
ATOM 4084 C CA . ALA B 1 236 ? 3.99 -14.328 -1.845 1 97.25 236 ALA B CA 1
ATOM 4085 C C . ALA B 1 236 ? 4.016 -14.141 -3.359 1 97.25 236 ALA B C 1
ATOM 4087 O O . ALA B 1 236 ? 3.309 -13.289 -3.896 1 97.25 236 ALA B O 1
ATOM 4088 N N . THR B 1 237 ? 4.801 -14.922 -3.988 1 95.62 237 THR B N 1
ATOM 4089 C CA . THR B 1 237 ? 4.938 -14.844 -5.438 1 95.62 237 THR B CA 1
ATOM 4090 C C . THR B 1 237 ? 4.75 -16.219 -6.07 1 95.62 237 THR B C 1
ATOM 4092 O O . THR B 1 237 ? 5.719 -16.953 -6.281 1 95.62 237 THR B O 1
ATOM 4095 N N . GLY B 1 238 ? 3.504 -16.422 -6.477 1 95.38 238 GLY B N 1
ATOM 4096 C CA . GLY B 1 238 ? 3.174 -17.719 -7.059 1 95.38 238 GLY B CA 1
ATOM 4097 C C . GLY B 1 238 ? 3.979 -18.031 -8.305 1 95.38 238 GLY B C 1
ATOM 4098 O O . GLY B 1 238 ? 4.52 -19.125 -8.438 1 95.38 238 GLY B O 1
ATOM 4099 N N . SER B 1 239 ? 4.074 -17.109 -9.203 1 92.44 239 SER B N 1
ATOM 4100 C CA . SER B 1 239 ? 4.766 -17.312 -10.469 1 92.44 239 SER B CA 1
ATOM 4101 C C . SER B 1 239 ? 6.246 -17.625 -10.242 1 92.44 239 SER B C 1
ATOM 4103 O O . SER B 1 239 ? 6.801 -18.516 -10.883 1 92.44 239 SER B O 1
ATOM 4105 N N . ALA B 1 240 ? 6.855 -16.922 -9.336 1 95.62 240 ALA B N 1
ATOM 4106 C CA . ALA B 1 240 ? 8.258 -17.172 -9.023 1 95.62 240 ALA B CA 1
ATOM 4107 C C . ALA B 1 240 ? 8.438 -18.547 -8.375 1 95.62 240 ALA B C 1
ATOM 4109 O O . ALA B 1 240 ? 9.414 -19.25 -8.648 1 95.62 240 ALA B O 1
ATOM 4110 N N . SER B 1 241 ? 7.516 -18.875 -7.531 1 97.81 241 SER B N 1
ATOM 4111 C CA . SER B 1 241 ? 7.555 -20.172 -6.867 1 97.81 241 SER B CA 1
ATOM 4112 C C . SER B 1 241 ? 7.465 -21.312 -7.879 1 97.81 241 SER B C 1
ATOM 4114 O O . SER B 1 241 ? 8.195 -22.312 -7.777 1 97.81 241 SER B O 1
ATOM 4116 N N . ALA B 1 242 ? 6.566 -21.125 -8.805 1 96.56 242 ALA B N 1
ATOM 4117 C CA . ALA B 1 242 ? 6.441 -22.125 -9.867 1 96.56 242 ALA B CA 1
ATOM 4118 C C . ALA B 1 242 ? 7.742 -22.25 -10.648 1 96.56 242 ALA B C 1
ATOM 4120 O O . ALA B 1 242 ? 8.211 -23.359 -10.906 1 96.56 242 ALA B O 1
ATOM 4121 N N . ALA B 1 243 ? 8.297 -21.141 -11.016 1 96.44 243 ALA B N 1
ATOM 4122 C CA . ALA B 1 243 ? 9.531 -21.141 -11.797 1 96.44 243 ALA B CA 1
ATOM 4123 C C . ALA B 1 243 ? 10.672 -21.781 -11.016 1 96.44 243 ALA B C 1
ATOM 4125 O O . ALA B 1 243 ? 11.422 -22.594 -11.555 1 96.44 243 ALA B O 1
ATOM 4126 N N . LEU B 1 244 ? 10.789 -21.422 -9.773 1 97.88 244 LEU B N 1
ATOM 4127 C CA . LEU B 1 244 ? 11.844 -22 -8.945 1 97.88 244 LEU B CA 1
ATOM 4128 C C . LEU B 1 244 ? 11.664 -23.516 -8.828 1 97.88 244 LEU B C 1
ATOM 4130 O O . LEU B 1 244 ? 12.625 -24.266 -8.992 1 97.88 244 LEU B O 1
ATOM 4134 N N . GLY B 1 245 ? 10.445 -23.922 -8.469 1 98.06 245 GLY B N 1
ATOM 4135 C CA . GLY B 1 245 ? 10.18 -25.344 -8.383 1 98.06 245 GLY B CA 1
ATOM 4136 C C . GLY B 1 245 ? 10.539 -26.109 -9.641 1 98.06 245 GLY B C 1
ATOM 4137 O O . GLY B 1 245 ? 11.203 -27.141 -9.586 1 98.06 245 GLY B O 1
ATOM 4138 N N . ALA B 1 246 ? 10.094 -25.578 -10.75 1 98.06 246 ALA B N 1
ATOM 4139 C CA . ALA B 1 246 ? 10.406 -26.188 -12.039 1 98.06 246 ALA B CA 1
ATOM 4140 C C . ALA B 1 246 ? 11.914 -26.297 -12.242 1 98.06 246 ALA B C 1
ATOM 4142 O O . ALA B 1 246 ? 12.422 -27.359 -12.648 1 98.06 246 ALA B O 1
ATOM 4143 N N . TYR B 1 247 ? 12.609 -25.25 -11.992 1 98.31 247 TYR B N 1
ATOM 4144 C CA . TYR B 1 247 ? 14.047 -25.188 -12.203 1 98.31 247 TYR B CA 1
ATOM 4145 C C . TYR B 1 247 ? 14.766 -26.203 -11.32 1 98.31 247 TYR B C 1
ATOM 4147 O O . TYR B 1 247 ? 15.578 -27 -11.805 1 98.31 247 TYR B O 1
ATOM 4155 N N . LEU B 1 248 ? 14.445 -26.203 -10.039 1 97.5 248 LEU B N 1
ATOM 4156 C CA . LEU B 1 248 ? 15.117 -27.094 -9.094 1 97.5 248 LEU B CA 1
ATOM 4157 C C . LEU B 1 248 ? 14.883 -28.562 -9.477 1 97.5 248 LEU B C 1
ATOM 4159 O O . LEU B 1 248 ? 15.812 -29.375 -9.422 1 97.5 248 LEU B O 1
ATOM 4163 N N . VAL B 1 249 ? 13.672 -28.875 -9.859 1 97.75 249 VAL B N 1
ATOM 4164 C CA . VAL B 1 249 ? 13.352 -30.25 -10.227 1 97.75 249 VAL B CA 1
ATOM 4165 C C . VAL B 1 249 ? 14.055 -30.625 -11.531 1 97.75 249 VAL B C 1
ATOM 4167 O O . VAL B 1 249 ? 14.484 -31.766 -11.703 1 97.75 249 VAL B O 1
ATOM 4170 N N . SER B 1 250 ? 14.172 -29.641 -12.43 1 97.88 250 SER B N 1
ATOM 4171 C CA . SER B 1 250 ? 14.875 -29.906 -13.68 1 97.88 250 SER B CA 1
ATOM 4172 C C . SER B 1 250 ? 16.312 -30.328 -13.43 1 97.88 250 SER B C 1
ATOM 4174 O O . SER B 1 250 ? 16.922 -31.016 -14.242 1 97.88 250 SER B O 1
ATOM 4176 N N . LEU B 1 251 ? 16.906 -29.906 -12.344 1 96.44 251 LEU B N 1
ATOM 4177 C CA . LEU B 1 251 ? 18.312 -30.172 -12.023 1 96.44 251 LEU B CA 1
ATOM 4178 C C . LEU B 1 251 ? 18.469 -31.562 -11.414 1 96.44 251 LEU B C 1
ATOM 4180 O O . LEU B 1 251 ? 19.578 -32.062 -11.312 1 96.44 251 LEU B O 1
ATOM 4184 N N . MET B 1 252 ? 17.391 -32.125 -11.008 1 95.56 252 MET B N 1
ATOM 4185 C CA . MET B 1 252 ? 17.453 -33.438 -10.398 1 95.56 252 MET B CA 1
ATOM 4186 C C . MET B 1 252 ? 17.828 -34.5 -11.438 1 95.56 252 MET B C 1
ATOM 4188 O O . MET B 1 252 ? 17.391 -34.438 -12.586 1 95.56 252 MET B O 1
ATOM 4192 N N . PRO B 1 253 ? 18.562 -35.5 -11 1 95.38 253 PRO B N 1
ATOM 4193 C CA . PRO B 1 253 ? 19.031 -36.531 -11.953 1 95.38 253 PRO B CA 1
ATOM 4194 C C . PRO B 1 253 ? 17.906 -37.438 -12.438 1 95.38 253 PRO B C 1
ATOM 4196 O O . PRO B 1 253 ? 17.984 -38 -13.539 1 95.38 253 PRO B O 1
ATOM 4199 N N . GLU B 1 254 ? 16.891 -37.625 -11.609 1 96.19 254 GLU B N 1
ATOM 4200 C CA . GLU B 1 254 ? 15.773 -38.469 -12.008 1 96.19 254 GLU B CA 1
ATOM 4201 C C . GLU B 1 254 ? 15.109 -37.969 -13.281 1 96.19 254 GLU B C 1
ATOM 4203 O O . GLU B 1 254 ? 14.867 -36.75 -13.414 1 96.19 254 GLU B O 1
ATOM 4208 N N . THR B 1 255 ? 14.875 -38.844 -14.188 1 96.56 255 THR B N 1
ATOM 4209 C CA . THR B 1 255 ? 14.273 -38.438 -15.461 1 96.56 255 THR B CA 1
ATOM 4210 C C . THR B 1 255 ? 12.758 -38.375 -15.344 1 96.56 255 THR B C 1
ATOM 4212 O O . THR B 1 255 ? 12.102 -37.656 -16.094 1 96.56 255 THR B O 1
ATOM 4215 N N . ASP B 1 256 ? 12.164 -39.188 -14.516 1 97.56 256 ASP B N 1
ATOM 4216 C CA . ASP B 1 256 ? 10.742 -39.188 -14.203 1 97.56 256 ASP B CA 1
ATOM 4217 C C . ASP B 1 256 ? 10.508 -39.031 -12.703 1 97.56 256 ASP B C 1
ATOM 4219 O O . ASP B 1 256 ? 10.922 -39.875 -11.906 1 97.56 256 ASP B O 1
ATOM 4223 N N . ILE B 1 257 ? 9.867 -37.938 -12.398 1 97.12 257 ILE B N 1
ATOM 4224 C CA . ILE B 1 257 ? 9.648 -37.688 -10.977 1 97.12 257 ILE B CA 1
ATOM 4225 C C . ILE B 1 257 ? 8.438 -36.781 -10.789 1 97.12 257 ILE B C 1
ATOM 4227 O O . ILE B 1 257 ? 8.172 -35.906 -11.617 1 97.12 257 ILE B O 1
ATOM 4231 N N . GLU B 1 258 ? 7.609 -37.062 -9.789 1 97.56 258 GLU B N 1
ATOM 4232 C CA . GLU B 1 258 ? 6.625 -36.156 -9.227 1 97.56 258 GLU B CA 1
ATOM 4233 C C . GLU B 1 258 ? 7.117 -35.531 -7.914 1 97.56 258 GLU B C 1
ATOM 4235 O O . GLU B 1 258 ? 7.223 -36.25 -6.902 1 97.56 258 GLU B O 1
ATOM 4240 N N . ALA B 1 259 ? 7.426 -34.281 -7.949 1 97.38 259 ALA B N 1
ATOM 4241 C CA . ALA B 1 259 ? 7.996 -33.625 -6.777 1 97.38 259 ALA B CA 1
ATOM 4242 C C . ALA B 1 259 ? 7.016 -32.625 -6.172 1 97.38 259 ALA B C 1
ATOM 4244 O O . ALA B 1 259 ? 6.309 -31.922 -6.898 1 97.38 259 ALA B O 1
ATOM 4245 N N . ARG B 1 260 ? 6.953 -32.594 -4.867 1 97.38 260 ARG B N 1
ATOM 4246 C CA . ARG B 1 260 ? 6.188 -31.609 -4.121 1 97.38 260 ARG B CA 1
ATOM 4247 C C . ARG B 1 260 ? 7.109 -30.703 -3.314 1 97.38 260 ARG B C 1
ATOM 4249 O O . ARG B 1 260 ? 7.941 -31.188 -2.541 1 97.38 260 ARG B O 1
ATOM 4256 N N . ILE B 1 261 ? 6.98 -29.438 -3.541 1 97.75 261 ILE B N 1
ATOM 4257 C CA . ILE B 1 261 ? 7.797 -28.453 -2.855 1 97.75 261 ILE B CA 1
ATOM 4258 C C . ILE B 1 261 ? 6.895 -27.438 -2.146 1 97.75 261 ILE B C 1
ATOM 4260 O O . ILE B 1 261 ? 5.895 -26.984 -2.709 1 97.75 261 ILE B O 1
ATOM 4264 N N . MET B 1 262 ? 7.145 -27.188 -0.909 1 98 262 MET B N 1
ATOM 4265 C CA . MET B 1 262 ? 6.457 -26.125 -0.167 1 98 262 MET B CA 1
ATOM 4266 C C . MET B 1 262 ? 7.332 -24.891 -0.036 1 98 262 MET B C 1
ATOM 4268 O O . MET B 1 262 ? 8.453 -24.969 0.466 1 98 262 MET B O 1
ATOM 4272 N N . ILE B 1 263 ? 6.867 -23.812 -0.521 1 98.19 263 ILE B N 1
ATOM 4273 C CA . ILE B 1 263 ? 7.602 -22.562 -0.424 1 98.19 263 ILE B CA 1
ATOM 4274 C C . ILE B 1 263 ? 6.926 -21.641 0.592 1 98.19 263 ILE B C 1
ATOM 4276 O O . ILE B 1 263 ? 5.742 -21.312 0.451 1 98.19 263 ILE B O 1
ATOM 4280 N N . GLU B 1 264 ? 7.66 -21.328 1.642 1 97.94 264 GLU B N 1
ATOM 4281 C CA . GLU B 1 264 ? 7.238 -20.406 2.682 1 97.94 264 GLU B CA 1
ATOM 4282 C C . GLU B 1 264 ? 7.84 -19.016 2.459 1 97.94 264 GLU B C 1
ATOM 4284 O O . GLU B 1 264 ? 9.062 -18.859 2.445 1 97.94 264 GLU B O 1
ATOM 4289 N N . GLN B 1 265 ? 7 -18.016 2.219 1 98.06 265 GLN B N 1
ATOM 4290 C CA . GLN B 1 265 ? 7.41 -16.656 1.9 1 98.06 265 GLN B CA 1
ATOM 4291 C C . GLN B 1 265 ? 6.73 -15.641 2.82 1 98.06 265 GLN B C 1
ATOM 4293 O O . GLN B 1 265 ? 5.762 -15.977 3.504 1 98.06 265 GLN B O 1
ATOM 4298 N N . GLY B 1 266 ? 7.258 -14.438 2.906 1 96.75 266 GLY B N 1
ATOM 4299 C CA . GLY B 1 266 ? 6.609 -13.32 3.57 1 96.75 266 GLY B CA 1
ATOM 4300 C C . GLY B 1 266 ? 6.75 -13.352 5.082 1 96.75 266 GLY B C 1
ATOM 4301 O O . GLY B 1 266 ? 6.102 -12.586 5.789 1 96.75 266 GLY B O 1
ATOM 4302 N N . VAL B 1 267 ? 7.605 -14.25 5.609 1 96.19 267 VAL B N 1
ATOM 4303 C CA . VAL B 1 267 ? 7.762 -14.406 7.051 1 96.19 267 VAL B CA 1
ATOM 4304 C C . VAL B 1 267 ? 8.32 -13.109 7.648 1 96.19 267 VAL B C 1
ATOM 4306 O O . VAL B 1 267 ? 7.766 -12.586 8.617 1 96.19 267 VAL B O 1
ATOM 4309 N N . GLU B 1 268 ? 9.32 -12.539 7.055 1 93.31 268 GLU B N 1
ATOM 4310 C CA . GLU B 1 268 ? 9.984 -11.344 7.555 1 93.31 268 GLU B CA 1
ATOM 4311 C C . GLU B 1 268 ? 9.07 -10.125 7.48 1 93.31 268 GLU B C 1
ATOM 4313 O O . GLU B 1 268 ? 9.297 -9.125 8.164 1 93.31 268 GLU B O 1
ATOM 4318 N N . MET B 1 269 ? 8 -10.25 6.727 1 91 269 MET B N 1
ATOM 4319 C CA . MET B 1 269 ? 7.051 -9.164 6.539 1 91 269 MET B CA 1
ATOM 4320 C C . MET B 1 269 ? 5.883 -9.289 7.512 1 91 269 MET B C 1
ATOM 4322 O O . MET B 1 269 ? 5.043 -8.391 7.594 1 91 269 MET B O 1
ATOM 4326 N N . GLY B 1 270 ? 5.844 -10.367 8.203 1 91.62 270 GLY B N 1
ATOM 4327 C CA . GLY B 1 270 ? 4.691 -10.641 9.047 1 91.62 270 GLY B CA 1
ATOM 4328 C C . GLY B 1 270 ? 3.475 -11.102 8.266 1 91.62 270 GLY B C 1
ATOM 4329 O O . GLY B 1 270 ? 2.342 -10.961 8.734 1 91.62 270 GLY B O 1
ATOM 4330 N N . ARG B 1 271 ? 3.633 -11.523 7.082 1 95.75 271 ARG B N 1
ATOM 4331 C CA . ARG B 1 271 ? 2.574 -12.023 6.215 1 95.75 271 ARG B CA 1
ATOM 4332 C C . ARG B 1 271 ? 2.908 -13.414 5.688 1 95.75 271 ARG B C 1
ATOM 4334 O O . ARG B 1 271 ? 2.908 -13.648 4.477 1 95.75 271 ARG B O 1
ATOM 4341 N N . ARG B 1 272 ? 3.105 -14.25 6.586 1 97.25 272 ARG B N 1
ATOM 4342 C CA . ARG B 1 272 ? 3.5 -15.617 6.25 1 97.25 272 ARG B CA 1
ATOM 4343 C C . ARG B 1 272 ? 2.557 -16.219 5.211 1 97.25 272 ARG B C 1
ATOM 4345 O O . ARG B 1 272 ? 1.339 -16.203 5.395 1 97.25 272 ARG B O 1
ATOM 4352 N N . SER B 1 273 ? 3.121 -16.703 4.145 1 98.31 273 SER B N 1
ATOM 4353 C CA . SER B 1 273 ? 2.43 -17.328 3.027 1 98.31 273 SER B CA 1
ATOM 4354 C C . SER B 1 273 ? 2.975 -18.734 2.764 1 98.31 273 SER B C 1
ATOM 4356 O O . SER B 1 273 ? 4.176 -18.969 2.896 1 98.31 273 SER B O 1
ATOM 4358 N N . ILE B 1 274 ? 2.105 -19.641 2.395 1 98.31 274 ILE B N 1
ATOM 4359 C CA . ILE B 1 274 ? 2.482 -21 2.057 1 98.31 274 ILE B CA 1
ATOM 4360 C C . ILE B 1 274 ? 2.012 -21.328 0.642 1 98.31 274 ILE B C 1
ATOM 4362 O O . ILE B 1 274 ? 0.809 -21.375 0.375 1 98.31 274 ILE B O 1
ATOM 4366 N N . ILE B 1 275 ? 2.963 -21.594 -0.219 1 98.25 275 ILE B N 1
ATOM 4367 C CA . ILE B 1 275 ? 2.684 -21.953 -1.604 1 98.25 275 ILE B CA 1
ATOM 4368 C C . ILE B 1 275 ? 3.086 -23.406 -1.852 1 98.25 275 ILE B C 1
ATOM 4370 O O . ILE B 1 275 ? 4.25 -23.766 -1.679 1 98.25 275 ILE B O 1
ATOM 4374 N N . ASP B 1 276 ? 2.131 -24.188 -2.227 1 98.12 276 ASP B N 1
ATOM 4375 C CA . ASP B 1 276 ? 2.412 -25.578 -2.611 1 98.12 276 ASP B CA 1
ATOM 4376 C C . ASP B 1 276 ? 2.719 -25.672 -4.105 1 98.12 276 ASP B C 1
ATOM 4378 O O . ASP B 1 276 ? 1.917 -25.25 -4.938 1 98.12 276 ASP B O 1
ATOM 4382 N N . VAL B 1 277 ? 3.852 -26.219 -4.41 1 98.06 277 VAL B N 1
ATOM 4383 C CA . VAL B 1 277 ? 4.289 -26.375 -5.793 1 98.06 277 VAL B CA 1
ATOM 4384 C C . VAL B 1 277 ? 4.41 -27.844 -6.137 1 98.06 277 VAL B C 1
ATOM 4386 O O . VAL B 1 277 ? 5.09 -28.609 -5.434 1 98.06 277 VAL B O 1
ATOM 4389 N N . ASN B 1 278 ? 3.717 -28.25 -7.133 1 98.12 278 ASN B N 1
ATOM 4390 C CA . ASN B 1 278 ? 3.854 -29.594 -7.672 1 98.12 278 ASN B CA 1
ATOM 4391 C C . ASN B 1 278 ? 4.488 -29.594 -9.062 1 98.12 278 ASN B C 1
ATOM 4393 O O . ASN B 1 278 ? 4.059 -28.828 -9.938 1 98.12 278 ASN B O 1
ATOM 4397 N N . VAL B 1 279 ? 5.516 -30.422 -9.242 1 98.06 279 VAL B N 1
ATOM 4398 C CA . VAL B 1 279 ? 6.25 -30.453 -10.508 1 98.06 279 VAL B CA 1
ATOM 4399 C C . VAL B 1 279 ? 6.293 -31.891 -11.031 1 98.06 279 VAL B C 1
ATOM 4401 O O . VAL B 1 279 ? 6.621 -32.812 -10.297 1 98.06 279 VAL B O 1
ATOM 4404 N N . SER B 1 280 ? 5.93 -32 -12.266 1 98 280 SER B N 1
ATOM 4405 C CA . SER B 1 280 ? 6.066 -33.281 -12.953 1 98 280 SER B CA 1
ATOM 4406 C C . SER B 1 280 ? 7.172 -33.25 -14 1 98 280 SER B C 1
ATOM 4408 O O . SER B 1 280 ? 7.188 -32.344 -14.852 1 98 280 SER B O 1
ATOM 4410 N N . LYS B 1 281 ? 8.055 -34.125 -13.844 1 97.69 281 LYS B N 1
ATOM 4411 C CA . LYS B 1 281 ? 9.133 -34.312 -14.812 1 97.69 281 LYS B CA 1
ATOM 4412 C C . LYS B 1 281 ? 8.992 -35.656 -15.516 1 97.69 281 LYS B C 1
ATOM 4414 O O . LYS B 1 281 ? 8.773 -36.688 -14.867 1 97.69 281 LYS B O 1
ATOM 4419 N N . SER B 1 282 ? 9.062 -35.625 -16.828 1 97.31 282 SER B N 1
ATOM 4420 C CA . SER B 1 282 ? 8.992 -36.844 -17.672 1 97.31 282 SER B CA 1
ATOM 4421 C C . SER B 1 282 ? 10.055 -36.812 -18.766 1 97.31 282 SER B C 1
ATOM 4423 O O . SER B 1 282 ? 10.219 -35.781 -19.453 1 97.31 282 SER B O 1
ATOM 4425 N N . ALA B 1 283 ? 10.703 -37.938 -18.906 1 96.81 283 ALA B N 1
ATOM 4426 C CA . ALA B 1 283 ? 11.742 -38.062 -19.922 1 96.81 283 ALA B CA 1
ATOM 4427 C C . ALA B 1 283 ? 12.781 -36.969 -19.797 1 96.81 283 ALA B C 1
ATOM 4429 O O . ALA B 1 283 ? 13.18 -36.375 -20.812 1 96.81 283 ALA B O 1
ATOM 4430 N N . GLY B 1 284 ? 13.016 -36.531 -18.609 1 95.69 284 GLY B N 1
ATOM 4431 C CA . GLY B 1 284 ? 14.086 -35.594 -18.312 1 95.69 284 GLY B CA 1
ATOM 4432 C C . GLY B 1 284 ? 13.664 -34.125 -18.469 1 95.69 284 GLY B C 1
ATOM 4433 O O . GLY B 1 284 ? 14.469 -33.219 -18.25 1 95.69 284 GLY B O 1
ATOM 4434 N N . VAL B 1 285 ? 12.367 -33.969 -18.797 1 96.5 285 VAL B N 1
ATOM 4435 C CA . VAL B 1 285 ? 11.891 -32.625 -19.047 1 96.5 285 VAL B CA 1
ATOM 4436 C C . VAL B 1 285 ? 10.727 -32.281 -18.109 1 96.5 285 VAL B C 1
ATOM 4438 O O . VAL B 1 285 ? 9.852 -33.125 -17.891 1 96.5 285 VAL B O 1
ATOM 4441 N N . VAL B 1 286 ? 10.789 -31.141 -17.5 1 97.06 286 VAL B N 1
ATOM 4442 C CA . VAL B 1 286 ? 9.664 -30.703 -16.688 1 97.06 286 VAL B CA 1
ATOM 4443 C C . VAL B 1 286 ? 8.414 -30.562 -17.547 1 97.06 286 VAL B C 1
ATOM 4445 O O . VAL B 1 286 ? 8.367 -29.75 -18.469 1 97.06 286 VAL B O 1
ATOM 4448 N N . ALA B 1 287 ? 7.457 -31.344 -17.234 1 94.5 287 ALA B N 1
ATOM 4449 C CA . ALA B 1 287 ? 6.254 -31.453 -18.047 1 94.5 287 ALA B CA 1
ATOM 4450 C C . ALA B 1 287 ? 5.168 -30.5 -17.547 1 94.5 287 ALA B C 1
ATOM 4452 O O . ALA B 1 287 ? 4.375 -29.984 -18.328 1 94.5 287 ALA B O 1
ATOM 4453 N N . SER B 1 288 ? 5.125 -30.359 -16.281 1 95.19 288 SER B N 1
ATOM 4454 C CA . SER B 1 288 ? 4.082 -29.516 -15.719 1 95.19 288 SER B CA 1
ATOM 4455 C C . SER B 1 288 ? 4.48 -28.984 -14.344 1 95.19 288 SER B C 1
ATOM 4457 O O . SER B 1 288 ? 5.215 -29.641 -13.602 1 95.19 288 SER B O 1
ATOM 4459 N N . VAL B 1 289 ? 4.07 -27.844 -14.062 1 96.5 289 VAL B N 1
ATOM 4460 C CA . VAL B 1 289 ? 4.219 -27.203 -12.758 1 96.5 289 VAL B CA 1
ATOM 4461 C C . VAL B 1 289 ? 2.893 -26.594 -12.328 1 96.5 289 VAL B C 1
ATOM 4463 O O . VAL B 1 289 ? 2.242 -25.891 -13.109 1 96.5 289 VAL B O 1
ATOM 4466 N N . THR B 1 290 ? 2.439 -26.844 -11.117 1 96.81 290 THR B N 1
ATOM 4467 C CA . THR B 1 290 ? 1.246 -26.219 -10.57 1 96.81 290 THR B CA 1
ATOM 4468 C C . THR B 1 290 ? 1.555 -25.562 -9.227 1 96.81 290 THR B C 1
ATOM 4470 O O . THR B 1 290 ? 2.441 -26 -8.5 1 96.81 290 THR B O 1
ATOM 4473 N N . ILE B 1 291 ? 0.918 -24.516 -8.992 1 96.81 291 ILE B N 1
ATOM 4474 C CA . ILE B 1 291 ? 0.966 -23.891 -7.672 1 96.81 291 ILE B CA 1
ATOM 4475 C C . ILE B 1 291 ? -0.423 -23.922 -7.039 1 96.81 291 ILE B C 1
ATOM 4477 O O . ILE B 1 291 ? -1.434 -23.812 -7.734 1 96.81 291 ILE B O 1
ATOM 4481 N N . SER B 1 292 ? -0.445 -24.094 -5.762 1 97.25 292 SER B N 1
ATOM 4482 C CA . SER B 1 292 ? -1.686 -24.125 -4.996 1 97.25 292 SER B CA 1
ATOM 4483 C C . SER B 1 292 ? -1.547 -23.359 -3.686 1 97.25 292 SER B C 1
ATOM 4485 O O . SER B 1 292 ? -0.446 -23.234 -3.143 1 97.25 292 SER B O 1
ATOM 4487 N N . GLY B 1 293 ? -2.678 -22.891 -3.221 1 97.31 293 GLY B N 1
ATOM 4488 C CA . GLY B 1 293 ? -2.703 -22.234 -1.923 1 97.31 293 GLY B CA 1
ATOM 4489 C C . GLY B 1 293 ? -4.105 -22.016 -1.395 1 97.31 293 GLY B C 1
ATOM 4490 O O . GLY B 1 293 ? -5.074 -22.047 -2.154 1 97.31 293 GLY B O 1
ATOM 4491 N N . ARG B 1 294 ? -4.215 -21.859 -0.139 1 98.19 294 ARG B N 1
ATOM 4492 C CA . ARG B 1 294 ? -5.469 -21.562 0.538 1 98.19 294 ARG B CA 1
ATOM 4493 C C . ARG B 1 294 ? -5.777 -20.062 0.471 1 98.19 294 ARG B C 1
ATOM 4495 O O . ARG B 1 294 ? -4.887 -19.25 0.217 1 98.19 294 ARG B O 1
ATOM 4502 N N . CYS B 1 295 ? -7.008 -19.75 0.623 1 98.25 295 CYS B N 1
ATOM 4503 C CA . CYS B 1 295 ? -7.457 -18.359 0.622 1 98.25 295 CYS B CA 1
ATOM 4504 C C . CYS B 1 295 ? -8.32 -18.062 1.842 1 98.25 295 CYS B C 1
ATOM 4506 O O . CYS B 1 295 ? -9.07 -18.922 2.301 1 98.25 295 CYS B O 1
ATOM 4508 N N . MET B 1 296 ? -8.25 -16.891 2.377 1 97.62 296 MET B N 1
ATOM 4509 C CA . MET B 1 296 ? -9.031 -16.422 3.521 1 97.62 296 MET B CA 1
ATOM 4510 C C . MET B 1 296 ? -9.711 -15.094 3.223 1 97.62 296 MET B C 1
ATOM 4512 O O . MET B 1 296 ? -9.039 -14.078 3.049 1 97.62 296 MET B O 1
ATOM 4516 N N . PRO B 1 297 ? -11.047 -15.055 3.102 1 97.25 297 PRO B N 1
ATOM 4517 C CA . PRO B 1 297 ? -11.742 -13.773 2.939 1 97.25 297 PRO B CA 1
ATOM 4518 C C . PRO B 1 297 ? -11.445 -12.797 4.074 1 97.25 297 PRO B C 1
ATOM 4520 O O . PRO B 1 297 ? -11.328 -13.211 5.234 1 97.25 297 PRO B O 1
ATOM 4523 N N . VAL B 1 298 ? -11.359 -11.5 3.73 1 98 298 VAL B N 1
ATOM 4524 C CA . VAL B 1 298 ? -10.984 -10.516 4.742 1 98 298 VAL B CA 1
ATOM 4525 C C . VAL B 1 298 ? -12.023 -9.406 4.789 1 98 298 VAL B C 1
ATOM 4527 O O . VAL B 1 298 ? -12.609 -9.133 5.84 1 98 298 VAL B O 1
ATOM 4530 N N . MET B 1 299 ? -12.242 -8.719 3.658 1 98.06 299 MET B N 1
ATOM 4531 C CA . MET B 1 299 ? -13.188 -7.605 3.6 1 98.06 299 MET B CA 1
ATOM 4532 C C . MET B 1 299 ? -14.219 -7.824 2.496 1 98.06 299 MET B C 1
ATOM 4534 O O . MET B 1 299 ? -13.938 -8.508 1.507 1 98.06 299 MET B O 1
ATOM 4538 N N . ARG B 1 300 ? -15.383 -7.34 2.662 1 98.12 300 ARG B N 1
ATOM 4539 C CA . ARG B 1 300 ? -16.391 -7.207 1.615 1 98.12 300 ARG B CA 1
ATOM 4540 C C . ARG B 1 300 ? -17.109 -5.871 1.718 1 98.12 300 ARG B C 1
ATOM 4542 O O . ARG B 1 300 ? -17.344 -5.367 2.818 1 98.12 300 ARG B O 1
ATOM 4549 N N . GLY B 1 301 ? -17.391 -5.273 0.582 1 98.06 301 GLY B N 1
ATOM 4550 C CA . GLY B 1 301 ? -18.062 -3.982 0.575 1 98.06 301 GLY B CA 1
ATOM 4551 C C . GLY B 1 301 ? -18.344 -3.463 -0.823 1 98.06 301 GLY B C 1
ATOM 4552 O O . GLY B 1 301 ? -18.5 -4.246 -1.76 1 98.06 301 GLY B O 1
ATOM 4553 N N . VAL B 1 302 ? -18.547 -2.158 -0.898 1 98.31 302 VAL B N 1
ATOM 4554 C CA . VAL B 1 302 ? -18.828 -1.507 -2.174 1 98.31 302 VAL B CA 1
ATOM 4555 C C . VAL B 1 302 ? -17.906 -0.3 -2.352 1 98.31 302 VAL B C 1
ATOM 4557 O O . VAL B 1 302 ? -17.484 0.316 -1.371 1 98.31 302 VAL B O 1
ATOM 4560 N N . ILE B 1 303 ? -17.578 -0.044 -3.557 1 97.38 303 ILE B N 1
ATOM 4561 C CA . ILE B 1 303 ? -16.859 1.148 -3.973 1 97.38 303 ILE B CA 1
ATOM 4562 C C . ILE B 1 303 ? -17.812 2.129 -4.652 1 97.38 303 ILE B C 1
ATOM 4564 O O . ILE B 1 303 ? -18.594 1.74 -5.512 1 97.38 303 ILE B O 1
ATOM 4568 N N . GLU B 1 304 ? -17.734 3.357 -4.246 1 95.06 304 GLU B N 1
ATOM 4569 C CA . GLU B 1 304 ? -18.469 4.406 -4.953 1 95.06 304 GLU B CA 1
ATOM 4570 C C . GLU B 1 304 ? -17.688 4.895 -6.172 1 95.06 304 GLU B C 1
ATOM 4572 O O . GLU B 1 304 ? -16.5 5.215 -6.074 1 95.06 304 GLU B O 1
ATOM 4577 N N . LEU B 1 305 ? -18.359 4.871 -7.305 1 91.56 305 LEU B N 1
ATOM 4578 C CA . LEU B 1 305 ? -17.719 5.289 -8.539 1 91.56 305 LEU B CA 1
ATOM 4579 C C . LEU B 1 305 ? -18.078 6.727 -8.891 1 91.56 305 LEU B C 1
ATOM 4581 O O . LEU B 1 305 ? -19.219 7.16 -8.648 1 91.56 305 LEU B O 1
#

Foldseek 3Di:
DDKFKKFKWAWQDPDPPFHAIEIERQECPPPDPVNLLCVQLVVQGQKYKYWYDDPDNVAQTEIWIYHNHGTDQDFDRRVFQSLLVCVQDQHDPPHGDDQWGWYQTNLGIWIKGFDDDPRHTFIIKTWQPAFKDWADFDDLVLLCVQFVHDSVQWDPVQHGFTWMFSPAIETETEGNDDVRQLSTFGDPVSLVVVCVVPVVVVHLHKYKYWYADPVGRLEIEIWIARVSVVDRTGQDGQRVVQGVVQVSVLSDPDQWDWDWHWYWGNVSVVRTGIKIKIWTGHRSGTDIIMIMRGMGIDDIDMDDD/DDKFKKFKWAWQDPDPPFHAIEIERQECPPPDPVNLLCVQLVVQGQKYKYWYDDPDNVAQTEIWIYHNHGTDQDFDRRVFASLLVCVQDQHDPPHGDDQWGWYQTNLGIWIKGFDDDPRHTFIIKTWQPAFKDWADFDDLVLLCVQFVHDSVQWDPPQHGFTWMFSRAIETETEGNDDVRQLSTFGDPVSLVVVCVVPVVVVHLHKYKYWYADPVGRLEIEIWIARVSVVDRTGQDGQRVVQGVVQVSVLSDPDQWDWDWHWYWGNVSVVRTGIKIKIWTGHRSGTDIIMIMRGMGIDDIDMDDD

Sequence (610 aa):
MSTIAYVTLDVFTASRFAGNPLAVIPDARGVGDEAMQRIAAEFNYSETTFVLPPEDPQNTARVRIFTPTTEVPFAGHPNVGTAFVIGQQKEIFGRPVGETLRFEEKAGLIEVRLLSEQGAIVGATIRAPRPLQVGGAIAPELVARCASINPATIRLSSHEPVFASVGLPFAFAEVDGLETLASARPNLAVFAEALACHRTQQADFSLFLYSRSHENPSHIRARMFAPLDNVMEDPATGSASAALGAYLVSLMPETDIEARIMIEQGVEMGRRSIIDVNVSKSAGVVASVTISGRCMPVMRGVIELMSTIAYVTLDVFTASRFAGNPLAVIPDARGVGDEAMQRIAAEFNYSETTFVLPPEDPQNTARVRIFTPTTEVPFAGHPNVGTAFVIGQQKEIFGRPVGETLRFEEKAGLIEVRLLSEQGAIVGATIRAPRPLQVGGAIAPELVARCASINPATIRLSSHEPVFASVGLPFAFAEVDGLETLASARPNLAVFAEALACHRTQQADFSLFLYSRSHENPSHIRARMFAPLDNVMEDPATGSASAALGAYLVSLMPETDIEARIMIEQGVEMGRRSIIDVNVSKSAGVVASVTISGRCMPVMRGVIEL

Solvent-accessible surface area (backbone atoms only — not comparable to full-atom values): 30656 Å² total; per-residue (Å²): 128,59,66,42,57,38,36,28,30,13,25,20,17,88,43,73,71,21,13,31,58,35,40,34,25,75,65,35,74,92,61,50,70,69,55,52,41,43,50,18,36,62,54,53,36,75,35,26,37,36,28,33,75,32,89,53,80,90,40,58,25,21,46,46,40,22,24,45,86,47,76,47,48,74,63,44,54,62,50,33,41,50,46,36,61,53,57,73,35,71,55,49,92,88,37,74,55,63,62,62,41,35,32,42,32,82,74,40,80,44,57,34,36,60,34,67,57,97,88,36,74,44,15,16,32,36,54,56,85,39,66,78,42,77,57,59,76,45,62,58,58,56,54,18,48,24,27,58,45,63,49,84,40,51,39,59,86,87,44,67,26,27,29,32,15,23,77,58,61,31,34,38,40,40,34,73,31,68,67,59,59,68,61,47,40,76,31,62,70,45,43,53,51,51,29,67,75,38,56,83,66,79,33,82,55,31,39,38,39,30,25,60,43,88,90,44,64,45,44,30,43,38,45,37,33,27,52,84,75,78,32,64,61,48,31,55,54,46,50,55,49,35,20,49,50,42,52,58,56,52,69,42,84,64,35,65,44,81,46,70,35,39,39,38,20,12,58,94,74,63,14,48,16,46,39,39,30,41,32,35,28,48,88,59,36,65,72,46,37,30,37,30,33,31,46,23,75,36,35,43,37,35,36,59,99,127,59,67,42,56,37,38,29,28,14,24,20,16,88,44,73,71,21,14,31,57,35,41,35,24,75,64,35,76,94,63,48,71,70,54,52,42,42,50,18,36,62,54,52,37,76,36,26,36,36,27,35,76,32,89,53,80,89,39,58,24,21,46,46,39,23,26,47,86,46,76,48,50,75,64,42,53,61,50,33,42,48,45,34,61,52,57,75,35,71,56,50,92,89,36,74,55,61,62,63,42,34,33,43,31,81,73,40,81,44,56,33,37,60,33,68,56,96,89,36,76,43,14,14,31,36,54,57,85,38,67,77,42,77,57,60,77,45,60,58,58,58,55,17,50,24,27,59,47,64,49,85,42,52,40,58,86,88,42,68,27,27,30,31,14,23,78,58,61,32,34,38,39,40,36,74,31,68,68,59,61,68,61,46,42,77,31,62,72,45,43,53,50,51,28,68,75,37,55,84,67,78,32,84,55,32,38,37,41,28,26,60,43,88,89,43,64,45,46,28,42,38,46,36,34,26,53,85,76,77,32,64,61,48,30,56,55,46,50,54,49,36,19,49,51,42,51,58,55,52,70,42,86,64,35,65,45,81,46,71,34,39,38,37,20,12,58,92,75,64,14,47,16,46,38,41,30,41,33,34,29,46,88,58,36,64,72,46,37,30,37,30,32,31,44,23,76,36,36,43,36,35,36,60,98

Organism: NCBI:txid484088

InterPro domains:
  IPR003719 Phenazine biosynthesis PhzF-like [PF02567] (9-301)
  IPR003719 Phenazine biosynthesis PhzF-like [PIRSF016184] (1-304)
  IPR003719 Phenazine biosynthesis PhzF-like [PTHR13774] (6-303)
  IPR003719 Phenazine biosynthesis PhzF-like [TIGR00654] (6-304)

Nearest PDB structures (foldseek):
  1qy9-assembly2_C  TM=8.896E-01  e=3.315E-28  Escherichia coli
  4lb0-assembly1_A  TM=6.699E-01  e=2.509E-13  Allorhizobium ampelinum S4
  6r76-assembly1_B  TM=6.438E-01  e=7.762E-14  Thermococcus litoralis DSM 5473
  6r76-assembly2_C  TM=6.378E-01  e=8.231E-14  Thermococcus litoralis DSM 5473
  6r77-assembly1_B  TM=6.367E-01  e=6.903E-14  Thermococcus litoralis

=== Feature glossary ===
Feature key, reading from the visual/contextual features back to the raw sequence:

Rendered structure images. Six rendered views show the 3D structure from the faces of a cube — i.e. along ±x, ±y, ±z. Rendering representation is drawn randomly per protein from cartoon (secondary-structure ribbons), sticks (backbone bonds), or molecular surface; coloring is either N→C rainbow (blue at the N-terminus through red at the C-terminus) or one color per chain.

Contact-map, Ramachandran, and PAE plots. The contact map is a binary N×N matrix image: pixel (i, j) is dark where Cα_i and Cα_j are within 8 Å and |i−j|>4. Because the |i−j|>4 filter removes local helical contacts, off-diagonal stripes parallel to the main diagonal indicate parallel β-sheets; stripes perpendicular to it indicate antiparallel β-sheets. The Ramachandran plot scatters every residue's (φ, ψ) pair against the sterically allowed regions. The PAE heatmap renders the predicted-aligned-error matrix.

InterPro / GO / CATH / organism. Database cross-references. InterPro integrates a dozen domain/family signature databases into unified entries with residue-range hits. GO terms attach function/process/location labels with evidence codes. CATH codes position the fold in a four-level structural taxonomy. Organism is the NCBI-taxonomy species name.

Nearest PDB structures. The Foldseek neighbor list gives the closest experimentally determined structures in the PDB, ranked by structural alignment. TM-score near 1 means near-identical fold; near 0.3 means only rough topology match. This is how one finds what a novel AlphaFold prediction most resembles in the solved-structure universe.

Predicted aligned error. PAE(i, j) answers: if I align the predicted and true structures on residue i, how far off (in Å) do I expect residue j to be? A block-diagonal PAE matrix with low values on the blocks and high values off-diagonal is the signature of a multi-domain protein with confidently predicted domains but uncertain inter-domain orientation.

Solvent-accessible surface area. Accessible surface area quantifies burial. A residue with SASA near zero is packed into the hydrophobic core; one with SASA >100 Å² sits on the surface. Computed here via the Shrake–Rupley numerical algorithm with a 1.4 Å probe.

B-factor. B-factor (Debye–Waller factor) reflects atomic displacement in the crystal lattice. It is an experimental observable (units Å²), not a prediction; low values mean the atom is pinned down, high values mean it moves or is heterogeneous across the crystal.

pLDDT. For AlphaFold models, the B-factor field carries pLDDT — the model's own estimate of local accuracy on a 0–100 scale. Regions with pLDDT<50 should be treated as essentially unmodeled; they often correspond to intrinsically disordered segments.

Backbone torsions (φ/ψ). φ (phi) and ψ (psi) are the two rotatable backbone dihedrals per residue: φ is the C(i-1)–N–Cα–C torsion, ψ is the N–Cα–C–N(i+1) torsion, both in degrees on (−180°, 180°]. α-helical residues cluster near (−60°, −45°); β-strand residues near (−120°, +130°). A Ramachandran plot is simply a scatter of (φ, ψ) for every residue.

Radius of gyration, Cα contacts, bounding box. Radius of gyration (Rg) is the root-mean-square distance of Cα atoms from their centroid — a single number for overall size and compactness. A globular domain of N residues has Rg ≈ 2.2·N^0.38 Å; an extended or disordered chain has a much larger Rg. The Cα contact count is the number of residue pairs whose Cα atoms are within 8 Å and are more than four positions apart in sequence — a standard proxy for tertiary packing density. The bounding box is the smallest axis-aligned box enclosing all Cα atoms.

Secondary structure (3-state, P-SEA). Three-state secondary structure (P-SEA) collapses the eight DSSP classes into helix (a), strand (b), and coil (c). P-SEA assigns these from Cα geometry alone — distances and angles — without requiring backbone oxygens, so it works on any Cα trace.

Secondary structure (8-state, DSSP). DSSP 8-state secondary structure assigns each residue one of H (α-helix), G (3₁₀-helix), I (π-helix), E (extended β-strand), B (isolated β-bridge), T (hydrogen-bonded turn), S (bend), or '-' (coil). The assignment is computed from backbone hydrogen-bond geometry via the Kabsch–Sander algorithm.

Foldseek 3Di. A 3Di character summarizes, for each residue, the relative orientation of the Cα frame of its nearest spatial neighbor. Because it encodes fold topology rather than chemistry, 3Di alignments detect remote structural similarity that sequence alignment misses.

mmCIF coordinates. The mmCIF block holds the 3D Cartesian coordinates of each backbone atom (N, Cα, C, O) in ångströms. mmCIF is the PDB's canonical archive format — a tagged-loop text representation of the atomic model.

Sequence. Sequence gives the chain of amino acids in standard one-letter code (A=alanine, C=cysteine, …, Y=tyrosine), read N→C. It is the only feature that is directly encoded by the gene; all structural features are derived from the folded form of this sequence.